Protein AF-A0ABD7NBF3-F1 (afdb_monomer)

Mean predicted aligned error: 4.28 Å

Solvent-accessible surface area (backbone atoms only — not comparable to full-atom values): 29994 Å² total; per-residue (Å²): 99,66,36,59,76,71,69,51,40,49,69,68,59,30,50,55,51,26,56,77,70,71,52,61,58,34,69,57,50,54,57,59,57,45,75,34,34,58,62,42,13,69,82,59,86,44,67,64,57,49,77,50,69,40,57,41,57,49,38,43,50,71,46,98,87,71,51,72,48,72,46,62,64,62,52,53,58,59,54,46,40,52,73,66,34,95,53,40,30,34,36,33,43,32,67,42,42,62,50,65,25,84,87,30,50,43,58,53,50,48,47,70,77,44,46,82,56,30,28,11,28,83,86,66,52,61,60,65,49,65,58,85,96,34,46,31,47,38,67,39,77,75,45,79,83,32,68,69,51,47,53,50,52,53,40,49,50,52,52,48,53,56,53,61,68,44,57,70,74,48,49,67,30,52,69,34,36,30,30,41,34,54,60,58,49,52,43,68,58,67,85,80,48,52,33,84,71,83,76,72,64,52,40,54,55,25,70,68,46,44,52,50,51,33,47,51,49,42,72,73,43,72,45,50,65,56,42,19,72,70,65,73,51,85,63,94,45,59,86,78,61,65,79,37,71,39,41,72,91,81,45,90,69,96,45,78,58,37,29,32,49,83,33,13,54,21,42,37,60,40,25,30,37,28,68,33,85,84,86,53,49,40,48,38,36,37,25,51,44,53,39,80,76,50,67,37,52,48,22,21,17,32,57,71,55,32,77,71,37,86,87,50,93,55,21,26,23,7,25,36,34,71,47,72,53,72,82,55,71,75,12,24,36,20,38,32,40,24,40,45,62,90,81,52,63,21,35,70,45,80,32,44,40,30,32,46,55,96,82,65,61,86,69,50,78,76,42,47,65,71,92,58,56,71,59,80,89,59,63,66,50,77,75,34,65,66,65,65,54,71,42,51,69,18,65,56,29,32,50,49,44,56,49,46,12,49,46,33,26,52,42,44,39,58,53,28,46,58,48,24,75,42,86,66,28,41,94,29,23,26,34,26,32,74,54,42,86,38,29,40,62,36,35,54,70,68,40,19,37,68,58,53,72,50,81,62,94,42,41,34,50,13,37,44,21,54,27,17,38,53,57,26,70,45,48,59,52,48,32,60,77,57,70,50,61,54,33,36,26,68,34,31,46,54,58,42,78,50,35,64,59,51,39,52,27,54,52,52,38,52,76,54,30,45,78,47,77,33,67,68,44,66,79,84,72,64,76,79,46,64,72,61,73,74,66,53,41,57,33,42,34,80,82,31,66,42,64,22,16,17,27,52,36,50,23,55,23,44,65,21,62,88

Organism: NCBI:txid1463165

InterPro domains:
  IPR013529 Glycoside hydrolase, family 42, N-terminal [PF02449] (202-262)
  IPR017853 Glycoside hydrolase superfamily [SSF51445] (181-262)

pLDDT: mean 94.82, std 4.24, range [72.94, 98.81]

Structure (mmCIF, N/CA/C/O backbone):
data_AF-A0ABD7NBF3-F1
#
_entry.id   AF-A0ABD7NBF3-F1
#
loop_
_atom_site.group_PDB
_atom_site.id
_atom_site.type_symbol
_atom_site.label_atom_id
_atom_site.label_alt_id
_atom_site.label_comp_id
_atom_site.label_asym_id
_atom_site.label_entity_id
_atom_site.label_seq_id
_atom_site.pdbx_PDB_ins_code
_atom_site.Cartn_x
_atom_site.Cartn_y
_atom_site.Cartn_z
_atom_site.occupancy
_atom_site.B_iso_or_equiv
_atom_site.auth_seq_id
_atom_site.auth_comp_id
_atom_site.auth_asym_id
_atom_site.auth_atom_id
_atom_site.pdbx_PDB_model_num
ATOM 1 N N . MET A 1 1 ? -23.698 11.407 24.433 1.00 83.06 1 MET A N 1
ATOM 2 C CA . MET A 1 1 ? -24.580 12.587 24.228 1.00 83.06 1 MET A CA 1
ATOM 3 C C . MET A 1 1 ? -24.378 13.640 25.309 1.00 83.06 1 MET A C 1
ATOM 5 O O . MET A 1 1 ? -24.470 14.826 25.005 1.00 83.06 1 MET A O 1
ATOM 9 N N . SER A 1 2 ? -24.104 13.240 26.552 1.00 91.56 2 SER A N 1
ATOM 10 C CA . SER A 1 2 ? -24.014 14.182 27.674 1.00 91.56 2 SER A CA 1
ATOM 11 C C . SER A 1 2 ? -22.890 15.213 27.548 1.00 91.56 2 SER A C 1
ATOM 13 O O . SER A 1 2 ? -23.141 16.377 27.838 1.00 91.56 2 SER A O 1
ATOM 15 N N . ALA A 1 3 ? -21.707 14.859 27.029 1.00 91.81 3 ALA A N 1
ATOM 16 C CA . ALA A 1 3 ? -20.638 15.843 26.790 1.00 91.81 3 ALA A CA 1
ATOM 17 C C . ALA A 1 3 ? -21.093 17.010 25.889 1.00 91.81 3 ALA A C 1
ATOM 19 O O . ALA A 1 3 ? -20.901 18.171 26.234 1.00 91.81 3 ALA A O 1
ATOM 20 N N . ILE A 1 4 ? -21.781 16.698 24.783 1.00 90.00 4 ILE A N 1
ATOM 21 C CA . ILE A 1 4 ? -22.326 17.693 23.844 1.00 90.00 4 ILE A CA 1
ATOM 22 C C . ILE A 1 4 ? -23.346 18.599 24.549 1.00 90.00 4 ILE A C 1
ATOM 24 O O . ILE A 1 4 ? -23.316 19.813 24.382 1.00 90.00 4 ILE A O 1
ATOM 28 N N . LYS A 1 5 ? -24.234 18.021 25.372 1.00 91.06 5 LYS A N 1
ATOM 29 C CA . LYS A 1 5 ? -25.242 18.784 26.131 1.00 91.06 5 LYS A CA 1
ATOM 30 C C . LYS A 1 5 ? -24.628 19.719 27.178 1.00 91.06 5 LYS A C 1
ATOM 32 O O . LYS A 1 5 ? -25.232 20.736 27.487 1.00 91.06 5 LYS A O 1
ATOM 37 N N . ASN A 1 6 ? -23.445 19.387 27.694 1.00 92.31 6 ASN A N 1
ATOM 38 C CA . ASN A 1 6 ? -22.691 20.227 28.628 1.00 92.31 6 ASN A CA 1
ATOM 39 C C . ASN A 1 6 ? -21.789 21.252 27.916 1.00 92.31 6 ASN A C 1
ATOM 41 O O . ASN A 1 6 ? -20.960 21.883 28.561 1.00 92.31 6 ASN A O 1
ATOM 45 N N . GLY A 1 7 ? -21.922 21.417 26.594 1.00 91.00 7 GLY A N 1
ATOM 46 C CA . GLY A 1 7 ? -21.156 22.403 25.831 1.00 91.00 7 GLY A CA 1
ATOM 47 C C . GLY A 1 7 ? -19.674 22.062 25.665 1.00 91.00 7 GLY A C 1
ATOM 48 O O . GLY A 1 7 ? -18.899 22.930 25.273 1.00 91.00 7 GLY A O 1
ATOM 49 N N . ILE A 1 8 ? -19.263 20.818 25.942 1.00 93.50 8 ILE A N 1
ATOM 50 C CA . ILE A 1 8 ? -17.885 20.379 25.701 1.00 93.50 8 ILE A CA 1
ATOM 51 C C . ILE A 1 8 ? -17.659 20.318 24.191 1.00 93.50 8 ILE A C 1
ATOM 53 O O . ILE A 1 8 ? -18.469 19.734 23.471 1.00 93.50 8 ILE A O 1
ATOM 57 N N . ILE A 1 9 ? -16.551 20.899 23.733 1.00 91.31 9 ILE A N 1
ATOM 58 C CA . ILE A 1 9 ? -16.174 20.973 22.314 1.00 91.31 9 ILE A CA 1
ATOM 59 C C . ILE A 1 9 ? -14.837 20.289 22.007 1.00 91.31 9 ILE A C 1
ATOM 61 O O . ILE A 1 9 ? -14.492 20.081 20.853 1.00 91.31 9 ILE A O 1
ATOM 65 N N . ASN A 1 10 ? -14.056 19.896 23.010 1.00 89.62 10 ASN A N 1
ATOM 66 C CA . ASN A 1 10 ? -12.822 19.156 22.775 1.00 89.62 10 ASN A CA 1
ATOM 67 C C . ASN A 1 10 ? -13.075 17.640 22.858 1.00 89.62 10 ASN A C 1
ATOM 69 O O . ASN A 1 10 ? -13.734 17.155 23.777 1.00 89.62 10 ASN A O 1
ATOM 73 N N . THR A 1 11 ? -12.529 16.871 21.910 1.00 86.25 11 THR A N 1
ATOM 74 C CA . THR A 1 11 ? -12.744 15.410 21.848 1.00 86.25 11 THR A CA 1
ATOM 75 C C . THR A 1 11 ? -12.137 14.679 23.055 1.00 86.25 11 THR A C 1
ATOM 77 O O . THR A 1 11 ? -12.760 13.759 23.585 1.00 86.25 11 THR A O 1
ATOM 80 N N . TYR A 1 12 ? -10.963 15.100 23.537 1.00 85.75 12 TYR A N 1
ATOM 81 C CA . TYR A 1 12 ? -10.312 14.502 24.707 1.00 85.75 12 TYR A CA 1
ATOM 82 C C . TYR A 1 12 ? -11.041 14.854 26.007 1.00 85.75 12 TYR A C 1
ATOM 84 O O . TYR A 1 12 ? -11.225 13.989 26.863 1.00 85.75 12 TYR A O 1
ATOM 92 N N . GLU A 1 13 ? -11.507 16.097 26.150 1.00 90.75 13 GLU A N 1
ATOM 93 C CA . GLU A 1 13 ? -12.330 16.506 27.297 1.00 90.75 13 GLU A CA 1
ATOM 94 C C . GLU A 1 13 ? -13.666 15.763 27.318 1.00 90.75 13 GLU A C 1
ATOM 96 O O . GLU A 1 13 ? -14.083 15.269 28.365 1.00 90.75 13 GLU A O 1
ATOM 101 N N . ALA A 1 14 ? -14.310 15.608 26.157 1.00 91.38 14 ALA A N 1
ATOM 102 C CA . ALA A 1 14 ? -15.550 14.854 26.040 1.00 91.38 14 ALA A CA 1
ATOM 103 C C . ALA A 1 14 ? -15.349 13.376 26.392 1.00 91.38 14 ALA A C 1
ATOM 105 O O . ALA A 1 14 ? -16.194 12.800 27.074 1.00 91.38 14 ALA A O 1
ATOM 106 N N . ALA A 1 15 ? -14.231 12.771 25.977 1.00 88.62 15 ALA A N 1
ATOM 107 C CA . ALA A 1 15 ? -13.883 11.405 26.357 1.00 88.62 15 ALA A CA 1
ATOM 108 C C . ALA A 1 15 ? -13.694 11.270 27.879 1.00 88.62 15 ALA A C 1
ATOM 110 O O . ALA A 1 15 ? -14.307 10.393 28.485 1.00 88.62 15 ALA A O 1
ATOM 111 N N . LYS A 1 16 ? -12.929 12.176 28.509 1.00 91.12 16 LYS A N 1
ATOM 112 C CA . LYS A 1 16 ? -12.716 12.199 29.971 1.00 91.12 16 LYS A CA 1
ATOM 113 C C . LYS A 1 16 ? -14.027 12.395 30.741 1.00 91.12 16 LYS A C 1
ATOM 115 O O . LYS A 1 16 ? -14.272 11.697 31.722 1.00 91.12 16 LYS A O 1
ATOM 120 N N . TYR A 1 17 ? -14.888 13.306 30.285 1.00 94.62 17 TYR A N 1
ATOM 121 C CA . TYR A 1 17 ? -16.197 13.548 30.893 1.00 94.62 17 TYR A CA 1
ATOM 122 C C . TYR A 1 17 ? -17.125 12.336 30.764 1.00 94.62 17 TYR A C 1
ATOM 124 O O . TYR A 1 17 ? -17.685 11.880 31.753 1.00 94.62 17 TYR A O 1
ATOM 132 N N . CYS A 1 18 ? -17.270 11.769 29.563 1.00 94.06 18 CYS A N 1
ATOM 133 C CA . CYS A 1 18 ? -18.112 10.588 29.365 1.00 94.06 18 CYS A CA 1
ATOM 134 C C . CYS A 1 18 ? -17.598 9.382 30.172 1.00 94.06 18 CYS A C 1
ATOM 136 O O . CYS A 1 18 ? -18.402 8.607 30.690 1.00 94.06 18 CYS A O 1
ATOM 138 N N . GLN A 1 19 ? -16.277 9.255 30.341 1.00 92.94 19 GLN A N 1
ATOM 139 C CA . GLN A 1 19 ? -15.675 8.244 31.207 1.00 92.94 19 GLN A CA 1
ATOM 140 C C . GLN A 1 19 ? -16.028 8.461 32.685 1.00 92.94 19 GLN A C 1
ATOM 142 O O . GLN A 1 19 ? -16.370 7.492 33.361 1.00 92.94 19 GLN A O 1
ATOM 147 N N . SER A 1 20 ? -16.007 9.702 33.189 1.00 94.19 20 SER A N 1
ATOM 148 C CA . SER A 1 20 ? -16.305 9.990 34.603 1.00 94.19 20 SER A CA 1
ATOM 149 C C . SER A 1 20 ? -17.759 9.706 34.990 1.00 94.19 20 SER A C 1
ATOM 151 O O . SER A 1 20 ? -18.024 9.318 36.126 1.00 94.19 20 SER A O 1
ATOM 153 N N . ILE A 1 21 ? -18.689 9.828 34.039 1.00 95.00 21 ILE A N 1
ATOM 154 C CA . ILE A 1 21 ? -20.105 9.471 34.221 1.00 95.00 21 ILE A CA 1
ATOM 155 C C . ILE A 1 21 ? -20.445 8.061 33.710 1.00 95.00 21 ILE A C 1
ATOM 157 O O . ILE A 1 21 ? -21.611 7.669 33.719 1.00 95.00 21 ILE A O 1
ATOM 161 N N . ASN A 1 22 ? -19.444 7.292 33.263 1.00 93.69 22 ASN A N 1
ATOM 162 C CA . ASN A 1 22 ? -19.588 5.927 32.752 1.00 93.69 22 ASN A CA 1
ATOM 163 C C . ASN A 1 22 ? -20.601 5.792 31.583 1.00 93.69 22 ASN A C 1
ATOM 165 O O . ASN A 1 22 ? -21.288 4.776 31.462 1.00 93.69 22 ASN A O 1
ATOM 169 N N . GLU A 1 23 ? -20.700 6.796 30.706 1.00 94.75 23 GLU A N 1
ATOM 170 C CA . GLU A 1 23 ? -21.565 6.802 29.510 1.00 94.75 23 GLU A CA 1
ATOM 171 C C . GLU A 1 23 ? -20.741 6.496 28.256 1.00 94.75 23 GLU A C 1
ATOM 173 O O . GLU A 1 23 ? -19.656 7.043 28.099 1.00 94.75 23 GLU A O 1
ATOM 178 N N . THR A 1 24 ? -21.248 5.679 27.329 1.00 94.12 24 THR A N 1
ATOM 179 C CA . THR A 1 24 ? -20.598 5.422 26.029 1.00 94.12 24 THR A CA 1
ATOM 180 C C . THR A 1 24 ? -21.272 6.180 24.879 1.00 94.12 24 THR A C 1
ATOM 182 O O . THR A 1 24 ? -22.326 6.804 25.022 1.00 94.12 24 THR A O 1
ATOM 185 N N . SER A 1 25 ? -20.677 6.123 23.685 1.00 92.06 25 SER A N 1
ATOM 186 C CA . SER A 1 25 ? -21.251 6.692 22.460 1.00 92.06 25 SER A CA 1
ATOM 187 C C . SER A 1 25 ? -22.329 5.810 21.807 1.00 92.06 25 SER A C 1
ATOM 189 O O . SER A 1 25 ? -22.766 6.130 20.703 1.00 92.06 25 SER A O 1
ATOM 191 N N . SER A 1 26 ? -22.809 4.743 22.460 1.00 94.25 26 SER A N 1
ATOM 192 C CA . SER A 1 26 ? -23.751 3.769 21.876 1.00 94.25 26 SER A CA 1
ATOM 193 C C . SER A 1 26 ? -25.018 4.409 21.295 1.00 94.25 26 SER A C 1
ATOM 195 O O . SER A 1 26 ? -25.412 4.101 20.173 1.00 94.25 26 SER A O 1
ATOM 197 N N . SER A 1 27 ? -25.615 5.369 22.008 1.00 92.19 27 SER A N 1
ATOM 198 C CA . SER A 1 27 ? -26.792 6.115 21.538 1.00 92.19 27 SER A CA 1
ATOM 199 C C . SER A 1 27 ? -26.510 6.977 20.302 1.00 92.19 27 SER A C 1
ATOM 201 O O . SER A 1 27 ? -27.370 7.104 19.432 1.00 92.19 27 SER A O 1
ATOM 203 N N . LEU A 1 28 ? -25.305 7.550 20.198 1.00 92.06 28 LEU A N 1
ATOM 204 C CA . LEU A 1 28 ? -24.877 8.307 19.020 1.00 92.06 28 LEU A CA 1
ATOM 205 C C . LEU A 1 28 ? -24.669 7.379 17.823 1.00 92.06 28 LEU A C 1
ATOM 207 O O . LEU A 1 28 ? -25.117 7.7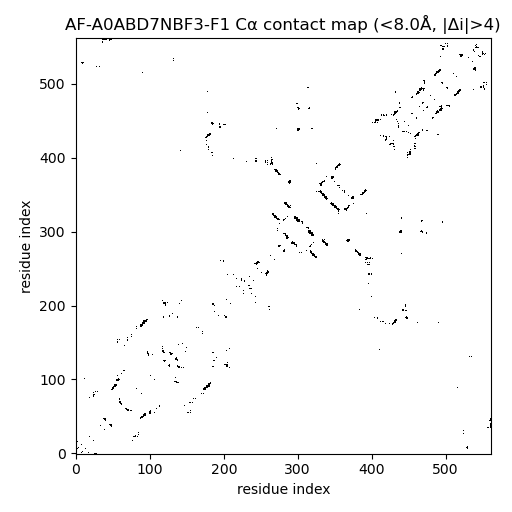17 16.730 1.00 92.06 28 LEU A O 1
ATOM 211 N N . ILE A 1 29 ? -24.032 6.221 18.042 1.00 93.62 29 ILE A N 1
ATOM 212 C CA . ILE A 1 29 ? -23.839 5.193 17.011 1.00 93.62 29 ILE A CA 1
ATOM 213 C C . ILE A 1 29 ? -25.196 4.733 16.486 1.00 93.62 29 ILE A C 1
ATOM 215 O O . ILE A 1 29 ? -25.428 4.771 15.283 1.00 93.62 29 ILE A O 1
ATOM 219 N N . GLU A 1 30 ? -26.113 4.341 17.374 1.00 93.62 30 GLU A N 1
ATOM 220 C CA . GLU A 1 30 ? -27.419 3.829 16.957 1.00 93.62 30 GLU A CA 1
ATOM 221 C C . GLU A 1 30 ? -28.215 4.884 16.188 1.00 93.62 30 GLU A C 1
ATOM 223 O O . GLU A 1 30 ? -28.773 4.572 15.138 1.00 93.62 30 GLU A O 1
ATOM 228 N N . ARG A 1 31 ? -28.221 6.139 16.658 1.00 92.31 31 ARG A N 1
ATOM 229 C CA . ARG A 1 31 ? -28.881 7.243 15.953 1.00 92.31 31 ARG A CA 1
ATOM 230 C C . ARG A 1 31 ? -28.304 7.434 14.553 1.00 92.31 31 ARG A C 1
ATOM 232 O O . ARG A 1 31 ? -29.074 7.496 13.605 1.00 92.31 31 ARG A O 1
ATOM 239 N N . LYS A 1 32 ? -26.973 7.508 14.427 1.00 92.50 32 LYS A N 1
ATOM 240 C CA . LYS A 1 32 ? -26.318 7.805 13.147 1.00 92.50 32 LYS A CA 1
ATOM 241 C C . LYS A 1 32 ? -26.472 6.661 12.147 1.00 92.50 32 LYS A C 1
ATOM 243 O O . LYS A 1 32 ? -26.810 6.889 10.995 1.00 92.50 32 LYS A O 1
ATOM 248 N N . LEU A 1 33 ? -26.285 5.421 12.593 1.00 94.25 33 LEU A N 1
ATOM 249 C CA . LEU A 1 33 ? -26.377 4.247 11.723 1.00 94.25 33 LEU A CA 1
ATOM 250 C C . LEU A 1 33 ? -27.814 3.896 11.320 1.00 94.25 33 LEU A C 1
ATOM 252 O O . LEU A 1 33 ? -28.006 3.211 10.321 1.00 94.25 33 LEU A O 1
ATOM 256 N N . SER A 1 34 ? -28.822 4.360 12.064 1.00 93.56 34 SER A N 1
ATOM 257 C CA . SER A 1 34 ? -30.231 4.183 11.681 1.00 93.56 34 SER A CA 1
ATOM 258 C C . SER A 1 34 ? -30.657 5.075 10.510 1.00 93.56 34 SER A C 1
ATOM 260 O O . SER A 1 34 ? -31.674 4.790 9.886 1.00 93.56 34 SER A O 1
ATOM 262 N N . GLU A 1 35 ? -29.889 6.119 10.170 1.00 93.44 35 GLU A N 1
ATOM 263 C CA . GLU A 1 35 ? -30.154 6.969 8.994 1.00 93.44 35 GLU A CA 1
ATOM 264 C C . GLU A 1 35 ? -30.046 6.176 7.675 1.00 93.44 35 GLU A C 1
ATOM 266 O O . GLU A 1 35 ? -30.771 6.436 6.713 1.00 93.44 35 GLU A O 1
ATOM 271 N N . PHE A 1 36 ? -29.189 5.151 7.647 1.00 93.44 36 PHE A N 1
ATOM 272 C CA . PHE A 1 36 ? -29.007 4.276 6.488 1.00 93.44 36 PHE A CA 1
ATOM 273 C C . PHE A 1 36 ? -30.109 3.223 6.343 1.00 93.44 36 PHE A C 1
ATOM 275 O O . PHE A 1 36 ? -30.279 2.676 5.263 1.00 93.44 36 PHE A O 1
ATOM 282 N N . GLY A 1 37 ? -30.894 2.962 7.393 1.00 91.88 37 GLY A N 1
ATOM 283 C CA . GLY A 1 37 ? -31.981 1.987 7.367 1.00 91.88 37 GLY A CA 1
ATOM 284 C C . GLY A 1 37 ? -31.924 0.964 8.510 1.00 91.88 37 GLY A C 1
ATOM 285 O O . GLY A 1 37 ? -31.334 1.227 9.567 1.00 91.88 37 GLY A O 1
ATOM 286 N N . PRO A 1 38 ? -32.589 -0.196 8.348 1.00 93.25 38 PRO A N 1
ATOM 287 C CA . PRO A 1 38 ? -32.605 -1.253 9.355 1.00 93.25 38 PRO A CA 1
ATOM 288 C C . PRO A 1 38 ? -31.206 -1.836 9.617 1.00 93.25 38 PRO A C 1
ATOM 290 O O . PRO A 1 38 ? -30.249 -1.618 8.883 1.00 93.25 38 PRO A O 1
ATOM 293 N N . LYS A 1 39 ? -31.064 -2.609 10.701 1.00 94.31 39 LYS A N 1
ATOM 294 C CA . LYS A 1 39 ? -29.774 -3.233 11.062 1.00 94.31 39 LYS A CA 1
ATOM 295 C C . LYS A 1 39 ? -29.283 -4.232 10.020 1.00 94.31 39 LYS A C 1
ATOM 297 O O . LYS A 1 39 ? -28.077 -4.350 9.839 1.00 94.31 39 LYS A O 1
ATOM 302 N N . LYS A 1 40 ? -30.213 -4.945 9.393 1.00 96.25 40 LYS A N 1
ATOM 303 C CA . LYS A 1 40 ? -29.992 -5.855 8.270 1.00 96.25 40 LYS A CA 1
ATOM 304 C C . LYS A 1 40 ? -3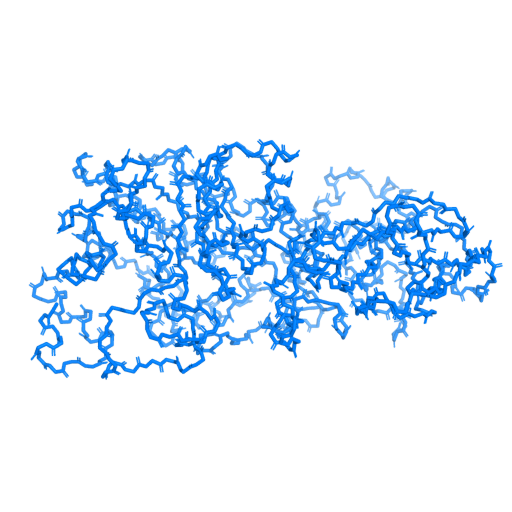0.792 -5.341 7.084 1.00 96.25 40 LYS A C 1
ATOM 306 O O . LYS A 1 40 ? -31.887 -4.832 7.327 1.00 96.25 40 LYS A O 1
ATOM 311 N N . SER A 1 41 ? -30.263 -5.485 5.872 1.00 96.56 41 SER A N 1
ATOM 312 C CA . SER A 1 41 ? -31.000 -5.196 4.639 1.00 96.56 41 SER A CA 1
ATOM 313 C C . SER A 1 41 ? -32.282 -6.023 4.569 1.00 96.56 41 SER A C 1
ATOM 315 O O . SER A 1 41 ? -32.445 -7.012 5.296 1.00 96.56 41 SER A O 1
ATOM 317 N N . LYS A 1 42 ? -33.216 -5.620 3.707 1.00 93.19 42 LYS A N 1
ATOM 318 C CA . LYS A 1 42 ? -34.530 -6.264 3.603 1.00 93.19 42 LYS A CA 1
ATOM 319 C C . LYS A 1 42 ? -34.423 -7.729 3.168 1.00 93.19 42 LYS A C 1
ATOM 321 O O . LYS A 1 42 ? -35.186 -8.563 3.651 1.00 93.19 42 LYS A O 1
ATOM 326 N N . ASP A 1 43 ? -33.455 -8.038 2.310 1.00 92.94 43 ASP A N 1
ATOM 327 C CA . ASP A 1 43 ? -33.109 -9.396 1.873 1.00 92.94 43 ASP A CA 1
ATOM 328 C C . ASP A 1 43 ? -32.210 -10.166 2.866 1.00 92.94 43 ASP A C 1
ATOM 330 O O . ASP A 1 43 ? -31.977 -11.365 2.710 1.00 92.94 43 ASP A O 1
ATOM 334 N N . GLY A 1 44 ? -31.711 -9.492 3.908 1.00 94.62 44 GLY A N 1
ATOM 335 C CA . GLY A 1 44 ? -30.837 -10.051 4.934 1.00 94.62 44 GLY A CA 1
ATOM 336 C C . GLY A 1 44 ? -29.384 -10.296 4.511 1.00 94.62 44 GLY A C 1
ATOM 337 O O . GLY A 1 44 ? -28.638 -10.849 5.324 1.00 94.62 44 GLY A O 1
ATOM 338 N N . ARG A 1 45 ? -28.969 -9.903 3.297 1.00 95.00 45 ARG A N 1
ATOM 339 C CA . ARG A 1 45 ? -27.599 -10.098 2.778 1.00 95.00 45 ARG A CA 1
ATOM 340 C C . ARG A 1 45 ? -26.583 -9.136 3.390 1.00 95.00 45 ARG A C 1
ATOM 342 O O . ARG A 1 45 ? -25.438 -9.520 3.618 1.00 95.00 45 ARG A O 1
ATOM 349 N N . PHE A 1 46 ? -27.004 -7.921 3.733 1.00 97.12 46 PHE A N 1
ATOM 350 C CA . PHE A 1 46 ? -26.149 -6.895 4.322 1.00 97.12 46 PHE A CA 1
ATOM 351 C C . PHE A 1 46 ? -26.533 -6.587 5.766 1.00 97.12 46 PHE A C 1
ATOM 353 O O . PHE A 1 46 ? -27.684 -6.717 6.189 1.00 97.12 46 PHE A O 1
ATOM 360 N N . GLN A 1 47 ? -25.547 -6.153 6.549 1.00 96.31 47 GLN A N 1
ATOM 361 C CA . GLN A 1 47 ? -25.746 -5.708 7.922 1.00 96.31 47 GLN A CA 1
ATOM 362 C C . GLN A 1 47 ? -24.864 -4.497 8.221 1.00 96.31 47 GLN A C 1
ATOM 364 O O . GLN A 1 47 ? -23.654 -4.542 8.008 1.00 96.31 47 GLN A O 1
ATOM 369 N N . ILE A 1 48 ? -25.447 -3.450 8.809 1.00 95.75 48 ILE A N 1
ATOM 370 C CA . ILE A 1 48 ? -24.688 -2.287 9.276 1.00 95.75 48 ILE A CA 1
ATOM 371 C C . ILE A 1 48 ? -24.199 -2.511 10.708 1.00 95.75 48 ILE A C 1
ATOM 373 O O . ILE A 1 48 ? -24.978 -2.524 11.674 1.00 95.75 48 ILE A O 1
ATOM 377 N N . GLY A 1 49 ? -22.880 -2.646 10.824 1.00 96.06 49 GLY A N 1
ATOM 378 C CA . GLY A 1 49 ? -22.120 -2.605 12.069 1.00 96.06 49 GLY A CA 1
ATOM 379 C C . GLY A 1 49 ? -21.365 -1.288 12.249 1.00 96.06 49 GLY A C 1
ATOM 380 O O . GLY A 1 49 ? -21.720 -0.265 11.671 1.00 96.06 49 GLY A O 1
ATOM 381 N N . TYR A 1 50 ? -20.318 -1.319 13.065 1.00 96.31 50 TYR A N 1
ATOM 382 C CA . TYR A 1 50 ? -19.398 -0.198 13.251 1.00 96.31 50 TYR A CA 1
ATOM 383 C C . TYR A 1 50 ? -17.964 -0.700 13.437 1.00 96.31 50 TYR A C 1
ATOM 385 O O . TYR A 1 50 ? -17.736 -1.860 13.784 1.00 96.31 50 TYR A O 1
ATOM 393 N N . MET A 1 51 ? -16.991 0.181 13.235 1.00 95.38 51 MET A N 1
ATOM 394 C CA . MET A 1 51 ? -15.590 -0.118 13.510 1.00 95.38 51 MET A CA 1
ATOM 395 C C . MET A 1 51 ? -15.234 0.348 14.925 1.00 95.38 51 MET A C 1
ATOM 397 O O . MET A 1 51 ? -15.396 1.518 15.271 1.00 95.38 51 MET A O 1
ATOM 401 N N . LEU A 1 52 ? -14.774 -0.577 15.765 1.00 96.25 52 LEU A N 1
ATOM 402 C CA . LEU A 1 52 ? -14.254 -0.293 17.096 1.00 96.25 52 LEU A CA 1
ATOM 403 C C . LEU A 1 52 ? -12.727 -0.267 17.038 1.00 96.25 52 LEU A C 1
ATOM 405 O O . LEU A 1 52 ? -12.055 -1.275 17.253 1.00 96.25 52 LEU A O 1
ATOM 409 N N . SER A 1 53 ? -12.174 0.895 16.717 1.00 93.88 53 SER A N 1
ATOM 410 C CA . SER A 1 53 ? -10.724 1.054 16.591 1.00 93.88 53 SER A CA 1
ATOM 411 C C . SER A 1 53 ? -10.047 1.115 17.958 1.00 93.88 53 SER A C 1
ATOM 413 O O . SER A 1 53 ? -10.636 1.650 18.884 1.00 93.88 53 SER A O 1
ATOM 415 N N . PHE A 1 54 ? -8.814 0.644 18.090 1.00 95.44 54 PHE A N 1
ATOM 416 C CA . PHE A 1 54 ? -7.975 0.698 19.287 1.00 95.44 54 PHE A CA 1
ATOM 417 C C . PHE A 1 54 ? -6.619 1.303 18.907 1.00 95.44 54 PHE A C 1
ATOM 419 O O . PHE A 1 54 ? -5.734 0.568 18.468 1.00 95.44 54 PHE A O 1
ATOM 426 N N . PRO A 1 55 ? -6.455 2.632 19.042 1.00 93.44 55 PRO A N 1
ATOM 427 C CA . PRO A 1 55 ? -5.163 3.295 18.880 1.00 93.44 55 PRO A CA 1
ATOM 428 C C . PRO A 1 55 ? -4.214 2.886 20.011 1.00 93.44 55 PRO A C 1
ATOM 430 O O . PRO A 1 55 ? -4.253 3.462 21.100 1.00 93.44 55 PRO A O 1
ATOM 433 N N . LEU A 1 56 ? -3.375 1.879 19.776 1.00 94.00 56 LEU A N 1
ATOM 434 C CA . LEU A 1 56 ? -2.677 1.160 20.849 1.00 94.00 56 LEU A CA 1
ATOM 435 C C . LEU A 1 56 ? -1.743 2.070 21.659 1.00 94.00 56 LEU A C 1
ATOM 437 O O . LEU A 1 56 ? -1.729 1.996 22.885 1.00 94.00 56 LEU A O 1
ATOM 441 N N . LEU A 1 57 ? -1.021 2.979 20.992 1.00 93.19 57 LEU A N 1
ATOM 442 C CA . LEU A 1 57 ? -0.097 3.905 21.660 1.00 93.19 57 LEU A CA 1
ATOM 443 C C . LEU A 1 57 ? -0.816 4.975 22.498 1.00 93.19 57 LEU A C 1
ATOM 445 O O . LEU A 1 57 ? -0.215 5.546 23.404 1.00 93.19 57 LEU A O 1
ATOM 449 N N . SER A 1 58 ? -2.112 5.215 22.269 1.00 92.38 58 SER A N 1
ATOM 450 C CA . SER A 1 58 ? -2.890 6.161 23.083 1.00 92.38 58 SER A CA 1
ATOM 451 C C . SER A 1 58 ? -3.184 5.645 24.498 1.00 92.38 58 SER A C 1
ATOM 453 O O . SER A 1 58 ? -3.543 6.433 25.368 1.00 92.38 58 SER A O 1
ATOM 455 N N . TYR A 1 59 ? -3.014 4.340 24.741 1.00 93.69 59 TYR A N 1
ATOM 456 C CA . TYR A 1 59 ? -3.212 3.721 26.057 1.00 93.69 59 TYR A CA 1
ATOM 457 C C . TYR A 1 59 ? -1.931 3.664 26.882 1.00 93.69 59 TYR A C 1
ATOM 459 O O . TYR A 1 59 ? -1.937 3.108 27.974 1.00 93.69 59 TYR A O 1
ATOM 467 N N . VAL A 1 60 ? -0.824 4.186 26.361 1.00 93.75 60 VAL A N 1
ATOM 468 C CA . VAL A 1 60 ? 0.496 4.001 26.955 1.00 93.75 60 VAL A CA 1
ATOM 469 C C . VAL A 1 60 ? 0.913 5.286 27.642 1.00 93.75 60 VAL A C 1
ATOM 471 O O . VAL A 1 60 ? 1.058 6.334 27.008 1.00 93.75 60 VAL A O 1
ATOM 474 N N . LYS A 1 61 ? 1.150 5.189 28.946 1.00 93.44 61 LYS A N 1
ATOM 475 C CA . LYS A 1 61 ? 1.747 6.250 29.743 1.00 93.44 61 LYS A CA 1
ATOM 476 C C . LYS A 1 61 ? 3.250 6.016 29.805 1.00 93.44 61 LYS A C 1
ATOM 478 O O . LYS A 1 61 ? 3.722 5.155 30.539 1.00 93.44 61 LYS A O 1
ATOM 483 N N . MET A 1 62 ? 3.980 6.773 28.996 1.00 93.25 62 MET A N 1
ATOM 484 C CA . MET A 1 62 ? 5.439 6.725 28.935 1.00 93.25 62 MET A CA 1
ATOM 485 C C . MET A 1 62 ? 6.082 7.593 30.019 1.00 93.25 62 MET A C 1
ATOM 487 O O . MET A 1 62 ? 5.600 8.688 30.321 1.00 93.25 62 MET A O 1
ATOM 491 N N . HIS A 1 63 ? 7.218 7.134 30.536 1.00 92.62 63 HIS A N 1
ATOM 492 C CA . HIS A 1 63 ? 8.095 7.883 31.428 1.00 92.62 63 HIS A CA 1
ATOM 493 C C . HIS A 1 63 ? 9.430 8.205 30.743 1.00 92.62 63 HIS A C 1
ATOM 495 O O . HIS A 1 63 ? 9.836 7.554 29.780 1.00 92.62 63 HIS A O 1
ATOM 501 N N . ASN A 1 64 ? 10.125 9.234 31.237 1.00 90.94 64 ASN A N 1
ATOM 502 C CA . ASN A 1 64 ? 11.370 9.726 30.629 1.00 90.94 64 ASN A CA 1
ATOM 503 C C . ASN A 1 64 ? 12.528 8.715 30.680 1.00 90.94 64 ASN A C 1
ATOM 505 O O . ASN A 1 64 ? 13.472 8.840 29.908 1.00 90.94 64 ASN A O 1
ATOM 509 N N . ASP A 1 65 ? 12.469 7.736 31.582 1.00 90.50 65 ASP A N 1
ATOM 510 C CA . ASP A 1 65 ? 13.454 6.656 31.711 1.00 90.50 65 ASP A CA 1
ATOM 511 C C . ASP A 1 65 ? 13.175 5.465 30.772 1.00 90.50 65 ASP A C 1
ATOM 513 O O . ASP A 1 65 ? 13.924 4.489 30.769 1.00 90.50 65 ASP A O 1
ATOM 517 N N . GLY A 1 66 ? 12.109 5.539 29.968 1.00 89.94 66 GLY A N 1
ATOM 518 C CA . GLY A 1 66 ? 11.685 4.483 29.051 1.00 89.94 66 GLY A CA 1
ATOM 519 C C . GLY A 1 66 ? 10.778 3.427 29.679 1.00 89.94 66 GLY A C 1
ATOM 520 O O . GLY A 1 66 ? 10.306 2.549 28.955 1.00 89.94 66 GLY A O 1
ATOM 521 N N . SER A 1 67 ? 10.493 3.509 30.983 1.00 94.94 67 SER A N 1
ATOM 522 C CA . SER A 1 67 ? 9.435 2.707 31.597 1.00 94.94 67 SER A CA 1
ATOM 523 C C . SER A 1 67 ? 8.055 3.172 31.121 1.00 94.94 67 SER A C 1
ATOM 525 O O . SER A 1 67 ? 7.869 4.321 30.700 1.00 94.94 67 SER A O 1
ATOM 527 N N . TYR A 1 68 ? 7.079 2.266 31.144 1.00 96.62 68 TYR A N 1
ATOM 528 C CA . TYR A 1 68 ? 5.719 2.569 30.717 1.00 96.62 68 TYR A CA 1
ATOM 529 C C . TYR A 1 68 ? 4.676 1.732 31.442 1.00 96.62 68 TYR A C 1
ATOM 531 O O . TYR A 1 68 ? 4.935 0.619 31.898 1.00 96.62 68 TYR A O 1
ATOM 539 N N . GLU A 1 69 ? 3.464 2.273 31.477 1.00 97.00 69 GLU A N 1
ATOM 540 C CA . GLU A 1 69 ? 2.267 1.604 31.969 1.00 97.00 69 GLU A CA 1
ATOM 541 C C . GLU A 1 69 ? 1.188 1.624 30.882 1.00 97.00 69 GLU A C 1
ATOM 543 O O . GLU A 1 69 ? 1.041 2.609 30.153 1.00 97.00 69 GLU A O 1
ATOM 548 N N . ILE A 1 70 ? 0.409 0.545 30.781 1.00 96.94 70 ILE A N 1
ATOM 549 C CA . ILE A 1 70 ? -0.785 0.505 29.929 1.00 96.94 70 ILE A CA 1
ATOM 550 C C . ILE A 1 70 ? -1.997 0.887 30.775 1.00 96.94 70 ILE A C 1
ATOM 552 O O . ILE A 1 70 ? -2.296 0.233 31.777 1.00 96.94 70 ILE A O 1
ATOM 556 N N . ASP A 1 71 ? -2.731 1.910 30.346 1.00 95.69 71 ASP A N 1
ATOM 557 C CA . ASP A 1 71 ? -3.983 2.330 30.963 1.00 95.69 71 ASP A CA 1
ATOM 558 C C . ASP A 1 71 ? -5.108 1.338 30.632 1.00 95.69 71 ASP A C 1
ATOM 560 O O . ASP A 1 71 ? -5.899 1.484 29.693 1.00 95.69 71 ASP A O 1
ATOM 564 N N . LYS A 1 72 ? -5.186 0.301 31.467 1.00 96.94 72 LYS A N 1
ATOM 565 C CA . LYS A 1 72 ? -6.217 -0.740 31.400 1.00 96.94 72 LYS A CA 1
ATOM 566 C C . LYS A 1 72 ? -7.629 -0.176 31.563 1.00 96.94 72 LYS A C 1
ATOM 568 O O . LYS A 1 72 ? -8.583 -0.787 31.082 1.00 96.94 72 LYS A O 1
ATOM 573 N N . GLY A 1 73 ? -7.777 0.952 32.262 1.00 95.50 73 GLY A N 1
ATOM 574 C CA . GLY A 1 73 ? -9.062 1.590 32.535 1.00 95.50 73 GLY A CA 1
ATOM 575 C C . GLY A 1 73 ? -9.669 2.211 31.281 1.00 95.50 73 GLY A C 1
ATOM 576 O O . GLY A 1 73 ? -10.859 2.016 31.025 1.00 95.50 73 GLY A O 1
ATOM 577 N N . ILE A 1 74 ? -8.855 2.890 30.467 1.00 93.38 74 ILE A N 1
ATOM 578 C CA . ILE A 1 74 ? -9.290 3.446 29.176 1.00 93.38 74 ILE A CA 1
ATOM 579 C C . ILE A 1 74 ? -9.677 2.324 28.204 1.00 93.38 74 ILE A C 1
ATOM 581 O O . ILE A 1 74 ? -10.712 2.428 27.540 1.00 93.38 74 ILE A O 1
ATOM 585 N N . ILE A 1 75 ? -8.905 1.231 28.155 1.00 96.62 75 ILE A N 1
ATOM 586 C CA . ILE A 1 75 ? -9.230 0.056 27.326 1.00 96.62 75 ILE A CA 1
ATOM 587 C C . ILE A 1 75 ? -10.588 -0.529 27.737 1.00 96.62 75 ILE A C 1
ATOM 589 O O . ILE A 1 75 ? -11.467 -0.697 26.888 1.00 96.62 75 ILE A O 1
ATOM 593 N N . ARG A 1 76 ? -10.801 -0.748 29.041 1.00 96.25 76 ARG A N 1
ATOM 594 C CA . ARG A 1 76 ? -12.060 -1.286 29.581 1.00 96.25 76 ARG A CA 1
ATOM 595 C C . ARG A 1 76 ? -13.249 -0.393 29.256 1.00 96.25 76 ARG A C 1
ATOM 597 O O . ARG A 1 76 ? -14.293 -0.873 28.821 1.00 96.25 76 ARG A O 1
ATOM 604 N N . TYR A 1 77 ? -13.090 0.914 29.452 1.00 95.69 77 TYR A N 1
ATOM 605 C CA . TYR A 1 77 ? -14.130 1.889 29.142 1.00 95.69 77 TYR A CA 1
ATOM 606 C C . TYR A 1 77 ? -14.469 1.898 27.646 1.00 95.69 77 TYR A C 1
ATOM 608 O O . TYR A 1 77 ? -15.642 1.940 27.281 1.00 95.69 77 TYR A O 1
ATOM 616 N N . ARG A 1 78 ? -13.469 1.784 26.767 1.00 94.94 78 ARG A N 1
ATOM 617 C CA . ARG A 1 78 ? -13.698 1.697 25.321 1.00 94.94 78 ARG A CA 1
ATOM 618 C C . ARG A 1 78 ? -14.416 0.407 24.921 1.00 94.94 78 ARG A C 1
ATOM 620 O O . ARG A 1 78 ? -15.328 0.455 24.098 1.00 94.94 78 ARG A O 1
ATOM 627 N N . LEU A 1 79 ? -14.051 -0.725 25.527 1.00 96.81 79 LEU A N 1
ATOM 628 C CA . LEU A 1 79 ? -14.698 -2.020 25.293 1.00 96.81 79 LEU A CA 1
ATOM 629 C C . LEU A 1 79 ? -16.160 -2.047 25.733 1.00 96.81 79 LEU A C 1
ATOM 631 O O . LEU A 1 79 ? -16.945 -2.751 25.104 1.00 96.81 79 LEU A O 1
ATOM 635 N N . LYS A 1 80 ? -16.552 -1.232 26.723 1.00 96.31 80 LYS A N 1
ATOM 636 C CA . LYS A 1 80 ? -17.952 -1.075 27.155 1.00 96.31 80 LYS A CA 1
ATOM 637 C C . LYS A 1 80 ? -18.903 -0.720 26.003 1.00 96.31 80 LYS A C 1
ATOM 639 O O . LYS A 1 80 ? -20.094 -1.010 26.067 1.00 96.31 80 LYS A O 1
ATOM 644 N N . LEU A 1 81 ? -18.394 -0.143 24.915 1.00 96.12 81 LEU A N 1
ATOM 645 C CA . LEU A 1 81 ? -19.217 0.135 23.746 1.00 96.12 81 LEU A CA 1
ATOM 646 C C . LEU A 1 81 ? -19.845 -1.133 23.136 1.00 96.12 81 LEU A C 1
ATOM 648 O O . LEU A 1 81 ? -20.948 -1.031 22.613 1.00 96.12 81 LEU A O 1
ATOM 652 N N . LEU A 1 82 ? -19.188 -2.301 23.228 1.00 96.88 82 LEU A N 1
ATOM 653 C CA . LEU A 1 82 ? -19.702 -3.593 22.739 1.00 96.88 82 LEU A CA 1
ATOM 654 C C . LEU A 1 82 ? -20.972 -4.065 23.478 1.00 96.88 82 LEU A C 1
ATOM 656 O O . LEU A 1 82 ? -21.968 -4.327 22.798 1.00 96.88 82 LEU A O 1
ATOM 660 N N . PRO A 1 83 ? -21.006 -4.160 24.824 1.00 96.62 83 PRO A N 1
ATOM 661 C CA . PRO A 1 83 ? -22.239 -4.483 25.542 1.00 96.62 83 PRO A CA 1
ATOM 662 C C . PRO A 1 83 ? -23.319 -3.411 25.375 1.00 96.62 83 PRO A C 1
ATOM 664 O O . PRO A 1 83 ? -24.490 -3.752 25.198 1.00 96.62 83 PRO A O 1
ATOM 667 N N . ASP A 1 84 ? -22.943 -2.128 25.337 1.00 96.69 84 ASP A N 1
ATOM 668 C CA . ASP A 1 84 ? -23.899 -1.017 25.243 1.00 96.69 84 ASP A CA 1
ATOM 669 C C . ASP A 1 84 ? -24.563 -0.886 23.857 1.00 96.69 84 ASP A C 1
ATOM 671 O O . ASP A 1 84 ? -25.560 -0.174 23.707 1.00 96.69 84 ASP A O 1
ATOM 675 N N . THR A 1 85 ? -24.032 -1.553 22.829 1.00 94.75 85 THR A N 1
ATOM 676 C CA . THR A 1 85 ? -24.602 -1.566 21.478 1.00 94.75 85 THR A CA 1
ATOM 677 C C . THR A 1 85 ? -25.222 -2.909 21.117 1.00 94.75 85 THR A C 1
ATOM 679 O O . THR A 1 85 ? -24.810 -3.987 21.545 1.00 94.75 85 THR A O 1
ATOM 682 N N . LYS A 1 86 ? -26.234 -2.839 20.252 1.00 91.94 86 LYS A N 1
ATOM 683 C CA . LYS A 1 86 ? -26.903 -4.006 19.666 1.00 91.94 86 LYS A CA 1
ATOM 684 C C . LYS A 1 86 ? -26.360 -4.360 18.277 1.00 91.94 86 LYS A C 1
ATOM 686 O O . LYS A 1 86 ? -26.941 -5.217 17.615 1.00 91.94 86 LYS A O 1
ATOM 691 N N . ARG A 1 87 ? -25.338 -3.651 17.792 1.00 94.62 87 ARG A N 1
ATOM 692 C CA . ARG A 1 87 ? -24.747 -3.840 16.458 1.00 94.62 87 ARG A CA 1
ATOM 693 C C . ARG A 1 87 ? -23.457 -4.645 16.557 1.00 94.62 87 ARG A C 1
ATOM 695 O O . ARG A 1 87 ? -22.775 -4.596 17.575 1.00 94.62 87 ARG A O 1
ATOM 702 N N . GLN A 1 88 ? -23.138 -5.385 15.501 1.00 96.56 88 GLN A N 1
ATOM 703 C CA . GLN A 1 88 ? -21.842 -6.051 15.394 1.00 96.56 88 GLN A CA 1
ATOM 704 C C . GLN A 1 88 ? -20.729 -5.036 15.145 1.00 96.56 88 GLN A C 1
ATOM 706 O O . GLN A 1 88 ? -20.976 -3.941 14.629 1.00 96.56 88 GLN A O 1
ATOM 711 N N . ALA A 1 89 ? -19.511 -5.431 15.497 1.00 97.81 89 ALA A N 1
ATOM 712 C CA . ALA A 1 89 ? -18.327 -4.609 15.363 1.00 97.81 89 ALA A CA 1
ATOM 713 C C . ALA A 1 89 ? -17.227 -5.324 14.580 1.00 97.81 89 ALA A C 1
ATOM 715 O O . ALA A 1 89 ? -17.048 -6.540 14.692 1.00 97.81 89 ALA A O 1
ATOM 716 N N . VAL A 1 90 ? -16.446 -4.537 13.851 1.00 98.25 90 VAL A N 1
ATOM 717 C CA . VAL A 1 90 ? -15.095 -4.913 13.431 1.00 98.25 90 VAL A CA 1
ATOM 718 C C . VAL A 1 90 ? -14.126 -4.205 14.364 1.00 98.25 90 VAL A C 1
ATOM 720 O O . VAL A 1 90 ? -14.191 -2.987 14.510 1.00 98.25 90 VAL A O 1
ATOM 723 N N . ILE A 1 91 ? -13.250 -4.947 15.031 1.00 98.12 91 ILE A N 1
ATOM 724 C CA . ILE A 1 91 ? -12.203 -4.352 15.863 1.00 98.12 91 ILE A CA 1
ATOM 725 C C . ILE A 1 91 ? -11.028 -3.982 14.963 1.00 98.12 91 ILE A C 1
ATOM 727 O O . ILE A 1 91 ? -10.579 -4.799 14.168 1.00 98.12 91 ILE A O 1
ATOM 731 N N . TYR A 1 92 ? -10.496 -2.774 15.116 1.00 96.75 92 TYR A N 1
ATOM 732 C CA . TYR A 1 92 ? -9.276 -2.362 14.424 1.00 96.75 92 TYR A CA 1
ATOM 733 C C . TYR A 1 92 ? -8.174 -2.091 15.430 1.00 96.75 92 TYR A C 1
ATOM 735 O O . TYR A 1 92 ? -8.184 -1.058 16.093 1.00 96.75 92 TYR A O 1
ATOM 743 N N . LEU A 1 93 ? -7.233 -3.018 15.568 1.00 95.88 93 LEU A N 1
ATOM 744 C CA . LEU A 1 93 ? -6.065 -2.827 16.420 1.00 95.88 93 LEU A CA 1
ATOM 745 C C . LEU A 1 93 ? -5.013 -2.093 15.602 1.00 95.88 93 LEU A C 1
ATOM 747 O O . LEU A 1 93 ? -4.444 -2.687 14.687 1.00 95.88 93 LEU A O 1
ATOM 751 N N . PHE A 1 94 ? -4.760 -0.819 15.909 1.00 87.50 94 PHE A N 1
ATOM 752 C CA . PHE A 1 94 ? -3.847 -0.034 15.088 1.00 87.50 94 PHE A CA 1
ATOM 753 C C . PHE A 1 94 ? -2.748 0.665 15.862 1.00 87.50 94 PHE A C 1
ATOM 755 O O . PHE A 1 94 ? -2.959 1.310 16.890 1.00 87.50 94 PHE A O 1
ATOM 762 N N . SER A 1 95 ? -1.545 0.491 15.331 1.00 81.31 95 SER A N 1
ATOM 763 C CA . SER A 1 95 ? -0.325 1.176 15.729 1.00 81.31 95 SER A CA 1
ATOM 764 C C . SER A 1 95 ? 0.611 1.247 14.528 1.00 81.31 95 SER A C 1
ATOM 766 O O . SER A 1 95 ? 1.759 0.797 14.581 1.00 81.31 95 SER A O 1
ATOM 768 N N . ASN A 1 96 ? 0.088 1.786 13.434 1.00 80.38 96 ASN A N 1
ATOM 769 C CA . ASN A 1 96 ? 0.858 2.060 12.235 1.00 80.38 96 ASN A CA 1
ATOM 770 C C . ASN A 1 96 ? 1.725 3.320 12.431 1.00 80.38 96 ASN A C 1
ATOM 772 O O . ASN A 1 96 ? 2.164 3.645 13.540 1.00 80.38 96 ASN A O 1
ATOM 776 N N . HIS A 1 97 ? 2.051 3.990 11.335 1.00 84.94 97 HIS A N 1
ATOM 777 C CA . HIS A 1 97 ? 2.925 5.151 11.329 1.00 84.94 97 HIS A CA 1
ATOM 778 C C . HIS A 1 97 ? 2.250 6.423 11.874 1.00 84.94 97 HIS A C 1
ATOM 780 O O . HIS A 1 97 ? 2.969 7.347 12.241 1.00 84.94 97 HIS A O 1
ATOM 786 N N . PHE A 1 98 ? 0.917 6.492 11.992 1.00 88.25 98 PHE A N 1
ATOM 787 C CA . PHE A 1 98 ? 0.225 7.689 12.487 1.00 88.25 98 PHE A CA 1
ATOM 788 C C . PHE A 1 98 ? 0.349 7.868 14.004 1.00 88.25 98 PHE A C 1
ATOM 790 O O . PHE A 1 98 ? 0.215 6.920 14.779 1.00 88.25 98 PHE A O 1
ATOM 797 N N . SER A 1 99 ? 0.530 9.117 14.436 1.00 87.31 99 SER A N 1
ATOM 798 C CA . SER A 1 99 ? 0.414 9.499 15.843 1.00 87.31 99 SER A CA 1
ATOM 799 C C . SER A 1 99 ? -1.036 9.457 16.312 1.00 87.31 99 SER A C 1
ATOM 801 O O . SER A 1 99 ? -1.913 10.036 15.668 1.00 87.31 99 SER A O 1
ATOM 803 N N . VAL A 1 100 ? -1.278 8.846 17.467 1.00 83.62 100 VAL A N 1
ATOM 804 C CA . VAL A 1 100 ? -2.622 8.648 18.026 1.00 83.62 100 VAL A CA 1
ATOM 805 C C . VAL A 1 100 ? -2.772 9.149 19.460 1.00 83.62 100 VAL A C 1
ATOM 807 O O . VAL A 1 100 ? -3.897 9.331 19.931 1.00 83.62 100 VAL A O 1
ATOM 810 N N . SER A 1 101 ? -1.665 9.370 20.174 1.00 79.06 101 SER A N 1
ATOM 811 C CA . SER A 1 101 ? -1.713 9.963 21.511 1.00 79.06 101 SER A CA 1
ATOM 812 C C . SER A 1 101 ? -2.025 11.467 21.466 1.00 79.06 101 SER A C 1
ATOM 814 O O . SER A 1 101 ? -1.845 12.136 20.446 1.00 79.06 101 SER A O 1
ATOM 816 N N . GLU A 1 102 ? -2.512 12.017 22.583 1.00 82.56 102 GLU A N 1
ATOM 817 C CA . GLU A 1 102 ? -2.831 13.445 22.711 1.00 82.56 102 GLU A CA 1
ATOM 818 C C . GLU A 1 102 ? -1.595 14.310 22.405 1.00 82.56 102 GLU A C 1
ATOM 820 O O . GLU A 1 102 ? -0.646 14.365 23.192 1.00 82.56 102 GLU A O 1
ATOM 825 N N . GLY A 1 103 ? -1.604 14.977 21.247 1.00 82.12 103 GLY A N 1
ATOM 826 C CA . GLY A 1 103 ? -0.479 15.783 20.764 1.00 82.12 103 GLY A CA 1
ATOM 827 C C . GLY A 1 103 ? 0.767 14.977 20.379 1.00 82.12 103 GLY A C 1
ATOM 828 O O . GLY A 1 103 ? 1.857 15.539 20.399 1.00 82.12 103 GLY A O 1
ATOM 829 N N . ALA A 1 104 ? 0.627 13.682 20.066 1.00 86.00 104 ALA A N 1
ATOM 830 C CA . ALA A 1 104 ? 1.724 12.769 19.721 1.00 86.00 104 ALA A CA 1
ATOM 831 C C . ALA A 1 104 ? 2.794 12.582 20.821 1.00 86.00 104 ALA A C 1
ATOM 833 O O . ALA A 1 104 ? 3.923 12.185 20.535 1.00 86.00 104 ALA A O 1
ATOM 834 N N . LYS A 1 105 ? 2.467 12.874 22.089 1.00 90.44 105 LYS A N 1
ATOM 835 C CA . LYS A 1 105 ? 3.421 12.852 23.214 1.00 90.44 105 LYS A CA 1
ATOM 836 C C . LYS A 1 105 ? 4.080 11.487 23.419 1.00 90.44 105 LYS A C 1
ATOM 838 O O . LYS A 1 105 ? 5.282 11.428 23.671 1.00 90.44 105 LYS A O 1
ATOM 843 N N . THR A 1 106 ? 3.309 10.403 23.322 1.00 92.06 106 THR A N 1
ATOM 844 C CA . THR A 1 106 ? 3.823 9.034 23.490 1.00 92.06 106 THR A CA 1
ATOM 845 C C . THR A 1 106 ? 4.809 8.696 22.376 1.00 92.06 106 THR A C 1
ATOM 847 O O . THR A 1 106 ? 5.922 8.253 22.646 1.00 92.06 106 THR A O 1
ATOM 850 N N . GLU A 1 107 ? 4.428 8.951 21.126 1.00 93.81 107 GLU A N 1
ATOM 851 C CA . GLU A 1 107 ? 5.246 8.708 19.940 1.00 93.81 107 GLU A CA 1
ATOM 852 C C . GLU A 1 107 ? 6.525 9.552 19.965 1.00 93.81 107 GLU A C 1
ATOM 854 O O . GLU A 1 107 ? 7.618 9.032 19.745 1.00 93.81 107 GLU A O 1
ATOM 859 N N . GLU A 1 108 ? 6.423 10.836 20.314 1.00 93.81 108 GLU A N 1
ATOM 860 C CA . GLU A 1 108 ? 7.578 11.717 20.454 1.00 93.81 108 GLU A CA 1
ATOM 861 C C . GLU A 1 108 ? 8.558 11.200 21.515 1.00 93.81 108 GLU A C 1
ATOM 863 O O . GLU A 1 108 ? 9.765 11.162 21.269 1.00 93.81 108 GLU A O 1
ATOM 868 N N . LEU A 1 109 ? 8.067 10.747 22.671 1.00 94.69 109 LEU A N 1
ATOM 869 C CA . LEU A 1 109 ? 8.932 10.231 23.728 1.00 94.69 109 LEU A CA 1
ATOM 870 C C . LEU A 1 109 ? 9.602 8.904 23.332 1.00 94.69 109 LEU A C 1
ATOM 872 O O . LEU A 1 109 ? 10.808 8.762 23.530 1.00 94.69 109 LEU A O 1
ATOM 876 N N . ILE A 1 110 ? 8.875 7.980 22.687 1.00 94.19 110 ILE A N 1
ATOM 877 C CA . ILE A 1 110 ? 9.461 6.751 22.118 1.00 94.19 110 ILE A CA 1
ATOM 878 C C . ILE A 1 110 ? 10.554 7.108 21.102 1.00 94.19 110 ILE A C 1
ATOM 880 O O . ILE A 1 110 ? 11.645 6.544 21.162 1.00 94.19 110 ILE A O 1
ATOM 884 N N . SER A 1 111 ? 10.294 8.070 20.208 1.00 94.06 111 SER A N 1
ATOM 885 C CA . SER A 1 111 ? 11.255 8.495 19.179 1.00 94.06 111 SER A CA 1
ATOM 886 C C . SER A 1 111 ? 12.547 9.072 19.769 1.00 94.06 111 SER A C 1
ATOM 888 O O . SER A 1 111 ? 13.629 8.830 19.241 1.00 94.06 111 SER A O 1
ATOM 890 N N . LYS A 1 112 ? 12.460 9.782 20.903 1.00 94.31 112 LYS A N 1
ATOM 891 C CA . LYS A 1 112 ? 13.625 10.346 21.601 1.00 94.31 112 LYS A CA 1
ATOM 892 C C . LYS A 1 112 ? 14.423 9.284 22.353 1.00 94.31 112 LYS A C 1
ATOM 894 O O . LYS A 1 112 ? 15.649 9.326 22.335 1.00 94.31 112 LYS A O 1
ATOM 899 N N . ILE A 1 113 ? 13.739 8.351 23.016 1.00 94.69 113 ILE A N 1
ATOM 900 C CA . ILE A 1 113 ? 14.376 7.314 23.842 1.00 94.69 113 ILE A CA 1
ATOM 901 C C . ILE A 1 113 ? 14.994 6.212 22.973 1.00 94.69 113 ILE A C 1
ATOM 903 O O . ILE A 1 113 ? 16.093 5.742 23.263 1.00 94.69 113 ILE A O 1
ATOM 907 N N . ASP A 1 114 ? 14.308 5.807 21.903 1.00 93.00 114 ASP A N 1
ATOM 908 C CA . ASP A 1 114 ? 14.681 4.652 21.081 1.00 93.00 114 ASP A CA 1
ATOM 909 C C . ASP A 1 114 ? 14.793 4.984 19.582 1.00 93.00 114 ASP A C 1
ATOM 911 O O . ASP A 1 114 ? 14.486 4.168 18.712 1.00 93.00 114 ASP A O 1
ATOM 915 N N . GLY A 1 115 ? 15.279 6.189 19.264 1.00 91.25 115 GLY A N 1
ATOM 916 C CA . GLY A 1 115 ? 15.402 6.688 17.887 1.00 91.25 115 GLY A CA 1
ATOM 917 C C . GLY A 1 115 ? 16.263 5.820 16.959 1.00 91.25 115 GLY A C 1
ATOM 918 O O . GLY A 1 115 ? 16.075 5.824 15.745 1.00 91.25 115 GLY A O 1
ATOM 919 N N . LYS A 1 116 ? 17.164 4.998 17.513 1.00 90.31 116 LYS A N 1
ATOM 920 C CA . LYS A 1 116 ? 17.966 4.025 16.745 1.00 90.31 116 LYS A CA 1
ATOM 921 C C . LYS A 1 116 ? 17.134 2.905 16.100 1.00 90.31 116 LYS A C 1
ATOM 923 O O . LYS A 1 116 ? 17.618 2.257 15.178 1.00 90.31 116 LYS A O 1
ATOM 928 N N . HIS A 1 117 ? 15.912 2.664 16.584 1.00 92.38 117 HIS A N 1
ATOM 929 C CA . HIS A 1 117 ? 14.952 1.712 16.012 1.00 92.38 117 HIS A CA 1
ATOM 930 C C . HIS A 1 117 ? 13.850 2.417 15.203 1.00 92.38 117 HIS A C 1
ATOM 932 O O . HIS A 1 117 ? 12.733 1.911 15.065 1.00 92.38 117 HIS A O 1
ATOM 938 N N . MET A 1 118 ? 14.162 3.589 14.656 1.00 95.31 118 MET A N 1
ATOM 939 C CA . MET A 1 118 ? 13.374 4.232 13.612 1.00 95.31 118 MET A CA 1
ATOM 940 C C . MET A 1 118 ? 14.015 3.976 12.254 1.00 95.31 118 MET A C 1
ATOM 942 O O . MET A 1 118 ? 15.236 3.838 12.152 1.00 95.31 118 MET A O 1
ATOM 946 N N . MET A 1 119 ? 13.187 3.905 11.216 1.00 96.31 119 MET A N 1
ATOM 947 C CA . MET A 1 119 ? 13.674 3.747 9.862 1.00 96.31 119 MET A CA 1
ATOM 948 C C . MET A 1 119 ? 14.436 4.991 9.424 1.00 96.31 119 MET A C 1
ATOM 950 O O . MET A 1 119 ? 14.020 6.120 9.693 1.00 96.31 119 MET A O 1
ATOM 954 N N . GLN A 1 120 ? 15.537 4.768 8.718 1.00 96.62 120 GLN A N 1
ATOM 955 C CA . GLN A 1 120 ? 16.427 5.830 8.263 1.00 96.62 120 GLN A CA 1
ATOM 956 C C . GLN A 1 120 ? 16.571 5.801 6.746 1.00 96.62 120 GLN A C 1
ATOM 958 O O . GLN A 1 120 ? 16.563 4.731 6.129 1.00 96.62 120 GLN A O 1
ATOM 963 N N . LEU A 1 121 ? 16.721 6.983 6.156 1.00 97.06 121 LEU A N 1
ATOM 964 C CA . LEU A 1 121 ? 17.232 7.154 4.801 1.00 97.06 121 LEU A CA 1
ATOM 965 C C . LEU A 1 121 ? 18.721 6.782 4.756 1.00 97.06 121 LEU A C 1
ATOM 967 O O . LEU A 1 121 ? 19.389 6.691 5.787 1.00 97.06 121 LEU A O 1
ATOM 971 N N . SER A 1 122 ? 19.273 6.623 3.554 1.00 95.81 122 SER A N 1
ATOM 972 C CA . SER A 1 122 ? 20.688 6.270 3.351 1.00 95.81 122 SER A CA 1
ATOM 973 C C . SER A 1 122 ? 21.682 7.291 3.920 1.00 95.81 122 SER A C 1
ATOM 975 O O . SER A 1 122 ? 22.826 6.945 4.198 1.00 95.81 122 SER A O 1
ATOM 977 N N . ASN A 1 123 ? 21.249 8.535 4.135 1.00 95.12 123 ASN A N 1
ATOM 978 C CA . ASN A 1 123 ? 22.027 9.594 4.783 1.00 95.12 123 ASN A CA 1
ATOM 979 C C . ASN A 1 123 ? 21.836 9.657 6.315 1.00 95.12 123 ASN A C 1
ATOM 981 O O . ASN A 1 123 ? 22.310 10.599 6.946 1.00 95.12 123 ASN A O 1
ATOM 985 N N . GLY A 1 124 ? 21.124 8.694 6.912 1.00 94.75 124 GLY A N 1
ATOM 986 C CA . GLY A 1 124 ? 20.855 8.617 8.351 1.00 94.75 124 GLY A CA 1
ATOM 987 C C . GLY A 1 124 ? 19.690 9.483 8.841 1.00 94.75 124 GLY A C 1
ATOM 988 O O . GLY A 1 124 ? 19.347 9.424 10.021 1.00 94.75 124 GLY A O 1
ATOM 989 N N . ILE A 1 125 ? 19.051 10.272 7.969 1.00 95.50 125 ILE A N 1
ATOM 990 C CA . ILE A 1 125 ? 17.888 11.084 8.343 1.00 95.50 125 ILE A CA 1
ATOM 991 C C . ILE A 1 125 ? 16.682 10.174 8.591 1.00 95.50 125 ILE A C 1
ATOM 993 O O . ILE A 1 125 ? 16.377 9.290 7.791 1.00 95.50 125 ILE A O 1
ATOM 997 N N . VAL A 1 126 ? 15.967 10.428 9.685 1.00 95.19 126 VAL A N 1
ATOM 998 C CA . VAL A 1 126 ? 14.684 9.794 10.003 1.00 95.19 126 VAL A CA 1
ATOM 999 C C . VAL A 1 126 ? 13.560 10.644 9.391 1.00 95.19 126 VAL A C 1
ATOM 1001 O O . VAL A 1 126 ? 13.370 11.777 9.840 1.00 95.19 126 VAL A O 1
ATOM 1004 N N . PRO A 1 127 ? 12.814 10.152 8.381 1.00 93.56 127 PRO A N 1
ATOM 1005 C CA . PRO A 1 127 ? 11.793 10.941 7.693 1.00 93.56 127 PRO A CA 1
ATOM 1006 C C . PRO A 1 127 ? 10.486 10.970 8.503 1.00 93.56 127 PRO A C 1
ATOM 1008 O O . PRO A 1 127 ? 9.523 10.282 8.175 1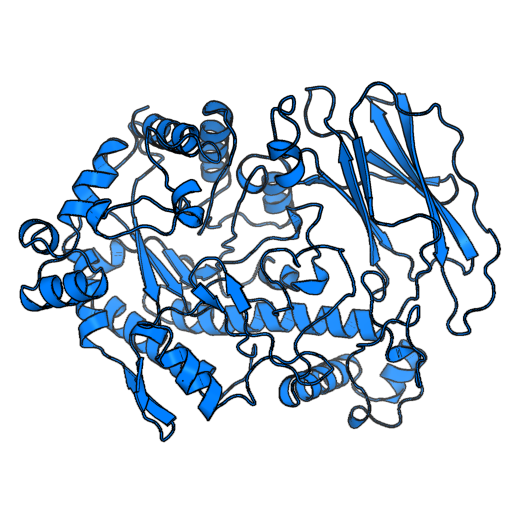.00 93.56 127 PRO A O 1
ATOM 1011 N N . VAL A 1 128 ? 10.472 11.726 9.605 1.00 91.62 128 VAL A N 1
ATOM 1012 C CA . VAL A 1 128 ? 9.229 12.097 10.306 1.00 91.62 128 VAL A CA 1
ATOM 1013 C C . VAL A 1 128 ? 8.480 13.097 9.432 1.00 91.62 128 VAL A C 1
ATOM 1015 O O . VAL A 1 128 ? 9.066 14.095 9.014 1.00 91.62 128 VAL A O 1
ATOM 1018 N N . ASP A 1 129 ? 7.203 12.841 9.174 1.00 89.56 129 ASP A N 1
ATOM 1019 C CA . ASP A 1 129 ? 6.390 13.641 8.257 1.00 89.56 129 ASP A CA 1
ATOM 1020 C C . ASP A 1 129 ? 5.034 13.994 8.895 1.00 89.56 129 ASP A C 1
ATOM 1022 O O . ASP A 1 129 ? 4.779 13.706 10.070 1.00 89.56 129 ASP A O 1
ATOM 1026 N N . ASN A 1 130 ? 4.161 14.648 8.134 1.00 87.19 130 ASN A N 1
ATOM 1027 C CA . ASN A 1 130 ? 2.762 14.847 8.480 1.00 87.19 130 ASN A CA 1
ATOM 1028 C C . ASN A 1 130 ? 1.862 14.305 7.369 1.00 87.19 130 ASN A C 1
ATOM 1030 O O . ASN A 1 130 ? 2.168 14.399 6.185 1.00 87.19 130 ASN A O 1
ATOM 1034 N N . TYR A 1 131 ? 0.710 13.786 7.766 1.00 80.94 131 TYR A N 1
ATOM 1035 C CA . TYR A 1 131 ? -0.371 13.397 6.876 1.00 80.94 131 TYR A CA 1
ATOM 1036 C C . TYR A 1 131 ? -1.652 14.049 7.394 1.00 80.94 131 TYR A C 1
ATOM 1038 O O . TYR A 1 131 ? -2.135 13.720 8.483 1.00 80.94 131 TYR A O 1
ATOM 1046 N N . PHE A 1 132 ? -2.151 15.041 6.653 1.00 83.56 132 PHE A N 1
ATOM 1047 C CA . PHE A 1 132 ? -3.102 16.033 7.171 1.00 83.56 132 PHE A CA 1
ATOM 1048 C C . PHE A 1 132 ? -2.597 16.638 8.498 1.00 83.56 132 PHE A C 1
ATOM 1050 O O . PHE A 1 132 ? -1.434 17.030 8.599 1.00 83.56 132 PHE A O 1
ATOM 1057 N N . SER A 1 133 ? -3.440 16.708 9.531 1.00 80.75 133 SER A N 1
ATOM 1058 C CA . SER A 1 133 ? -3.058 17.189 10.863 1.00 80.75 133 SER A CA 1
ATOM 1059 C C . SER A 1 133 ? -2.231 16.204 11.704 1.00 80.75 133 SER A C 1
ATOM 1061 O O . SER A 1 133 ? -1.832 16.553 12.816 1.00 80.75 133 SER A O 1
ATOM 1063 N N . SER A 1 134 ? -2.027 14.966 11.246 1.00 84.31 134 SER A N 1
ATOM 1064 C CA . SER A 1 134 ? -1.416 13.895 12.044 1.00 84.31 134 SER A CA 1
ATOM 1065 C C . SER A 1 134 ? 0.066 13.740 11.726 1.00 84.31 134 SER A C 1
ATOM 1067 O O . SER A 1 134 ? 0.441 13.611 10.563 1.00 84.31 134 SER A O 1
ATOM 1069 N N . LYS A 1 135 ? 0.919 13.678 12.754 1.00 90.62 135 LYS A N 1
ATOM 1070 C CA . LYS A 1 135 ? 2.336 13.336 12.568 1.00 90.62 135 LYS A CA 1
ATOM 1071 C C . LYS A 1 135 ? 2.481 11.869 12.183 1.00 90.62 135 LYS A C 1
ATOM 1073 O O . LYS A 1 135 ? 1.735 11.018 12.677 1.00 90.62 135 LYS A O 1
ATOM 1078 N N . THR A 1 136 ? 3.484 11.564 11.372 1.00 91.19 136 THR A N 1
ATOM 1079 C CA . THR A 1 136 ? 3.854 10.196 11.018 1.00 91.19 136 THR A CA 1
ATOM 1080 C C . THR A 1 136 ? 5.262 9.874 11.506 1.00 91.19 136 THR A C 1
ATOM 1082 O O . THR A 1 136 ? 6.200 10.657 11.362 1.00 91.19 136 THR A O 1
ATOM 1085 N N . TYR A 1 137 ? 5.410 8.705 12.124 1.00 93.56 137 TYR A N 1
ATOM 1086 C CA . TYR A 1 137 ? 6.665 8.225 12.683 1.00 93.56 137 TYR A CA 1
ATOM 1087 C C . TYR A 1 137 ? 7.107 6.952 11.950 1.00 93.56 137 TYR A C 1
ATOM 1089 O O . TYR A 1 137 ? 6.358 5.970 11.907 1.00 93.56 137 TYR A O 1
ATOM 1097 N N . PRO A 1 138 ? 8.327 6.929 11.389 1.00 94.19 138 PRO A N 1
ATOM 1098 C CA . PRO A 1 138 ? 8.831 5.795 10.627 1.00 94.19 138 PRO A CA 1
ATOM 1099 C C . PRO A 1 138 ? 9.386 4.714 11.562 1.00 94.19 138 PRO A C 1
ATOM 1101 O O . PRO A 1 138 ? 10.588 4.590 11.772 1.00 94.19 138 PRO A O 1
ATOM 1104 N N . TRP A 1 139 ? 8.509 3.944 12.193 1.00 93.56 139 TRP A N 1
ATOM 1105 C CA . TRP A 1 139 ? 8.907 2.871 13.105 1.00 93.56 139 TRP A CA 1
ATOM 1106 C C . TRP A 1 139 ? 9.583 1.723 12.357 1.00 93.56 139 TRP A C 1
ATOM 1108 O O . TRP A 1 139 ? 9.027 1.243 11.375 1.00 93.56 139 TRP A O 1
ATOM 1118 N N . ALA A 1 140 ? 10.742 1.240 12.819 1.00 93.44 140 ALA A N 1
ATOM 1119 C CA . ALA A 1 140 ? 11.412 0.127 12.151 1.00 93.44 140 ALA A CA 1
ATOM 1120 C C . ALA A 1 140 ? 10.568 -1.159 12.185 1.00 93.44 140 ALA A C 1
ATOM 1122 O O . ALA A 1 140 ? 10.058 -1.569 13.228 1.00 93.44 140 ALA A O 1
ATOM 1123 N N . ILE A 1 141 ? 10.476 -1.817 11.032 1.00 94.62 141 ILE A N 1
ATOM 1124 C CA . ILE A 1 141 ? 9.782 -3.095 10.843 1.00 94.62 141 ILE A CA 1
ATOM 1125 C C . ILE A 1 141 ? 10.678 -4.239 11.334 1.00 94.62 141 ILE A C 1
ATOM 1127 O O . ILE A 1 141 ? 11.895 -4.216 11.135 1.00 94.62 141 ILE A O 1
ATOM 1131 N N . ASN A 1 142 ? 10.091 -5.257 11.973 1.00 94.69 142 ASN A N 1
ATOM 1132 C CA . ASN A 1 142 ? 10.779 -6.420 12.538 1.00 94.69 142 ASN A CA 1
ATOM 1133 C C . ASN A 1 142 ? 11.911 -6.089 13.530 1.00 94.69 142 ASN A C 1
ATOM 1135 O O . ASN A 1 142 ? 12.773 -6.940 13.790 1.00 94.69 142 ASN A O 1
ATOM 1139 N N . ALA A 1 143 ? 11.898 -4.897 14.131 1.00 91.12 143 ALA A N 1
ATOM 1140 C CA . ALA A 1 143 ? 12.854 -4.468 15.147 1.00 91.12 143 ALA A CA 1
ATOM 1141 C C . ALA A 1 143 ? 12.538 -5.103 16.511 1.00 91.12 143 ALA A C 1
ATOM 1143 O O . ALA A 1 143 ? 12.130 -4.442 17.459 1.00 91.12 143 ALA A O 1
ATOM 1144 N N . SER A 1 144 ? 12.715 -6.422 16.595 1.00 86.75 144 SER A N 1
ATOM 1145 C CA . SER A 1 144 ? 12.372 -7.198 17.790 1.00 86.75 144 SER A CA 1
ATOM 1146 C C . SER A 1 144 ? 13.086 -6.641 19.022 1.00 86.75 144 SER A C 1
ATOM 1148 O O . SER A 1 144 ? 14.295 -6.414 18.985 1.00 86.75 144 SER A O 1
ATOM 1150 N N . ASN A 1 145 ? 12.342 -6.481 20.116 1.00 84.25 145 ASN A N 1
ATOM 1151 C CA . ASN A 1 145 ? 12.801 -5.897 21.382 1.00 84.25 145 ASN A CA 1
ATOM 1152 C C . ASN A 1 145 ? 13.046 -4.379 21.379 1.00 84.25 145 ASN A C 1
ATOM 1154 O O . ASN A 1 145 ? 13.486 -3.870 22.419 1.00 84.25 145 ASN A O 1
ATOM 1158 N N . SER A 1 146 ? 12.750 -3.662 20.287 1.00 93.19 146 SER A N 1
ATOM 1159 C CA . SER A 1 146 ? 12.650 -2.200 20.342 1.00 93.19 146 SER A CA 1
ATOM 1160 C C . SER A 1 146 ? 11.556 -1.784 21.326 1.00 93.19 146 SER A C 1
ATOM 1162 O O . SER A 1 146 ? 10.654 -2.561 21.665 1.00 93.19 146 SER A O 1
ATOM 1164 N N . LEU A 1 147 ? 11.633 -0.545 21.800 1.00 93.88 147 LEU A N 1
ATOM 1165 C CA . LEU A 1 147 ? 10.628 0.009 22.697 1.00 93.88 147 LEU A CA 1
ATOM 1166 C C . LEU A 1 147 ? 9.249 0.039 22.020 1.00 93.88 147 LEU A C 1
ATOM 1168 O O . LEU A 1 147 ? 8.260 -0.368 22.625 1.00 93.88 147 LEU A O 1
ATOM 1172 N N . SER A 1 148 ? 9.194 0.429 20.742 1.00 92.19 148 SER A N 1
ATOM 1173 C CA . SER A 1 148 ? 7.956 0.435 19.954 1.00 92.19 148 SER A CA 1
ATOM 1174 C C . SER A 1 148 ? 7.361 -0.967 19.771 1.00 92.19 148 SER A C 1
ATOM 1176 O O . SER A 1 148 ? 6.155 -1.132 19.939 1.00 92.19 148 SER A O 1
ATOM 1178 N N . ASP A 1 149 ? 8.178 -1.988 19.489 1.00 93.38 149 ASP A N 1
ATOM 1179 C CA . ASP A 1 149 ? 7.731 -3.380 19.334 1.00 93.38 149 ASP A CA 1
ATOM 1180 C C . ASP A 1 149 ? 7.122 -3.923 20.636 1.00 93.38 149 ASP A C 1
ATOM 1182 O O . ASP A 1 149 ? 6.014 -4.465 20.624 1.00 93.38 149 ASP A O 1
ATOM 1186 N N . LYS A 1 150 ? 7.812 -3.720 21.768 1.00 94.38 150 LYS A N 1
ATOM 1187 C CA . LYS A 1 150 ? 7.353 -4.157 23.098 1.00 94.38 150 LYS A CA 1
ATOM 1188 C C . LYS A 1 150 ? 6.029 -3.506 23.483 1.00 94.38 150 LYS A C 1
ATOM 1190 O O . LYS A 1 150 ? 5.061 -4.211 23.754 1.00 94.38 150 LYS A O 1
ATOM 1195 N N . ILE A 1 151 ? 5.960 -2.176 23.415 1.00 94.81 151 ILE A N 1
ATOM 1196 C CA . ILE A 1 151 ? 4.764 -1.411 23.786 1.00 94.81 151 ILE A CA 1
ATOM 1197 C C . ILE A 1 151 ? 3.550 -1.848 22.961 1.00 94.81 151 ILE A C 1
ATOM 1199 O O . ILE A 1 151 ? 2.466 -2.053 23.507 1.00 94.81 151 ILE A O 1
ATOM 1203 N N . ARG A 1 152 ? 3.719 -2.021 21.645 1.00 94.00 152 ARG A N 1
ATOM 1204 C CA . ARG A 1 152 ? 2.634 -2.455 20.753 1.00 94.00 152 ARG A CA 1
ATOM 1205 C C . ARG A 1 152 ? 2.109 -3.832 21.112 1.00 94.00 152 ARG A C 1
ATOM 1207 O O . ARG A 1 152 ? 0.897 -4.027 21.150 1.00 94.00 152 ARG A O 1
ATOM 1214 N N . LYS A 1 153 ? 3.011 -4.783 21.361 1.00 95.25 153 LYS A N 1
ATOM 1215 C CA . LYS A 1 153 ? 2.642 -6.153 21.731 1.00 95.25 153 LYS A CA 1
ATOM 1216 C C . LYS A 1 153 ? 1.952 -6.191 23.085 1.00 95.25 153 LYS A C 1
ATOM 1218 O O . LYS A 1 153 ? 0.912 -6.830 23.199 1.00 95.25 153 LYS A O 1
ATOM 1223 N N . ASP A 1 154 ? 2.470 -5.469 24.073 1.00 96.88 154 ASP A N 1
ATOM 1224 C CA . ASP A 1 154 ? 1.861 -5.412 25.400 1.00 96.88 154 ASP A CA 1
ATOM 1225 C C . ASP A 1 154 ? 0.466 -4.773 25.344 1.00 96.88 154 ASP A C 1
ATOM 1227 O O . ASP A 1 154 ? -0.477 -5.304 25.930 1.00 96.88 154 ASP A O 1
ATOM 1231 N N . ALA A 1 155 ? 0.298 -3.688 24.579 1.00 96.62 155 ALA A N 1
ATOM 1232 C CA . ALA A 1 155 ? -0.999 -3.044 24.387 1.00 96.62 155 ALA A CA 1
ATOM 1233 C C . ALA A 1 155 ? -2.004 -3.965 23.674 1.00 96.62 155 ALA A C 1
ATOM 1235 O O . ALA A 1 155 ? -3.151 -4.061 24.107 1.00 96.62 155 ALA A O 1
ATOM 1236 N N . ILE A 1 156 ? -1.587 -4.680 22.621 1.00 97.31 156 ILE A N 1
ATOM 1237 C CA . ILE A 1 156 ? -2.441 -5.668 21.939 1.00 97.31 156 ILE A CA 1
ATOM 1238 C C . ILE A 1 156 ? -2.836 -6.789 22.896 1.00 97.31 156 ILE A C 1
ATOM 1240 O O . ILE A 1 156 ? -4.015 -7.121 22.976 1.00 97.31 156 ILE A O 1
ATOM 1244 N N . ASN A 1 157 ? -1.881 -7.347 23.641 1.00 97.94 157 ASN A N 1
ATOM 1245 C CA . ASN A 1 157 ? -2.152 -8.415 24.600 1.00 97.94 157 ASN A CA 1
ATOM 1246 C C . ASN A 1 157 ? -3.134 -7.965 25.689 1.00 97.94 157 ASN A C 1
ATOM 1248 O O . ASN A 1 157 ? -4.036 -8.723 26.040 1.00 97.94 157 ASN A O 1
ATOM 1252 N N . GLU A 1 158 ? -3.014 -6.733 26.189 1.00 98.44 158 GLU A N 1
ATOM 1253 C CA . GLU A 1 158 ? -3.961 -6.188 27.164 1.00 98.44 158 GLU A CA 1
ATOM 1254 C C . GLU A 1 158 ? -5.361 -6.004 26.557 1.00 98.44 158 GLU A C 1
ATOM 1256 O O . GLU A 1 158 ? -6.345 -6.408 27.176 1.00 98.44 158 GLU A O 1
ATOM 1261 N N . VAL A 1 159 ? -5.471 -5.463 25.336 1.00 98.38 159 VAL A N 1
ATOM 1262 C CA . VAL A 1 159 ? -6.769 -5.341 24.646 1.00 98.38 159 VAL A CA 1
ATOM 1263 C C . VAL A 1 159 ? -7.399 -6.718 24.433 1.00 98.38 159 VAL A C 1
ATOM 1265 O O . VAL A 1 159 ? -8.563 -6.909 24.778 1.00 98.38 159 VAL A O 1
ATOM 1268 N N . LEU A 1 160 ? -6.644 -7.692 23.917 1.00 98.44 160 LEU A N 1
ATOM 1269 C CA . LEU A 1 160 ? -7.137 -9.050 23.670 1.00 98.44 160 LEU A CA 1
ATOM 1270 C C . LEU A 1 160 ? -7.543 -9.758 24.962 1.00 98.44 160 LEU A C 1
ATOM 1272 O O . LEU A 1 160 ? -8.593 -10.389 24.995 1.00 98.44 160 LEU A O 1
ATOM 1276 N N . SER A 1 161 ? -6.761 -9.616 26.034 1.00 98.62 161 SER A N 1
ATOM 1277 C CA . SER A 1 161 ? -7.096 -10.160 27.354 1.00 98.62 161 SER A CA 1
ATOM 1278 C C . SER A 1 161 ? -8.466 -9.664 27.825 1.00 98.62 161 SER A C 1
ATOM 1280 O O . SER A 1 161 ? -9.324 -10.462 28.203 1.00 98.62 161 SER A O 1
ATOM 1282 N N . GLN A 1 162 ? -8.722 -8.356 27.715 1.00 98.62 162 GLN A N 1
ATOM 1283 C CA . GLN A 1 162 ? -10.010 -7.782 28.103 1.00 98.62 162 GLN A CA 1
ATOM 1284 C C . GLN A 1 162 ? -11.148 -8.150 27.141 1.00 98.62 162 GLN A C 1
ATOM 1286 O O . GLN A 1 162 ? -12.261 -8.390 27.599 1.00 98.62 162 GLN A O 1
ATOM 1291 N N . VAL A 1 163 ? -10.885 -8.243 25.832 1.00 98.44 163 VAL A N 1
ATOM 1292 C CA . VAL A 1 163 ? -11.862 -8.733 24.843 1.00 98.44 163 VAL A CA 1
ATOM 1293 C C . VAL A 1 163 ? -12.281 -10.169 25.159 1.00 98.44 163 VAL A C 1
ATOM 1295 O O . VAL A 1 163 ? -13.471 -10.474 25.165 1.00 98.44 163 VAL A O 1
ATOM 1298 N N . CYS A 1 164 ? -11.324 -11.044 25.462 1.00 98.38 164 CYS A N 1
ATOM 1299 C CA . CYS A 1 164 ? -11.590 -12.448 25.767 1.00 98.38 164 CYS A CA 1
ATOM 1300 C C . CYS A 1 164 ? -12.231 -12.668 27.142 1.00 98.38 164 CYS A C 1
ATOM 1302 O O . CYS A 1 164 ? -12.769 -13.745 27.392 1.00 98.38 164 CYS A O 1
ATOM 1304 N N . ALA A 1 165 ? -12.203 -11.656 28.011 1.00 98.38 165 ALA A N 1
ATOM 1305 C CA . ALA A 1 165 ? -12.901 -11.653 29.291 1.00 98.38 165 ALA A CA 1
ATOM 1306 C C . ALA A 1 165 ? -14.356 -11.151 29.200 1.00 98.38 165 ALA A C 1
ATOM 1308 O O . ALA A 1 165 ? -15.068 -11.209 30.201 1.00 98.38 165 ALA A O 1
ATOM 1309 N N . LEU A 1 166 ? -14.805 -10.644 28.042 1.00 98.06 166 LEU A N 1
ATOM 1310 C CA . LEU A 1 166 ? -16.206 -10.257 27.837 1.00 98.06 166 LEU A CA 1
ATOM 1311 C C . LEU A 1 166 ? -17.130 -11.479 27.876 1.00 98.06 166 LEU A C 1
ATOM 1313 O O . LEU A 1 166 ? -16.712 -12.598 27.578 1.00 98.06 166 LEU A O 1
ATOM 1317 N N . ASP A 1 167 ? -18.414 -11.254 28.146 1.00 97.62 167 ASP A N 1
ATOM 1318 C CA . ASP A 1 167 ? -19.422 -12.301 28.009 1.00 97.62 167 ASP A CA 1
ATOM 1319 C C . ASP A 1 167 ? -19.467 -12.833 26.570 1.00 97.62 167 ASP A C 1
ATOM 1321 O O . ASP A 1 167 ? -19.287 -12.095 25.595 1.00 97.62 167 ASP A O 1
ATOM 1325 N N . ILE A 1 168 ? -19.761 -14.128 26.418 1.00 96.44 168 ILE A N 1
ATOM 1326 C CA . ILE A 1 168 ? -19.764 -14.798 25.107 1.00 96.44 168 ILE A CA 1
ATOM 1327 C C . ILE A 1 168 ? -20.687 -14.106 24.092 1.00 96.44 168 ILE A C 1
ATOM 1329 O O . ILE A 1 168 ? -20.376 -14.055 22.903 1.00 96.44 168 ILE A O 1
ATOM 1333 N N . VAL A 1 169 ? -21.791 -13.517 24.563 1.00 96.69 169 VAL A N 1
ATOM 1334 C CA . VAL A 1 169 ? -22.748 -12.770 23.733 1.00 96.69 169 VAL A CA 1
ATOM 1335 C C . VAL A 1 169 ? -22.101 -11.526 23.116 1.00 96.69 169 VAL A C 1
ATOM 1337 O O . VAL A 1 169 ? -22.365 -11.214 21.956 1.00 96.69 169 VAL A O 1
ATOM 1340 N N . ASP A 1 170 ? -21.223 -10.836 23.845 1.00 97.44 170 ASP A N 1
ATOM 1341 C CA . ASP A 1 170 ? -20.501 -9.666 23.340 1.00 97.44 170 ASP A CA 1
ATOM 1342 C C . ASP A 1 170 ? -19.313 -10.063 22.465 1.00 97.44 170 ASP A C 1
ATOM 1344 O O . ASP A 1 170 ? -19.083 -9.440 21.427 1.00 97.44 170 ASP A O 1
ATOM 1348 N N . GLN A 1 171 ? -18.616 -11.153 22.801 1.00 97.06 171 GLN A N 1
ATOM 1349 C CA . GLN A 1 171 ? -17.571 -11.711 21.935 1.00 97.06 171 GLN A CA 1
ATOM 1350 C C . GLN A 1 171 ? -18.122 -12.120 20.558 1.00 97.06 171 GLN A C 1
ATOM 1352 O O . GLN A 1 171 ? -17.453 -11.949 19.536 1.00 97.06 171 GLN A O 1
ATOM 1357 N N . GLN A 1 172 ? -19.361 -12.619 20.506 1.00 96.25 172 GLN A N 1
ATOM 1358 C CA . GLN A 1 172 ? -20.056 -12.964 19.261 1.00 96.25 172 GLN A CA 1
ATOM 1359 C C . GLN A 1 172 ? -20.454 -11.741 18.420 1.00 96.25 172 GLN A C 1
ATOM 1361 O O . GLN A 1 172 ? -20.720 -11.889 17.225 1.00 96.25 172 GLN A O 1
ATOM 1366 N N . LYS A 1 173 ? -20.458 -10.523 18.987 1.00 97.25 173 LYS A N 1
ATOM 1367 C CA . LYS A 1 173 ? -20.653 -9.290 18.204 1.00 97.25 173 LYS A CA 1
ATOM 1368 C C . LYS A 1 173 ? -19.423 -8.934 17.364 1.00 97.25 173 LYS A C 1
ATOM 1370 O O . LYS A 1 173 ? -19.554 -8.145 16.430 1.00 97.25 173 LYS A O 1
ATOM 1375 N N . ILE A 1 174 ? -18.249 -9.495 17.667 1.00 98.19 174 ILE A N 1
ATOM 1376 C CA . ILE A 1 174 ? -16.997 -9.217 16.955 1.00 98.19 174 ILE A CA 1
ATOM 1377 C C . ILE A 1 174 ? -16.948 -10.053 15.675 1.00 98.19 174 ILE A C 1
ATOM 1379 O O . ILE A 1 174 ? -16.683 -11.261 15.704 1.00 98.19 174 ILE A O 1
ATOM 1383 N N . ARG A 1 175 ? -17.201 -9.390 14.543 1.00 97.69 175 ARG A N 1
ATOM 1384 C CA . ARG A 1 175 ? -17.230 -10.013 13.215 1.00 97.69 175 ARG A CA 1
ATOM 1385 C C . ARG A 1 175 ? -15.829 -10.276 12.671 1.00 97.69 175 ARG A C 1
ATOM 1387 O O . ARG A 1 175 ? -15.605 -11.322 12.070 1.00 97.69 175 ARG A O 1
ATOM 1394 N N . ALA A 1 176 ? -14.912 -9.340 12.893 1.00 98.31 176 ALA A N 1
ATOM 1395 C CA . ALA A 1 176 ? -13.530 -9.402 12.438 1.00 98.31 176 ALA A CA 1
ATOM 1396 C C . ALA A 1 176 ? -12.627 -8.527 13.320 1.00 98.31 176 ALA A C 1
ATOM 1398 O O . ALA A 1 176 ? -13.107 -7.620 14.006 1.00 98.31 176 ALA A O 1
ATOM 1399 N N . VAL A 1 177 ? -11.325 -8.798 13.275 1.00 98.50 177 VAL A N 1
ATOM 1400 C CA . VAL A 1 177 ? -10.258 -8.010 13.891 1.00 98.50 177 VAL A CA 1
ATOM 1401 C C . VAL A 1 177 ? -9.186 -7.739 12.842 1.00 98.50 177 VAL A C 1
ATOM 1403 O O . VAL A 1 177 ? -8.609 -8.685 12.309 1.00 98.50 177 VAL A O 1
ATOM 1406 N N . SER A 1 178 ? -8.908 -6.470 12.545 1.00 97.12 178 SER A N 1
ATOM 1407 C CA . SER A 1 178 ? -7.823 -6.079 11.641 1.00 97.12 178 SER A CA 1
ATOM 1408 C C . SER A 1 178 ? -6.559 -5.665 12.400 1.00 97.12 178 SER A C 1
ATOM 1410 O O . SER A 1 178 ? -6.641 -5.053 13.471 1.00 97.12 178 SER A O 1
ATOM 1412 N N . VAL A 1 179 ? -5.390 -6.017 11.851 1.00 94.50 179 VAL A N 1
ATOM 1413 C CA . VAL A 1 179 ? -4.072 -5.780 12.460 1.00 94.50 179 VAL A CA 1
ATOM 1414 C C . VAL A 1 179 ? -2.996 -5.367 11.453 1.00 94.50 179 VAL A C 1
ATOM 1416 O O . VAL A 1 179 ? -3.084 -5.712 10.274 1.00 94.50 179 VAL A O 1
ATOM 1419 N N . PRO A 1 180 ? -1.911 -4.735 11.931 1.00 90.31 180 PRO A N 1
ATOM 1420 C CA . PRO A 1 180 ? -1.867 -3.701 12.970 1.00 90.31 180 PRO A CA 1
ATOM 1421 C C . PRO A 1 180 ? -2.133 -2.294 12.377 1.00 90.31 180 PRO A C 1
ATOM 1423 O O . PRO A 1 180 ? -1.690 -1.286 12.936 1.00 90.31 180 PRO A O 1
ATOM 1426 N N . GLY A 1 181 ? -2.797 -2.227 11.218 1.00 89.31 181 GLY A N 1
ATOM 1427 C CA . GLY A 1 181 ? -2.809 -1.066 10.325 1.00 89.31 181 GLY A CA 1
ATOM 1428 C C . GLY A 1 181 ? -1.782 -1.218 9.204 1.00 89.31 181 GLY A C 1
ATOM 1429 O O . GLY A 1 181 ? -1.094 -2.235 9.125 1.00 89.31 181 GLY A O 1
ATOM 1430 N N . GLU A 1 182 ? -1.682 -0.203 8.351 1.00 92.69 182 GLU A N 1
ATOM 1431 C CA . GLU A 1 182 ? -0.803 -0.207 7.176 1.00 92.69 182 GLU A CA 1
ATOM 1432 C C . GLU A 1 182 ? 0.675 -0.352 7.581 1.00 92.69 182 GLU A C 1
ATOM 1434 O O . GLU A 1 182 ? 1.257 0.531 8.223 1.00 92.69 182 GLU A O 1
ATOM 1439 N N . VAL A 1 183 ? 1.286 -1.479 7.206 1.00 94.75 183 VAL A N 1
ATOM 1440 C CA . VAL A 1 183 ? 2.710 -1.752 7.434 1.00 94.75 183 VAL A CA 1
ATOM 1441 C C . VAL A 1 183 ? 3.436 -1.634 6.110 1.00 94.75 183 VAL A C 1
ATOM 1443 O O . VAL A 1 183 ? 3.247 -2.455 5.219 1.00 94.75 183 VAL A O 1
ATOM 1446 N N . HIS A 1 184 ? 4.305 -0.644 5.994 1.00 94.75 184 HIS A N 1
ATOM 1447 C CA . HIS A 1 184 ? 5.150 -0.434 4.827 1.00 94.75 184 HIS A CA 1
ATOM 1448 C C . HIS A 1 184 ? 6.406 0.326 5.247 1.00 94.75 184 HIS A C 1
ATOM 1450 O O . HIS A 1 184 ? 6.471 0.915 6.329 1.00 94.75 184 HIS A O 1
ATOM 1456 N N . TYR A 1 185 ? 7.415 0.318 4.385 1.00 94.44 185 TYR A N 1
ATOM 1457 C CA . TYR A 1 185 ? 8.550 1.213 4.562 1.00 94.44 185 TYR A CA 1
ATOM 1458 C C . TYR A 1 185 ? 8.128 2.652 4.281 1.00 94.44 185 TYR A C 1
ATOM 1460 O O . TYR A 1 185 ? 7.326 2.912 3.381 1.00 94.44 185 TYR A O 1
ATOM 1468 N N . THR A 1 186 ? 8.674 3.590 5.045 1.00 92.12 186 THR A N 1
ATOM 1469 C CA . THR A 1 186 ? 8.426 5.015 4.833 1.00 92.12 186 THR A CA 1
ATOM 1470 C C . THR A 1 186 ? 9.411 5.603 3.832 1.00 92.12 186 THR A C 1
ATOM 1472 O O . THR A 1 186 ? 10.454 5.029 3.511 1.00 92.12 186 THR A O 1
ATOM 1475 N N . PHE A 1 187 ? 9.069 6.773 3.324 1.00 91.81 187 PHE A N 1
ATOM 1476 C CA . PHE A 1 187 ? 9.875 7.573 2.415 1.00 91.81 187 PHE A CA 1
ATOM 1477 C C . PHE A 1 187 ? 9.465 9.039 2.591 1.00 91.81 187 PHE A C 1
ATOM 1479 O O . PHE A 1 187 ? 8.422 9.298 3.197 1.00 91.81 187 PHE A O 1
ATOM 1486 N N . PRO A 1 188 ? 10.275 9.999 2.118 1.00 89.69 188 PRO A N 1
ATOM 1487 C CA . PRO A 1 188 ? 9.947 11.416 2.239 1.00 89.69 188 PRO A CA 1
ATOM 1488 C C . PRO A 1 188 ? 8.679 11.773 1.462 1.00 89.69 188 PRO A C 1
ATOM 1490 O O . PRO A 1 188 ? 8.440 11.190 0.402 1.00 89.69 188 PRO A O 1
ATOM 1493 N N . ASP A 1 189 ? 7.927 12.752 1.977 1.00 86.81 189 ASP A N 1
ATOM 1494 C CA . ASP A 1 189 ? 6.667 13.237 1.402 1.00 86.81 189 ASP A CA 1
ATOM 1495 C C . ASP A 1 189 ? 5.694 12.078 1.175 1.00 86.81 189 ASP A C 1
ATOM 1497 O O . ASP A 1 189 ? 5.367 11.726 0.045 1.00 86.81 189 ASP A O 1
ATOM 1501 N N . PHE A 1 190 ? 5.273 11.420 2.259 1.00 81.88 190 PHE A N 1
ATOM 1502 C CA . PHE A 1 190 ? 4.427 10.224 2.154 1.00 81.88 190 PHE A CA 1
ATOM 1503 C C . PHE A 1 190 ? 3.148 10.496 1.345 1.00 81.88 190 PHE A C 1
ATOM 1505 O O . PHE A 1 190 ? 2.720 9.646 0.568 1.00 81.88 190 PHE A O 1
ATOM 1512 N N . PHE A 1 191 ? 2.582 11.702 1.471 1.00 80.06 191 PHE A N 1
ATOM 1513 C CA . PHE A 1 191 ? 1.350 12.094 0.787 1.00 80.06 191 PHE A CA 1
ATOM 1514 C C . PHE A 1 191 ? 1.500 12.133 -0.745 1.00 80.06 191 PHE A C 1
ATOM 1516 O O . PHE A 1 191 ? 0.644 11.597 -1.444 1.00 80.06 191 PHE A O 1
ATOM 1523 N N . ASN A 1 192 ? 2.577 12.725 -1.283 1.00 84.00 192 ASN A N 1
ATOM 1524 C CA . ASN A 1 192 ? 2.757 12.870 -2.741 1.00 84.00 192 ASN A CA 1
ATOM 1525 C C . ASN A 1 192 ? 3.803 11.914 -3.341 1.00 84.00 192 ASN A C 1
ATOM 1527 O O . ASN A 1 192 ? 3.951 11.818 -4.561 1.00 84.00 192 ASN A O 1
ATOM 1531 N N . GLY A 1 193 ? 4.558 11.220 -2.496 1.00 84.31 193 GLY A N 1
ATOM 1532 C CA . GLY A 1 193 ? 5.754 10.468 -2.854 1.00 84.31 193 GLY A CA 1
ATOM 1533 C C . GLY A 1 193 ? 5.515 9.005 -3.211 1.00 84.31 193 GLY A C 1
ATOM 1534 O O . GLY A 1 193 ? 6.490 8.280 -3.378 1.00 84.31 193 GLY A O 1
ATOM 1535 N N . MET A 1 194 ? 4.271 8.537 -3.335 1.00 89.12 194 MET A N 1
ATOM 1536 C CA . MET A 1 194 ? 3.961 7.113 -3.571 1.00 89.12 194 MET A CA 1
ATOM 1537 C C . MET A 1 194 ? 4.474 6.587 -4.926 1.00 89.12 194 MET A C 1
ATOM 1539 O O . MET A 1 194 ? 4.726 5.389 -5.069 1.00 89.12 194 MET A O 1
ATOM 1543 N N . GLY A 1 195 ? 4.607 7.466 -5.923 1.00 91.94 195 GLY A N 1
ATOM 1544 C CA . GLY A 1 195 ? 4.885 7.099 -7.312 1.00 91.94 195 GLY A CA 1
ATOM 1545 C C . GLY A 1 195 ? 6.336 7.238 -7.773 1.00 91.94 195 GLY A C 1
ATOM 1546 O O . GLY A 1 195 ? 7.282 7.096 -7.001 1.00 91.94 195 GLY A O 1
ATOM 1547 N N . TYR A 1 196 ? 6.496 7.528 -9.067 1.00 90.94 196 TYR A N 1
ATOM 1548 C CA . TYR A 1 196 ? 7.772 7.539 -9.803 1.00 90.94 196 TYR A CA 1
ATOM 1549 C C . TYR A 1 196 ? 8.406 8.936 -9.935 1.00 90.94 196 TYR A C 1
ATOM 1551 O O . TYR A 1 196 ? 9.292 9.156 -10.760 1.00 90.94 196 TYR A O 1
ATOM 1559 N N . ARG A 1 197 ? 7.945 9.916 -9.149 1.00 85.00 197 ARG A N 1
ATOM 1560 C CA . ARG A 1 197 ? 8.441 11.298 -9.215 1.00 85.00 197 ARG A CA 1
ATOM 1561 C C . ARG A 1 197 ? 9.759 11.455 -8.454 1.00 85.00 197 ARG A C 1
ATOM 1563 O O . ARG A 1 197 ? 9.938 10.876 -7.381 1.00 85.00 197 ARG A O 1
ATOM 1570 N N . GLY A 1 198 ? 10.647 12.289 -8.992 1.00 88.31 198 GLY A N 1
ATOM 1571 C CA . GLY A 1 198 ? 11.908 12.664 -8.350 1.00 88.31 198 GLY A CA 1
ATOM 1572 C C . GLY A 1 198 ? 12.899 11.507 -8.200 1.00 88.31 198 GLY A C 1
ATOM 1573 O O . GLY A 1 198 ? 12.891 10.550 -8.971 1.00 88.31 198 GLY A O 1
ATOM 1574 N N . GLU A 1 199 ? 13.780 11.610 -7.209 1.00 90.69 199 GLU A N 1
ATOM 1575 C CA . GLU A 1 199 ? 14.752 10.565 -6.886 1.00 90.69 199 GLU A CA 1
ATOM 1576 C C . GLU A 1 199 ? 14.105 9.440 -6.061 1.00 90.69 199 GLU A C 1
ATOM 1578 O O . GLU A 1 199 ? 13.303 9.689 -5.157 1.00 90.69 199 GLU A O 1
ATOM 1583 N N . MET A 1 200 ? 14.479 8.186 -6.337 1.00 93.50 200 MET A N 1
ATOM 1584 C CA . MET A 1 200 ? 14.033 7.051 -5.531 1.00 93.50 200 MET A CA 1
ATOM 1585 C C . MET A 1 200 ? 14.735 7.057 -4.170 1.00 93.50 200 MET A C 1
ATOM 1587 O O . MET A 1 200 ? 15.853 6.570 -4.018 1.00 93.50 200 MET A O 1
ATOM 1591 N N . GLN A 1 201 ? 14.043 7.575 -3.159 1.00 93.81 201 GLN A N 1
ATOM 1592 C CA . GLN A 1 201 ? 14.488 7.533 -1.769 1.00 93.81 201 GLN A CA 1
ATOM 1593 C C . GLN A 1 201 ? 13.730 6.455 -1.002 1.00 93.81 201 GLN A C 1
ATOM 1595 O O . GLN A 1 201 ? 12.499 6.406 -1.030 1.00 93.81 201 GLN A O 1
ATOM 1600 N N . LEU A 1 202 ? 14.478 5.600 -0.304 1.00 95.88 202 LEU A N 1
ATOM 1601 C CA . LEU A 1 202 ? 13.939 4.478 0.456 1.00 95.88 202 LEU A CA 1
ATOM 1602 C C . LEU A 1 202 ? 14.329 4.564 1.927 1.00 95.88 202 LEU A C 1
ATOM 1604 O O . LEU A 1 202 ? 15.334 5.166 2.300 1.00 95.88 202 LEU A O 1
ATOM 1608 N N . THR A 1 203 ? 13.559 3.860 2.739 1.00 96.50 203 THR A N 1
ATOM 1609 C CA . THR A 1 203 ? 13.994 3.321 4.022 1.00 96.50 203 THR A CA 1
ATOM 1610 C C . THR A 1 203 ? 13.916 1.784 3.945 1.00 96.50 203 THR A C 1
ATOM 1612 O O . THR A 1 203 ? 13.237 1.228 3.078 1.00 96.50 203 THR A O 1
ATOM 1615 N N . ASP A 1 204 ? 14.608 1.003 4.767 1.00 96.94 204 ASP A N 1
ATOM 1616 C CA . ASP A 1 204 ? 15.301 1.352 6.008 1.00 96.94 204 ASP A CA 1
ATOM 1617 C C . ASP A 1 204 ? 16.801 1.033 5.936 1.00 96.94 204 ASP A C 1
ATOM 1619 O O . ASP A 1 204 ? 17.181 -0.125 5.748 1.00 96.94 204 ASP A O 1
ATOM 1623 N N . TYR A 1 205 ? 17.632 2.059 6.132 1.00 97.25 205 TYR A N 1
ATOM 1624 C CA . TYR A 1 205 ? 19.095 1.989 6.185 1.00 97.25 205 TYR A CA 1
ATOM 1625 C C . TYR A 1 205 ? 19.656 2.020 7.616 1.00 97.25 205 TYR A C 1
ATOM 1627 O O . TYR A 1 205 ? 20.859 2.191 7.800 1.00 97.25 205 TYR A O 1
ATOM 1635 N N . SER A 1 206 ? 18.819 1.822 8.640 1.00 95.75 206 SER A N 1
ATOM 1636 C CA . SER A 1 206 ? 19.285 1.635 10.015 1.00 95.75 206 SER A CA 1
ATOM 1637 C C . SER A 1 206 ? 20.247 0.442 10.121 1.00 95.75 206 SER A C 1
ATOM 1639 O O . SER A 1 206 ? 20.122 -0.555 9.399 1.00 95.75 206 SER A O 1
ATOM 1641 N N . GLU A 1 207 ? 21.183 0.489 11.073 1.00 94.62 207 GLU A N 1
ATOM 1642 C CA . GLU A 1 207 ? 22.171 -0.583 11.286 1.00 94.62 207 GLU A CA 1
ATOM 1643 C C . GLU A 1 207 ? 21.515 -1.964 11.454 1.00 94.62 207 GLU A C 1
ATOM 1645 O O . GLU A 1 207 ? 21.994 -2.974 10.927 1.00 94.62 207 GLU A O 1
ATOM 1650 N N . ASN A 1 208 ? 20.380 -2.012 12.158 1.00 94.44 208 ASN A N 1
ATOM 1651 C CA . ASN A 1 208 ? 19.626 -3.241 12.368 1.00 94.44 208 ASN A CA 1
ATOM 1652 C C . ASN A 1 208 ? 19.026 -3.772 11.053 1.00 94.44 208 ASN A C 1
ATOM 1654 O O . ASN A 1 208 ? 19.074 -4.978 10.806 1.00 94.44 208 ASN A O 1
ATOM 1658 N N . SER A 1 209 ? 18.472 -2.900 10.202 1.00 96.81 209 SER A N 1
ATOM 1659 C CA . SER A 1 209 ? 17.944 -3.287 8.885 1.00 96.81 209 SER A CA 1
ATOM 1660 C C . SER A 1 209 ? 19.047 -3.810 7.968 1.00 96.81 209 SER A C 1
ATOM 1662 O O . SER A 1 209 ? 18.921 -4.908 7.424 1.00 96.81 209 SER A O 1
ATOM 1664 N N . ILE A 1 210 ? 20.184 -3.110 7.898 1.00 97.81 210 ILE A N 1
ATOM 1665 C CA . ILE A 1 210 ? 21.355 -3.539 7.118 1.00 97.81 210 ILE A CA 1
ATOM 1666 C C . ILE A 1 210 ? 21.835 -4.921 7.578 1.00 97.81 210 ILE A C 1
ATOM 1668 O O . ILE A 1 210 ? 22.083 -5.804 6.754 1.00 97.81 210 ILE A O 1
ATOM 1672 N N . LYS A 1 211 ? 21.917 -5.156 8.893 1.00 97.06 211 LYS A N 1
ATOM 1673 C CA . LYS A 1 211 ? 22.288 -6.469 9.439 1.00 97.06 211 LYS A CA 1
ATOM 1674 C C . LYS A 1 211 ? 21.304 -7.565 9.021 1.00 97.06 211 LYS A C 1
ATOM 1676 O O . LYS A 1 211 ? 21.735 -8.652 8.638 1.00 97.06 211 LYS A O 1
ATOM 1681 N N . ARG A 1 212 ? 19.993 -7.303 9.065 1.00 97.69 212 ARG A N 1
ATOM 1682 C CA . ARG A 1 212 ? 18.978 -8.275 8.622 1.00 97.69 212 ARG A CA 1
ATOM 1683 C C . ARG A 1 212 ? 19.039 -8.530 7.119 1.00 97.69 212 ARG A C 1
ATOM 1685 O O . ARG A 1 212 ? 18.913 -9.683 6.721 1.00 97.69 212 ARG A O 1
ATOM 1692 N N . PHE A 1 213 ? 19.306 -7.509 6.308 1.00 98.69 213 PHE A N 1
ATOM 1693 C CA . PHE A 1 213 ? 19.507 -7.678 4.871 1.00 98.69 213 PHE A CA 1
ATOM 1694 C C . PHE A 1 213 ? 20.715 -8.578 4.571 1.00 98.69 213 PHE A C 1
ATOM 1696 O O . PHE A 1 213 ? 20.603 -9.534 3.807 1.00 98.69 213 PHE A O 1
ATOM 1703 N N . ARG A 1 214 ? 21.849 -8.356 5.246 1.00 98.69 214 ARG A N 1
ATOM 1704 C CA . ARG A 1 214 ? 23.035 -9.226 5.131 1.00 98.69 214 ARG A CA 1
ATOM 1705 C C . ARG A 1 214 ? 22.739 -10.667 5.545 1.00 98.69 214 ARG A C 1
ATOM 1707 O O . ARG A 1 214 ? 23.164 -11.592 4.858 1.00 98.69 214 ARG A O 1
ATOM 1714 N N . ASN A 1 215 ? 21.977 -10.864 6.623 1.00 98.31 215 ASN A N 1
ATOM 1715 C CA . ASN A 1 215 ? 21.540 -12.196 7.045 1.00 98.31 215 ASN A CA 1
ATOM 1716 C C . ASN A 1 215 ? 20.615 -12.848 6.011 1.00 98.31 215 ASN A C 1
ATOM 1718 O O . ASN A 1 215 ? 20.780 -14.023 5.718 1.00 98.31 215 ASN A O 1
ATOM 1722 N N . TYR A 1 216 ? 19.689 -12.094 5.412 1.00 98.62 216 TYR A N 1
ATOM 1723 C CA . TYR A 1 216 ? 18.842 -12.582 4.322 1.00 98.62 216 TYR A CA 1
ATOM 1724 C C . TYR A 1 216 ? 19.682 -13.061 3.126 1.00 98.62 216 TYR A C 1
ATOM 1726 O O . TYR A 1 216 ? 19.440 -14.148 2.599 1.00 98.62 216 TYR A O 1
ATOM 1734 N N . LEU A 1 217 ? 20.709 -12.298 2.739 1.00 98.81 217 LEU A N 1
ATOM 1735 C CA . LEU A 1 217 ? 21.639 -12.698 1.683 1.00 98.81 217 LEU A CA 1
ATOM 1736 C C . LEU A 1 217 ? 22.422 -13.959 2.074 1.00 98.81 217 LEU A C 1
ATOM 1738 O O . LEU A 1 217 ? 22.537 -14.882 1.270 1.00 98.81 217 LEU A O 1
ATOM 1742 N N . PHE A 1 218 ? 22.920 -14.036 3.309 1.00 98.50 218 PHE A N 1
ATOM 1743 C CA . PHE A 1 218 ? 23.591 -15.233 3.816 1.00 98.50 218 PHE A CA 1
ATOM 1744 C C . PHE A 1 218 ? 22.663 -16.453 3.800 1.00 98.50 218 PHE A C 1
ATOM 1746 O O . PHE A 1 218 ? 23.045 -17.514 3.315 1.00 98.50 218 PHE A O 1
ATOM 1753 N N . ASP A 1 219 ? 21.421 -16.310 4.255 1.00 98.38 219 ASP A N 1
ATOM 1754 C CA . ASP A 1 219 ? 20.446 -17.396 4.283 1.00 98.38 219 ASP A CA 1
ATOM 1755 C C . ASP A 1 219 ? 20.103 -17.894 2.877 1.00 98.38 219 ASP A C 1
ATOM 1757 O O . ASP A 1 219 ? 19.917 -19.099 2.688 1.00 98.38 219 ASP A O 1
ATOM 1761 N N . LYS A 1 220 ? 20.041 -16.992 1.892 1.00 98.50 220 LYS A N 1
ATOM 1762 C CA . LYS A 1 220 ? 19.751 -17.325 0.494 1.00 98.50 220 LYS A CA 1
ATOM 1763 C C . LYS A 1 220 ? 20.940 -17.989 -0.204 1.00 98.50 220 LYS A C 1
ATOM 1765 O O . LYS A 1 220 ? 20.776 -19.048 -0.801 1.00 98.50 220 LYS A O 1
ATOM 1770 N N . TYR A 1 221 ? 22.126 -17.393 -0.107 1.00 98.56 221 TYR A N 1
ATOM 1771 C CA . TYR A 1 221 ? 23.308 -17.791 -0.883 1.00 98.56 221 TYR A CA 1
ATOM 1772 C C . TYR A 1 221 ? 24.255 -18.744 -0.145 1.00 98.56 221 TYR A C 1
ATOM 1774 O O . TYR A 1 221 ? 25.118 -19.363 -0.762 1.00 98.56 221 TYR A O 1
ATOM 1782 N N . LYS A 1 222 ? 24.104 -18.880 1.176 1.00 97.88 222 LYS A N 1
ATOM 1783 C CA . LYS A 1 222 ? 24.896 -19.711 2.104 1.00 97.88 222 LYS A CA 1
ATOM 1784 C C . LYS A 1 222 ? 26.368 -19.323 2.258 1.00 97.88 222 LYS A C 1
ATOM 1786 O O . LYS A 1 222 ? 26.922 -19.474 3.340 1.00 97.88 222 LYS A O 1
ATOM 1791 N N . ASN A 1 223 ? 27.025 -18.843 1.207 1.00 97.62 223 ASN A N 1
ATOM 1792 C CA . ASN A 1 223 ? 28.417 -18.408 1.228 1.00 97.62 223 ASN A CA 1
ATOM 1793 C C . ASN A 1 223 ? 28.666 -17.271 0.222 1.00 97.62 223 ASN A C 1
ATOM 1795 O O . ASN A 1 223 ? 27.919 -17.101 -0.742 1.00 97.62 223 ASN A O 1
ATOM 1799 N N . ILE A 1 224 ? 29.731 -16.495 0.454 1.00 98.50 224 ILE A N 1
ATOM 1800 C CA . ILE A 1 224 ? 30.003 -15.280 -0.326 1.00 98.50 224 ILE A CA 1
ATOM 1801 C C . ILE A 1 224 ? 30.378 -15.581 -1.779 1.00 98.50 224 ILE A C 1
ATOM 1803 O O . ILE A 1 224 ? 30.027 -14.812 -2.667 1.00 98.50 224 ILE A O 1
ATOM 1807 N N . LYS A 1 225 ? 31.019 -16.729 -2.044 1.00 98.44 225 LYS A N 1
ATOM 1808 C CA . LYS A 1 225 ? 31.363 -17.149 -3.406 1.00 98.44 225 LYS A CA 1
ATOM 1809 C C . LYS A 1 225 ? 30.099 -17.360 -4.239 1.00 98.44 225 LYS A C 1
ATOM 1811 O O . LYS A 1 225 ? 30.015 -16.826 -5.333 1.00 98.44 225 LYS A O 1
ATOM 1816 N N . SER A 1 226 ? 29.099 -18.061 -3.703 1.00 98.56 226 SER A N 1
ATOM 1817 C CA . SER A 1 226 ? 27.826 -18.278 -4.400 1.00 98.56 226 SER A CA 1
ATOM 1818 C C . SER A 1 226 ? 27.091 -16.970 -4.690 1.00 98.56 226 SER A C 1
ATOM 1820 O O . SER A 1 226 ? 26.494 -16.841 -5.758 1.00 98.56 226 SER A O 1
ATOM 1822 N N . LEU A 1 227 ? 27.127 -16.007 -3.761 1.00 98.62 227 LEU A N 1
ATOM 1823 C CA . LEU A 1 227 ? 26.571 -14.674 -3.994 1.00 98.62 227 LEU A CA 1
ATOM 1824 C C . LEU A 1 227 ? 27.333 -13.970 -5.122 1.00 98.62 227 LEU A C 1
ATOM 1826 O O . LEU A 1 227 ? 26.713 -13.515 -6.075 1.00 98.62 227 LEU A O 1
ATOM 1830 N N . ASN A 1 228 ? 28.663 -13.942 -5.055 1.00 98.56 228 ASN A N 1
ATOM 1831 C CA . ASN A 1 228 ? 29.509 -13.307 -6.064 1.00 98.56 228 ASN A CA 1
ATOM 1832 C C . ASN A 1 228 ? 29.350 -13.916 -7.456 1.00 98.56 228 ASN A C 1
ATOM 1834 O O . ASN A 1 228 ? 29.167 -13.172 -8.415 1.00 98.56 228 ASN A O 1
ATOM 1838 N N . ASP A 1 229 ? 29.343 -15.246 -7.557 1.00 98.38 229 ASP A N 1
ATOM 1839 C CA . ASP A 1 229 ? 29.112 -15.963 -8.811 1.00 98.38 229 ASP A CA 1
ATOM 1840 C C . ASP A 1 229 ? 27.729 -15.609 -9.398 1.00 98.38 229 ASP A C 1
ATOM 1842 O O . ASP A 1 229 ? 27.591 -15.466 -10.610 1.00 98.38 229 ASP A O 1
ATOM 1846 N N . THR A 1 230 ? 26.707 -15.431 -8.547 1.00 97.69 230 THR A N 1
ATOM 1847 C CA . THR A 1 230 ? 25.335 -15.118 -8.990 1.00 97.69 230 THR A CA 1
ATOM 1848 C C . THR A 1 230 ? 25.169 -13.655 -9.394 1.00 97.69 230 THR A C 1
ATOM 1850 O O . THR A 1 230 ? 24.576 -13.358 -10.429 1.00 97.69 230 THR A O 1
ATOM 1853 N N . LEU A 1 231 ? 25.667 -12.721 -8.579 1.00 97.06 231 LEU A N 1
ATOM 1854 C CA . LEU A 1 231 ? 25.507 -11.286 -8.820 1.00 97.06 231 LEU A CA 1
ATOM 1855 C C . LEU A 1 231 ? 26.547 -10.746 -9.811 1.00 97.06 231 LEU A C 1
ATOM 1857 O O . LEU A 1 231 ? 26.391 -9.634 -10.319 1.00 97.06 231 LEU A O 1
ATOM 1861 N N . GLY A 1 232 ? 27.620 -11.494 -10.080 1.00 96.44 232 GLY A N 1
ATOM 1862 C CA . GLY A 1 232 ? 28.816 -10.985 -10.745 1.00 96.44 232 GLY A CA 1
ATOM 1863 C C . GLY A 1 232 ? 29.492 -9.900 -9.905 1.00 96.44 232 GLY A C 1
ATOM 1864 O O . GLY A 1 232 ? 29.812 -8.837 -10.434 1.00 96.44 232 GLY A O 1
ATOM 1865 N N . SER A 1 233 ? 29.586 -10.111 -8.591 1.00 96.94 233 SER A N 1
ATOM 1866 C CA . SER A 1 233 ? 30.231 -9.205 -7.630 1.00 96.94 233 SER A CA 1
ATOM 1867 C C . SER A 1 233 ? 31.553 -9.776 -7.123 1.00 96.94 233 SER A C 1
ATOM 1869 O O . SER A 1 233 ? 31.871 -10.934 -7.365 1.00 96.94 233 SER A O 1
ATOM 1871 N N . GLU A 1 234 ? 32.319 -8.971 -6.389 1.00 96.62 234 GLU A N 1
ATOM 1872 C CA . GLU A 1 234 ? 33.635 -9.359 -5.857 1.00 96.62 234 GLU A CA 1
ATOM 1873 C C . GLU A 1 234 ? 33.742 -9.095 -4.350 1.00 96.62 234 GLU A C 1
ATOM 1875 O O . GLU A 1 234 ? 34.778 -8.666 -3.840 1.00 96.62 234 GLU A O 1
ATOM 1880 N N . TYR A 1 235 ? 32.652 -9.329 -3.616 1.00 98.12 235 TYR A N 1
ATOM 1881 C CA . TYR A 1 235 ? 32.636 -9.071 -2.186 1.00 98.12 235 TYR A CA 1
ATOM 1882 C C . TYR A 1 235 ? 33.518 -10.070 -1.416 1.00 98.12 235 TYR A C 1
ATOM 1884 O O . TYR A 1 235 ? 33.470 -11.274 -1.670 1.00 98.12 235 TYR A O 1
ATOM 1892 N N . ARG A 1 236 ? 34.304 -9.618 -0.436 1.00 97.81 236 ARG A N 1
ATOM 1893 C CA . ARG A 1 236 ? 35.156 -10.481 0.408 1.00 97.81 236 ARG A CA 1
ATOM 1894 C C . ARG A 1 236 ? 34.353 -11.197 1.494 1.00 97.81 236 ARG A C 1
ATOM 1896 O O . ARG A 1 236 ? 34.722 -12.289 1.921 1.00 97.81 236 ARG A O 1
ATOM 1903 N N . SER A 1 237 ? 33.262 -10.595 1.960 1.00 98.19 237 SER A N 1
ATOM 1904 C CA . SER A 1 237 ? 32.366 -11.145 2.983 1.00 98.19 237 SER A CA 1
ATOM 1905 C C . SER A 1 237 ? 30.949 -10.577 2.860 1.00 98.19 237 SER A C 1
ATOM 1907 O O . SER A 1 237 ? 30.729 -9.600 2.159 1.00 98.19 237 SER A O 1
ATOM 1909 N N . PHE A 1 238 ? 29.969 -11.119 3.590 1.00 98.38 238 PHE A N 1
ATOM 1910 C CA . PHE A 1 238 ? 28.634 -10.498 3.655 1.00 98.38 238 PHE A CA 1
ATOM 1911 C C . PHE A 1 238 ? 28.628 -9.172 4.436 1.00 98.38 238 PHE A C 1
ATOM 1913 O O . PHE A 1 238 ? 27.730 -8.354 4.256 1.00 98.38 238 PHE A O 1
ATOM 1920 N N . ASN A 1 239 ? 29.624 -8.936 5.297 1.00 97.31 239 ASN A N 1
ATOM 1921 C CA . ASN A 1 239 ? 29.670 -7.767 6.182 1.00 97.31 239 ASN A CA 1
ATOM 1922 C C . ASN A 1 239 ? 29.988 -6.453 5.461 1.00 97.31 239 ASN A C 1
ATOM 1924 O O . ASN A 1 239 ? 29.753 -5.390 6.027 1.00 97.31 239 ASN A O 1
ATOM 1928 N N . GLU A 1 240 ? 30.507 -6.503 4.237 1.00 96.56 240 GLU A N 1
ATOM 1929 C CA . GLU A 1 240 ? 30.768 -5.306 3.427 1.00 96.56 240 GLU A CA 1
ATOM 1930 C C . GLU A 1 240 ? 29.589 -4.910 2.530 1.00 96.56 240 GLU A C 1
ATOM 1932 O O . GLU A 1 240 ? 29.604 -3.835 1.934 1.00 96.56 240 GLU A O 1
ATOM 1937 N N . ILE A 1 241 ? 28.567 -5.763 2.422 1.00 98.19 241 ILE A N 1
ATOM 1938 C CA . ILE A 1 241 ? 27.424 -5.504 1.550 1.00 98.19 241 ILE A CA 1
ATOM 1939 C C . ILE A 1 241 ? 26.530 -4.461 2.217 1.00 98.19 241 ILE A C 1
ATOM 1941 O O . ILE A 1 241 ? 26.014 -4.679 3.313 1.00 98.19 241 ILE A O 1
ATOM 1945 N N . ASN A 1 242 ? 26.319 -3.332 1.551 1.00 97.56 242 ASN A N 1
ATOM 1946 C CA . ASN A 1 242 ? 25.318 -2.341 1.935 1.00 97.56 242 ASN A CA 1
ATOM 1947 C C . ASN A 1 242 ? 24.157 -2.383 0.937 1.00 97.56 242 ASN A C 1
ATOM 1949 O O . ASN A 1 242 ? 24.401 -2.673 -0.237 1.00 97.56 242 ASN A O 1
ATOM 1953 N N . PRO A 1 243 ? 22.914 -2.099 1.363 1.00 98.19 243 PRO A N 1
ATOM 1954 C CA . PRO A 1 243 ? 21.827 -1.904 0.417 1.00 98.19 243 PRO A CA 1
ATOM 1955 C C . PRO A 1 243 ? 22.159 -0.785 -0.593 1.00 98.19 243 PRO A C 1
ATOM 1957 O O . PRO A 1 243 ? 22.791 0.209 -0.209 1.00 98.19 243 PRO A O 1
ATOM 1960 N N . PRO A 1 244 ? 21.753 -0.925 -1.867 1.00 98.31 244 PRO A N 1
ATOM 1961 C CA . PRO A 1 244 ? 21.960 0.108 -2.880 1.00 98.31 244 PRO A CA 1
ATOM 1962 C C . PRO A 1 244 ? 21.201 1.377 -2.510 1.00 98.31 244 PRO A C 1
ATOM 1964 O O . PRO A 1 244 ? 20.104 1.284 -1.977 1.00 98.31 244 PRO A O 1
ATOM 1967 N N . SER A 1 245 ? 21.767 2.550 -2.790 1.00 97.31 245 SER A N 1
ATOM 1968 C CA . SER A 1 245 ? 21.199 3.836 -2.347 1.00 97.31 245 SER A CA 1
ATOM 1969 C C . SER A 1 245 ? 21.538 5.045 -3.217 1.00 97.31 245 SER A C 1
ATOM 1971 O O . SER A 1 245 ? 21.136 6.156 -2.880 1.00 97.31 245 SER A O 1
ATOM 1973 N N . LYS A 1 246 ? 22.298 4.862 -4.300 1.00 97.44 246 LYS A N 1
ATOM 1974 C CA . LYS A 1 246 ? 22.831 5.956 -5.119 1.00 97.44 246 LYS A CA 1
ATOM 1975 C C . LYS A 1 246 ? 22.348 5.841 -6.555 1.00 97.44 246 LYS A C 1
ATOM 1977 O O . LYS A 1 246 ? 22.407 4.764 -7.135 1.00 97.44 246 LYS A O 1
ATOM 1982 N N . ASN A 1 247 ? 21.956 6.938 -7.183 1.00 96.38 247 ASN A N 1
ATOM 1983 C CA . ASN A 1 247 ? 21.580 6.903 -8.591 1.00 96.38 247 ASN A CA 1
ATOM 1984 C C . ASN A 1 247 ? 22.813 7.084 -9.500 1.00 96.38 247 ASN A C 1
ATOM 1986 O O . ASN A 1 247 ? 23.448 8.135 -9.500 1.00 96.38 247 ASN A O 1
ATOM 1990 N N . ILE A 1 248 ? 23.139 6.070 -10.311 1.00 96.25 248 ILE A N 1
ATOM 1991 C CA . ILE A 1 248 ? 24.307 6.081 -11.211 1.00 96.25 248 ILE A CA 1
ATOM 1992 C C . ILE A 1 248 ? 24.222 7.186 -12.275 1.00 96.25 248 ILE A C 1
ATOM 1994 O O . ILE A 1 248 ? 25.236 7.602 -12.828 1.00 96.25 248 ILE A O 1
ATOM 1998 N N . ASN A 1 249 ? 23.010 7.672 -12.558 1.00 91.38 249 ASN A N 1
ATOM 1999 C CA . ASN A 1 249 ? 22.771 8.738 -13.524 1.00 91.38 249 ASN A CA 1
ATOM 2000 C C . ASN A 1 249 ? 23.090 10.133 -12.972 1.00 91.38 249 ASN A C 1
ATOM 2002 O O . ASN A 1 249 ? 23.191 11.078 -13.749 1.00 91.38 249 ASN A O 1
ATOM 2006 N N . THR A 1 250 ? 23.232 10.283 -11.652 1.00 93.12 250 THR A N 1
ATOM 2007 C CA . THR A 1 250 ? 23.419 11.593 -11.006 1.00 93.12 250 THR A CA 1
ATOM 2008 C C . THR A 1 250 ? 24.662 11.664 -10.126 1.00 93.12 250 THR A C 1
ATOM 2010 O O . THR A 1 250 ? 25.190 12.756 -9.919 1.00 93.12 250 THR A O 1
ATOM 2013 N N . VAL A 1 251 ? 25.161 10.530 -9.624 1.00 94.94 251 VAL A N 1
ATOM 2014 C CA . VAL A 1 251 ? 26.337 10.477 -8.748 1.00 94.94 251 VAL A CA 1
ATOM 2015 C C . VAL A 1 251 ? 27.316 9.377 -9.155 1.00 94.94 251 VAL A C 1
ATOM 2017 O O . VAL A 1 251 ? 26.939 8.329 -9.674 1.00 94.94 251 VAL A O 1
ATOM 2020 N N . HIS A 1 252 ? 28.601 9.603 -8.873 1.00 94.19 252 HIS A N 1
ATOM 2021 C CA . HIS A 1 252 ? 29.644 8.598 -9.070 1.00 94.19 252 HIS A CA 1
ATOM 2022 C C . HIS A 1 252 ? 29.506 7.440 -8.066 1.00 94.19 252 HIS A C 1
ATOM 2024 O O . HIS A 1 252 ? 29.262 7.664 -6.875 1.00 94.19 252 HIS A O 1
ATOM 2030 N N . LEU A 1 253 ? 29.707 6.208 -8.544 1.00 96.50 253 LEU A N 1
ATOM 2031 C CA . LEU A 1 253 ? 29.679 4.994 -7.730 1.00 96.50 253 LEU A CA 1
ATOM 2032 C C . LEU A 1 253 ? 31.090 4.433 -7.547 1.00 96.50 253 LEU A C 1
ATOM 2034 O O . LEU A 1 253 ? 31.821 4.263 -8.520 1.00 96.50 253 LEU A O 1
ATOM 2038 N N . ASN A 1 254 ? 31.431 4.062 -6.315 1.00 94.00 254 ASN A N 1
ATOM 2039 C CA . ASN A 1 254 ? 32.649 3.302 -6.025 1.00 94.00 254 ASN A CA 1
ATOM 2040 C C . ASN A 1 254 ? 32.468 1.827 -6.394 1.00 94.00 254 ASN A C 1
ATOM 2042 O O . ASN A 1 254 ? 33.428 1.117 -6.685 1.00 94.00 254 ASN A O 1
ATOM 2046 N N . ASN A 1 255 ? 31.224 1.355 -6.338 1.00 94.62 255 ASN A N 1
ATOM 2047 C CA . ASN A 1 255 ? 30.841 0.012 -6.717 1.00 94.62 255 ASN A CA 1
ATOM 2048 C C . ASN A 1 255 ? 29.497 0.067 -7.455 1.00 94.62 255 ASN A C 1
ATOM 2050 O O . ASN A 1 255 ? 28.544 0.662 -6.961 1.00 94.62 255 ASN A O 1
ATOM 2054 N N . PHE A 1 256 ? 29.399 -0.592 -8.614 1.00 97.31 256 PHE A N 1
ATOM 2055 C CA . PHE A 1 256 ? 28.167 -0.669 -9.409 1.00 97.31 256 PHE A CA 1
ATOM 2056 C C . PHE A 1 256 ? 26.939 -1.083 -8.577 1.00 97.31 256 PHE A C 1
ATOM 2058 O O . PHE A 1 256 ? 25.849 -0.551 -8.771 1.00 97.31 256 PHE A O 1
ATOM 2065 N N . PHE A 1 257 ? 27.115 -1.986 -7.607 1.00 98.06 257 PHE A N 1
ATOM 2066 C CA . PHE A 1 257 ? 26.028 -2.470 -6.751 1.00 98.06 257 PHE A CA 1
ATOM 2067 C C . PHE A 1 257 ? 25.479 -1.421 -5.772 1.00 98.06 257 PHE A C 1
ATOM 2069 O O . PHE A 1 257 ? 24.483 -1.697 -5.111 1.00 98.06 257 PHE A O 1
ATOM 2076 N N . GLU A 1 258 ? 26.068 -0.223 -5.681 1.00 98.19 258 GLU A N 1
ATOM 2077 C CA . GLU A 1 258 ? 25.478 0.917 -4.965 1.00 98.19 258 GLU A CA 1
ATOM 2078 C C . GLU A 1 258 ? 24.263 1.511 -5.703 1.00 98.19 258 GLU A C 1
ATOM 2080 O O . GLU A 1 258 ? 23.515 2.286 -5.100 1.00 98.19 258 GLU A O 1
ATOM 2085 N N . HIS A 1 259 ? 24.064 1.157 -6.981 1.00 98.25 259 HIS A N 1
ATOM 2086 C CA . HIS A 1 259 ? 23.045 1.749 -7.839 1.00 98.25 259 HIS A CA 1
ATOM 2087 C C . HIS A 1 259 ? 21.605 1.448 -7.387 1.00 98.25 259 HIS A C 1
ATOM 2089 O O . HIS A 1 259 ? 21.202 0.286 -7.335 1.00 98.25 259 HIS A O 1
ATOM 2095 N N . LEU A 1 260 ? 20.815 2.494 -7.146 1.00 98.00 260 LEU A N 1
ATOM 2096 C CA . LEU A 1 260 ? 19.376 2.455 -6.909 1.00 98.00 260 LEU A CA 1
ATOM 2097 C C . LEU A 1 260 ? 18.667 3.512 -7.767 1.00 98.00 260 LEU A C 1
ATOM 2099 O O . LEU A 1 260 ? 19.040 4.685 -7.750 1.00 98.00 260 LEU A O 1
ATOM 2103 N N . ASP A 1 261 ? 17.623 3.089 -8.469 1.00 96.88 261 ASP A N 1
ATOM 2104 C CA . ASP A 1 261 ? 16.575 3.921 -9.063 1.00 96.88 261 ASP A CA 1
ATOM 2105 C C . ASP A 1 261 ? 15.302 3.078 -9.288 1.00 96.88 261 ASP A C 1
ATOM 2107 O O . ASP A 1 261 ? 15.281 1.882 -8.976 1.00 96.88 261 ASP A O 1
ATOM 2111 N N . TYR A 1 262 ? 14.256 3.688 -9.857 1.00 96.44 262 TYR A N 1
ATOM 2112 C CA . TYR A 1 262 ? 12.957 3.046 -10.090 1.00 96.44 262 TYR A CA 1
ATOM 2113 C C . TYR A 1 262 ? 12.965 1.865 -11.078 1.00 96.44 262 TYR A C 1
ATOM 2115 O O . TYR A 1 262 ? 11.939 1.199 -11.199 1.00 96.44 262 TYR A O 1
ATOM 2123 N N . ALA A 1 263 ? 14.076 1.609 -11.775 1.00 97.25 263 ALA A N 1
ATOM 2124 C CA . ALA A 1 263 ? 14.246 0.489 -12.698 1.00 97.25 263 ALA A CA 1
ATOM 2125 C C . ALA A 1 263 ? 15.336 -0.502 -12.248 1.00 97.25 263 ALA A C 1
ATOM 2127 O O . ALA A 1 263 ? 15.437 -1.601 -12.790 1.00 97.25 263 ALA A O 1
ATOM 2128 N N . SER A 1 264 ? 16.161 -0.136 -11.264 1.00 97.88 264 SER A N 1
ATOM 2129 C CA . SER A 1 264 ? 17.393 -0.840 -10.889 1.00 97.88 264 SER A CA 1
ATOM 2130 C C . SER A 1 264 ? 17.219 -2.315 -10.503 1.00 97.88 264 SER A C 1
ATOM 2132 O O . SER A 1 264 ? 18.157 -3.095 -10.667 1.00 97.88 264 SER A O 1
ATOM 2134 N N . SER A 1 265 ? 16.030 -2.733 -10.061 1.00 97.50 265 SER A N 1
ATOM 2135 C CA . SER A 1 265 ? 15.675 -4.139 -9.803 1.00 97.50 265 SER A CA 1
ATOM 2136 C C . SER A 1 265 ? 15.541 -4.993 -11.074 1.00 97.50 265 SER A C 1
ATOM 2138 O O . SER A 1 265 ? 15.341 -6.203 -10.994 1.00 97.50 265 SER A O 1
ATOM 2140 N N . GLY A 1 266 ? 15.638 -4.380 -12.258 1.00 97.62 266 GLY A N 1
ATOM 2141 C CA . GLY A 1 266 ? 15.442 -5.041 -13.546 1.00 97.62 266 GLY A CA 1
ATOM 2142 C C . GLY A 1 266 ? 14.018 -4.935 -14.094 1.00 97.62 266 GLY A C 1
ATOM 2143 O O . GLY A 1 266 ? 13.742 -5.506 -15.150 1.00 97.62 266 GLY A O 1
ATOM 2144 N N . ARG A 1 267 ? 13.125 -4.213 -13.403 1.00 96.44 267 ARG A N 1
ATOM 2145 C CA . ARG A 1 267 ? 11.742 -3.952 -13.825 1.00 96.44 267 ARG A CA 1
ATOM 2146 C C . ARG A 1 267 ? 11.546 -2.462 -14.089 1.00 96.44 267 ARG A C 1
ATOM 2148 O O . ARG A 1 267 ? 11.550 -1.668 -13.158 1.00 96.44 267 ARG A O 1
ATOM 2155 N N . LEU A 1 268 ? 11.317 -2.085 -15.343 1.00 97.50 268 LEU A N 1
ATOM 2156 C CA . LEU A 1 268 ? 10.949 -0.718 -15.713 1.00 97.50 268 LEU A CA 1
ATOM 2157 C C . LEU A 1 268 ? 9.429 -0.626 -15.869 1.00 97.50 268 LEU A C 1
ATOM 2159 O O . LEU A 1 268 ? 8.850 -1.304 -16.716 1.00 97.50 268 LEU A O 1
ATOM 2163 N N . ALA A 1 269 ? 8.773 0.199 -15.056 1.00 97.50 269 ALA A N 1
ATOM 2164 C CA . ALA A 1 269 ? 7.351 0.468 -15.237 1.00 97.50 269 ALA A CA 1
ATOM 2165 C C . ALA A 1 269 ? 7.131 1.335 -16.480 1.00 97.50 269 ALA A C 1
ATOM 2167 O O . ALA A 1 269 ? 7.801 2.346 -16.648 1.00 97.50 269 ALA A O 1
ATOM 2168 N N . ILE A 1 270 ? 6.170 0.956 -17.310 1.00 98.06 270 ILE A N 1
ATOM 2169 C CA . ILE A 1 270 ? 5.637 1.743 -18.417 1.00 98.06 270 ILE A CA 1
ATOM 2170 C C . ILE A 1 270 ? 4.165 1.937 -18.102 1.00 98.06 270 ILE A C 1
ATOM 2172 O O . ILE A 1 270 ? 3.396 0.977 -18.153 1.00 98.06 270 ILE A O 1
ATOM 2176 N N . TYR A 1 271 ? 3.775 3.140 -17.702 1.00 97.75 271 TYR A N 1
ATOM 2177 C CA . TYR A 1 271 ? 2.417 3.388 -17.236 1.00 97.75 271 TYR A CA 1
ATOM 2178 C C . TYR A 1 271 ? 1.888 4.735 -17.704 1.00 97.75 271 TYR A C 1
ATOM 2180 O O . TYR A 1 271 ? 2.629 5.657 -18.060 1.00 97.75 271 TYR A O 1
ATOM 2188 N N . GLY A 1 272 ? 0.569 4.831 -17.688 1.00 97.75 272 GLY A N 1
ATOM 2189 C CA . GLY A 1 272 ? -0.142 6.020 -18.098 1.00 97.75 272 GLY A CA 1
ATOM 2190 C C . GLY A 1 272 ? -1.630 5.892 -17.840 1.00 97.75 272 GLY A C 1
ATOM 2191 O O . GLY A 1 272 ? -2.074 5.102 -17.001 1.00 97.75 272 GLY A O 1
ATOM 2192 N N . TRP A 1 273 ? -2.408 6.668 -18.581 1.00 97.75 273 TRP A N 1
ATOM 2193 C CA . TRP A 1 273 ? -3.856 6.546 -18.609 1.00 97.75 273 TRP A CA 1
ATOM 2194 C C . TRP A 1 273 ? -4.396 6.684 -20.027 1.00 97.75 273 TRP A C 1
ATOM 2196 O O . TRP A 1 273 ? -3.804 7.343 -20.881 1.00 97.75 273 TRP A O 1
ATOM 2206 N N . ALA A 1 274 ? -5.540 6.059 -20.268 1.00 96.88 274 ALA A N 1
ATOM 2207 C CA . ALA A 1 274 ? -6.277 6.104 -21.515 1.00 96.88 274 ALA A CA 1
ATOM 2208 C C . ALA A 1 274 ? -7.775 6.001 -21.204 1.00 96.88 274 ALA A C 1
ATOM 2210 O O . ALA A 1 274 ? -8.211 5.074 -20.525 1.00 96.88 274 ALA A O 1
ATOM 2211 N N . ALA A 1 275 ? -8.560 6.966 -21.689 1.00 92.19 275 ALA A N 1
ATOM 2212 C CA . ALA A 1 275 ? -9.967 7.139 -21.311 1.00 92.19 275 ALA A CA 1
ATOM 2213 C C . ALA A 1 275 ? -10.880 5.947 -21.665 1.00 92.19 275 ALA A C 1
ATOM 2215 O O . ALA A 1 275 ? -11.966 5.824 -21.106 1.00 92.19 275 ALA A O 1
ATOM 2216 N N . GLY A 1 276 ? -10.458 5.082 -22.591 1.00 82.62 276 GLY A N 1
ATOM 2217 C CA . GLY A 1 276 ? -11.314 4.058 -23.182 1.00 82.62 276 GLY A CA 1
ATOM 2218 C C . GLY A 1 276 ? -12.311 4.646 -24.185 1.00 82.62 276 GLY A C 1
ATOM 2219 O O . GLY A 1 276 ? -12.267 5.830 -24.525 1.00 82.62 276 GLY A O 1
ATOM 2220 N N . ASN A 1 277 ? -13.213 3.797 -24.677 1.00 78.12 277 ASN A N 1
ATOM 2221 C CA . ASN A 1 277 ? -14.231 4.130 -25.683 1.00 78.12 277 ASN A CA 1
ATOM 2222 C C . ASN A 1 277 ? -15.672 3.954 -25.151 1.00 78.12 277 ASN A C 1
ATOM 2224 O O . ASN A 1 277 ? -16.604 3.764 -25.930 1.00 78.12 277 ASN A O 1
ATOM 2228 N N . GLY A 1 278 ? -15.855 3.974 -23.825 1.00 72.94 278 GLY A N 1
ATOM 2229 C CA . GLY A 1 278 ? -17.149 3.753 -23.167 1.00 72.94 278 GLY A CA 1
ATOM 2230 C C . GLY A 1 278 ? -17.540 2.280 -22.970 1.00 72.94 278 GLY A C 1
ATOM 2231 O O . GLY A 1 278 ? -18.555 2.014 -22.338 1.00 72.94 278 GLY A O 1
ATOM 2232 N N . GLN A 1 279 ? -16.744 1.316 -23.456 1.00 73.62 279 GLN A N 1
ATOM 2233 C CA . GLN A 1 279 ? -16.964 -0.129 -23.240 1.00 73.62 279 GLN A CA 1
ATOM 2234 C C . GLN A 1 279 ? -16.126 -0.717 -22.089 1.00 73.62 279 GLN A C 1
ATOM 2236 O O . GLN A 1 279 ? -16.029 -1.935 -21.949 1.00 73.62 279 GLN A O 1
ATOM 2241 N N . GLY A 1 280 ? -15.493 0.141 -21.288 1.00 84.31 280 GLY A N 1
ATOM 2242 C CA . GLY A 1 280 ? -14.548 -0.234 -20.240 1.00 84.31 280 GLY A CA 1
ATOM 2243 C C . GLY A 1 280 ? -13.157 0.371 -20.463 1.00 84.31 280 GLY A C 1
ATOM 2244 O O . GLY A 1 280 ? -12.984 1.228 -21.338 1.00 84.31 280 GLY A O 1
ATOM 2245 N N . PRO A 1 281 ? -12.159 -0.050 -19.665 1.00 93.06 281 PRO A N 1
ATOM 2246 C CA . PRO A 1 281 ? -10.794 0.454 -19.768 1.00 93.06 281 PRO A CA 1
ATOM 2247 C C . PRO A 1 281 ? -10.185 0.203 -21.152 1.00 93.06 281 PRO A C 1
ATOM 2249 O O . PRO A 1 281 ? -10.411 -0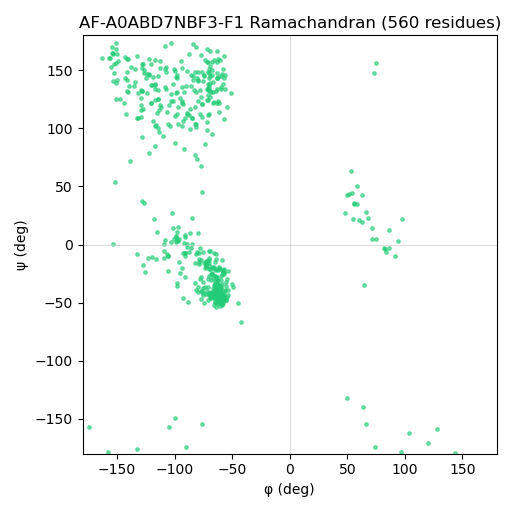.846 -21.761 1.00 93.06 281 PRO A O 1
ATOM 2252 N N . ALA A 1 282 ? -9.358 1.135 -21.632 1.00 95.31 282 ALA A N 1
ATOM 2253 C CA . ALA A 1 282 ? -8.650 0.964 -22.897 1.00 95.31 282 ALA A CA 1
ATOM 2254 C C . ALA A 1 282 ? -7.746 -0.280 -22.869 1.00 95.31 282 ALA A C 1
ATOM 2256 O O . ALA A 1 282 ? -6.998 -0.506 -21.911 1.00 95.31 282 ALA A O 1
ATOM 2257 N N . LYS A 1 283 ? -7.771 -1.070 -23.945 1.00 96.06 283 LYS A N 1
ATOM 2258 C CA . LYS A 1 283 ? -6.848 -2.194 -24.121 1.00 96.06 283 LYS A CA 1
ATOM 2259 C C . LYS A 1 283 ? -5.530 -1.675 -24.673 1.00 96.06 283 LYS A C 1
ATOM 2261 O O . LYS A 1 283 ? -5.491 -1.117 -25.769 1.00 96.06 283 LYS A O 1
ATOM 2266 N N . VAL A 1 284 ? -4.460 -1.871 -23.910 1.00 98.00 284 VAL A N 1
ATOM 2267 C CA . VAL A 1 284 ? -3.128 -1.373 -24.259 1.00 98.00 284 VAL A CA 1
ATOM 2268 C C . VAL A 1 284 ? -2.208 -2.547 -24.544 1.00 98.00 284 VAL A C 1
ATOM 2270 O O . VAL A 1 284 ? -1.938 -3.367 -23.669 1.00 98.00 284 VAL A O 1
ATOM 2273 N N . ARG A 1 285 ? -1.743 -2.639 -25.784 1.00 98.31 285 ARG A N 1
ATOM 2274 C CA . ARG A 1 285 ? -0.798 -3.646 -26.258 1.00 98.31 285 ARG A CA 1
ATOM 2275 C C . ARG A 1 285 ? 0.609 -3.062 -26.275 1.00 98.31 285 ARG A C 1
ATOM 2277 O O . ARG A 1 285 ? 0.790 -1.886 -26.585 1.00 98.31 285 ARG A O 1
ATOM 2284 N N . ILE A 1 286 ? 1.595 -3.888 -25.952 1.00 98.69 286 ILE A N 1
ATOM 2285 C CA . ILE A 1 286 ? 2.999 -3.493 -25.897 1.00 98.69 286 ILE A CA 1
ATOM 2286 C C . ILE A 1 286 ? 3.772 -4.236 -26.979 1.00 98.69 286 ILE A C 1
ATOM 2288 O O . ILE A 1 286 ? 3.652 -5.456 -27.124 1.00 98.69 286 ILE A O 1
ATOM 2292 N N . PHE A 1 287 ? 4.592 -3.494 -27.717 1.00 98.69 287 PHE A N 1
ATOM 2293 C CA . PHE A 1 287 ? 5.574 -4.053 -28.636 1.00 98.69 287 PHE A CA 1
ATOM 2294 C C . PHE A 1 287 ? 6.975 -3.677 -28.173 1.00 98.69 287 PHE A C 1
ATOM 2296 O O . PHE A 1 287 ? 7.208 -2.541 -27.770 1.00 98.69 287 PHE A O 1
ATOM 2303 N N . ILE A 1 288 ? 7.907 -4.623 -28.246 1.00 98.56 288 ILE A N 1
ATOM 2304 C CA . ILE A 1 288 ? 9.329 -4.397 -27.978 1.00 98.56 288 ILE A CA 1
ATOM 2305 C C . ILE A 1 288 ? 10.091 -4.766 -29.240 1.00 98.56 288 ILE A C 1
ATOM 2307 O O . ILE A 1 288 ? 9.970 -5.893 -29.723 1.00 98.56 288 ILE A O 1
ATOM 2311 N N . ASP A 1 289 ? 10.847 -3.816 -29.782 1.00 98.31 289 ASP A N 1
ATOM 2312 C CA . ASP A 1 289 ? 11.622 -3.966 -31.018 1.00 98.31 289 ASP A CA 1
ATOM 2313 C C . ASP A 1 289 ? 10.780 -4.544 -32.171 1.00 98.31 289 ASP A C 1
ATOM 2315 O O . ASP A 1 289 ? 11.178 -5.472 -32.879 1.00 98.31 289 ASP A O 1
ATOM 2319 N N . GLY A 1 290 ? 9.550 -4.043 -32.304 1.00 97.88 290 GLY A N 1
ATOM 2320 C CA . GLY A 1 290 ? 8.618 -4.446 -33.351 1.00 97.88 290 GLY A CA 1
ATOM 2321 C C . GLY A 1 290 ? 7.822 -5.722 -33.056 1.00 97.88 290 GLY A C 1
ATOM 2322 O O . GLY A 1 290 ? 6.915 -6.066 -33.815 1.00 97.88 290 GLY A O 1
ATOM 2323 N N . LYS A 1 291 ? 8.120 -6.432 -31.961 1.00 98.00 291 LYS A N 1
ATOM 2324 C CA . LYS A 1 291 ? 7.468 -7.694 -31.590 1.00 98.00 291 LYS A CA 1
ATOM 2325 C C . LYS A 1 291 ? 6.382 -7.479 -30.538 1.00 98.00 291 LYS A C 1
ATOM 2327 O O . LYS A 1 291 ? 6.654 -6.908 -29.490 1.00 98.00 291 LYS A O 1
ATOM 2332 N N . ASP A 1 292 ? 5.189 -8.019 -30.781 1.00 97.88 292 ASP A N 1
ATOM 2333 C CA . ASP A 1 292 ? 4.092 -8.067 -29.803 1.00 97.88 292 ASP A CA 1
ATOM 2334 C C . ASP A 1 292 ? 4.498 -8.906 -28.579 1.00 97.88 292 ASP A C 1
ATOM 2336 O O . ASP A 1 292 ? 4.881 -10.076 -28.714 1.00 97.88 292 ASP A O 1
ATOM 2340 N N . VAL A 1 293 ? 4.433 -8.304 -27.391 1.00 97.88 293 VAL A N 1
ATOM 2341 C CA . VAL A 1 293 ? 4.752 -8.957 -26.110 1.00 97.88 293 VAL A CA 1
ATOM 2342 C C . VAL A 1 293 ? 3.542 -9.072 -25.180 1.00 97.88 293 VAL A C 1
ATOM 2344 O O . VAL A 1 293 ? 3.691 -9.468 -24.024 1.00 97.88 293 VAL A O 1
ATOM 2347 N N . GLY A 1 294 ? 2.343 -8.787 -25.692 1.00 97.69 294 GLY A N 1
ATOM 2348 C CA . GLY A 1 294 ? 1.084 -8.908 -24.968 1.00 97.69 294 GLY A CA 1
ATOM 2349 C C . GLY A 1 294 ? 0.513 -7.573 -24.501 1.00 97.69 294 GLY A C 1
ATOM 2350 O O . GLY A 1 294 ? 0.848 -6.503 -25.008 1.00 97.69 294 GLY A O 1
ATOM 2351 N N . TYR A 1 295 ? -0.406 -7.657 -23.543 1.00 97.94 295 TYR A N 1
ATOM 2352 C CA . TYR A 1 295 ? -1.132 -6.505 -23.019 1.00 97.94 295 TYR A CA 1
ATOM 2353 C C . TYR A 1 295 ? -0.519 -5.988 -21.720 1.00 97.94 295 TYR A C 1
ATOM 2355 O O . TYR A 1 295 ? -0.031 -6.762 -20.895 1.00 97.94 295 TYR A O 1
ATOM 2363 N N . ALA A 1 296 ? -0.592 -4.673 -21.539 1.00 98.31 296 ALA A N 1
ATOM 2364 C CA . ALA A 1 296 ? -0.463 -4.045 -20.237 1.00 98.31 296 ALA A CA 1
ATOM 2365 C C . ALA A 1 296 ? -1.661 -4.415 -19.344 1.00 98.31 296 ALA A C 1
ATOM 2367 O O . ALA A 1 296 ? -2.745 -4.751 -19.826 1.00 98.31 296 ALA A O 1
ATOM 2368 N N . GLU A 1 297 ? -1.468 -4.315 -18.032 1.00 97.56 297 GLU A N 1
ATOM 2369 C CA . GLU A 1 297 ? -2.573 -4.235 -17.081 1.00 97.56 297 GLU A CA 1
ATOM 2370 C C . GLU A 1 297 ? -3.399 -2.989 -17.416 1.00 97.56 297 GLU A C 1
ATOM 2372 O O . GLU A 1 297 ? -2.827 -1.918 -17.614 1.00 97.56 297 GLU A O 1
ATOM 2377 N N . SER A 1 298 ? -4.724 -3.119 -17.464 1.00 96.44 298 SER A N 1
ATOM 2378 C CA . SER A 1 298 ? -5.662 -2.023 -17.740 1.00 96.44 298 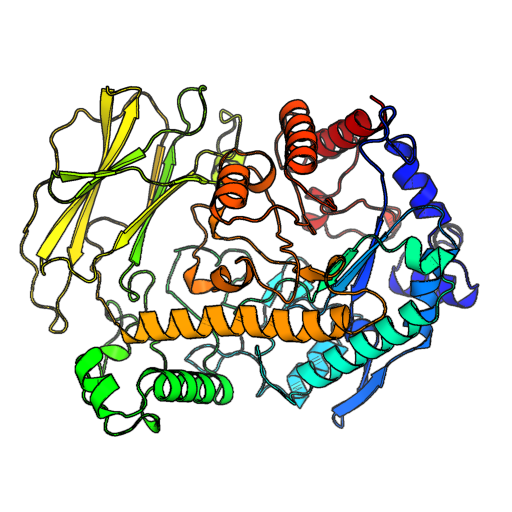SER A CA 1
ATOM 2379 C C . SER A 1 298 ? -6.747 -1.968 -16.665 1.00 96.44 298 SER A C 1
ATOM 2381 O O . SER A 1 298 ? -7.071 -2.982 -16.047 1.00 96.44 298 SER A O 1
ATOM 2383 N N . GLY A 1 299 ? -7.344 -0.792 -16.469 1.00 95.94 299 GLY A N 1
ATOM 2384 C CA . GLY A 1 299 ? -8.392 -0.579 -15.462 1.00 95.94 299 GLY A CA 1
ATOM 2385 C C . GLY A 1 299 ? -7.853 -0.235 -14.075 1.00 95.94 299 GLY A C 1
ATOM 2386 O O . GLY A 1 299 ? -8.601 -0.245 -13.098 1.00 95.94 299 GLY A O 1
ATOM 2387 N N . LEU A 1 300 ? -6.560 0.083 -13.989 1.00 97.62 300 LEU A N 1
ATOM 2388 C CA . LEU A 1 300 ? -5.935 0.579 -12.771 1.00 97.62 300 LEU A CA 1
ATOM 2389 C C . LEU A 1 300 ? -6.478 1.972 -12.428 1.00 97.62 300 LEU A C 1
ATOM 2391 O O . LEU A 1 300 ? -6.859 2.748 -13.306 1.00 97.62 300 LEU A O 1
ATOM 2395 N N . SER A 1 301 ? -6.506 2.292 -11.142 1.00 97.19 301 SER A N 1
ATOM 2396 C CA . SER A 1 301 ? -6.991 3.569 -10.634 1.00 97.19 301 SER A CA 1
ATOM 2397 C C . SER A 1 301 ? -6.043 4.713 -10.982 1.00 97.19 301 SER A C 1
ATOM 2399 O O . SER A 1 301 ? -4.822 4.604 -10.829 1.00 97.19 301 SER A O 1
ATOM 2401 N N . ARG A 1 302 ? -6.637 5.811 -11.454 1.00 96.62 302 ARG A N 1
ATOM 2402 C CA . ARG A 1 302 ? -6.031 7.127 -11.689 1.00 96.62 302 ARG A CA 1
ATOM 2403 C C . ARG A 1 302 ? -6.991 8.221 -11.233 1.00 96.62 302 ARG A C 1
ATOM 2405 O O . ARG A 1 302 ? -7.64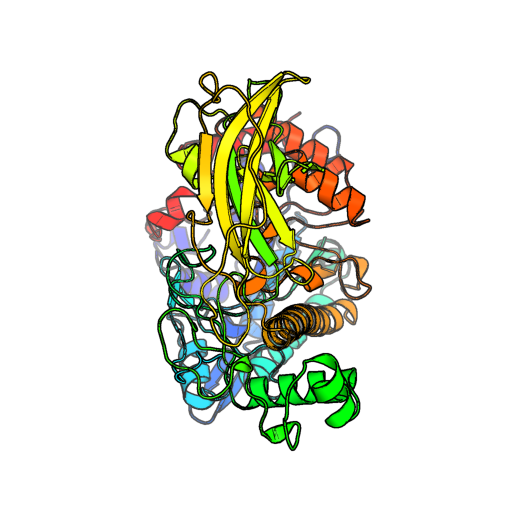4 8.898 -12.029 1.00 96.62 302 ARG A O 1
ATOM 2412 N N . MET A 1 303 ? -7.123 8.338 -9.911 1.00 93.62 303 MET A N 1
ATOM 2413 C CA . MET A 1 303 ? -8.002 9.323 -9.272 1.00 93.62 303 MET A CA 1
ATOM 2414 C C . MET A 1 303 ? -7.589 10.765 -9.569 1.00 93.62 303 MET A C 1
ATOM 2416 O O . MET A 1 303 ? -8.456 11.617 -9.738 1.00 93.62 303 MET A O 1
ATOM 2420 N N . ASP A 1 304 ? -6.288 11.024 -9.684 1.00 93.38 304 ASP A N 1
ATOM 2421 C CA . ASP A 1 304 ? -5.730 12.314 -10.095 1.00 93.38 304 ASP A CA 1
ATOM 2422 C C . ASP A 1 304 ? -6.255 12.749 -11.474 1.00 93.38 304 ASP A C 1
ATOM 2424 O O . ASP A 1 304 ? -6.644 13.902 -11.668 1.00 93.38 304 ASP A O 1
ATOM 2428 N N . VAL A 1 305 ? -6.334 11.810 -12.420 1.00 95.25 305 VAL A N 1
ATOM 2429 C CA . VAL A 1 305 ? -6.845 12.052 -13.775 1.00 95.25 305 VAL A CA 1
ATOM 2430 C C . VAL A 1 305 ? -8.353 12.266 -13.751 1.00 95.25 305 VAL A C 1
ATOM 2432 O O . VAL A 1 305 ? -8.834 13.239 -14.330 1.00 95.25 305 VAL A O 1
ATOM 2435 N N . TYR A 1 306 ? -9.094 11.399 -13.057 1.00 94.31 306 TYR A N 1
ATOM 2436 C CA . TYR A 1 306 ? -10.551 11.502 -12.940 1.00 94.31 306 TYR A CA 1
ATOM 2437 C C . TYR A 1 306 ? -10.987 12.841 -12.330 1.00 94.31 306 TYR A C 1
ATOM 2439 O O . TYR A 1 306 ? -11.859 13.513 -12.870 1.00 94.31 306 TYR A O 1
ATOM 2447 N N . GLN A 1 307 ? -10.313 13.293 -11.269 1.00 91.50 307 GLN A N 1
ATOM 2448 C CA . GLN A 1 307 ? -10.598 14.583 -10.629 1.00 91.50 307 GLN A CA 1
ATOM 2449 C C . GLN A 1 307 ? -10.226 15.789 -11.502 1.00 91.50 307 GLN A C 1
ATOM 2451 O O . GLN A 1 307 ? -10.792 16.868 -11.335 1.00 91.50 307 GLN A O 1
ATOM 2456 N N . THR A 1 308 ? -9.277 15.624 -12.428 1.00 94.00 308 THR A N 1
ATOM 2457 C CA . THR A 1 308 ? -8.796 16.706 -13.300 1.00 94.00 308 THR A CA 1
ATOM 2458 C C . THR A 1 308 ? -9.575 16.799 -14.614 1.00 94.00 308 THR A C 1
ATOM 2460 O O . THR A 1 308 ? -9.659 17.883 -15.192 1.00 94.00 308 THR A O 1
ATOM 2463 N N . ILE A 1 309 ? -10.137 15.692 -15.113 1.00 92.50 309 ILE A N 1
ATOM 2464 C CA . ILE A 1 309 ? -10.819 15.618 -16.413 1.00 92.50 309 ILE A CA 1
ATOM 2465 C C . ILE A 1 309 ? -12.317 15.341 -16.198 1.00 92.50 309 ILE A C 1
ATOM 2467 O O . ILE A 1 309 ? -12.713 14.179 -16.135 1.00 92.50 309 ILE A O 1
ATOM 2471 N N . PRO A 1 310 ? -13.182 16.378 -16.207 1.00 84.12 310 PRO A N 1
ATOM 2472 C CA . PRO A 1 310 ? -14.607 16.237 -15.883 1.00 84.12 310 PRO A CA 1
ATOM 2473 C C . PRO A 1 310 ? -15.422 15.363 -16.844 1.00 84.12 310 PRO A C 1
ATOM 2475 O O . PRO A 1 310 ? -16.571 15.060 -16.568 1.00 84.12 310 PRO A O 1
ATOM 2478 N N . THR A 1 311 ? -14.869 15.018 -18.012 1.00 89.25 311 THR A N 1
ATOM 2479 C CA . THR A 1 311 ? -15.549 14.186 -19.019 1.00 89.25 311 THR A CA 1
ATOM 2480 C C . THR A 1 311 ? -15.305 12.690 -18.831 1.00 89.25 311 THR A C 1
ATOM 2482 O O . THR A 1 311 ? -15.682 11.919 -19.705 1.00 89.25 311 THR A O 1
ATOM 2485 N N . LEU A 1 312 ? -14.546 12.286 -17.811 1.00 90.69 312 LEU A N 1
ATOM 2486 C CA . LEU A 1 312 ? -14.355 10.877 -17.488 1.00 90.69 312 LEU A CA 1
ATOM 2487 C C . LEU A 1 312 ? -15.430 10.449 -16.498 1.00 90.69 312 LEU A C 1
ATOM 2489 O O . LEU A 1 312 ? -15.661 11.146 -15.519 1.00 90.69 312 LEU A O 1
ATOM 2493 N N . ASP A 1 313 ? -16.013 9.275 -16.716 1.00 89.50 313 ASP A N 1
ATOM 2494 C CA . ASP A 1 313 ? -17.042 8.714 -15.829 1.00 89.50 313 ASP A CA 1
ATOM 2495 C C . ASP A 1 313 ? -16.450 7.788 -14.751 1.00 89.50 313 ASP A C 1
ATOM 2497 O O . ASP A 1 313 ? -17.148 7.321 -13.854 1.00 89.50 313 ASP A O 1
ATOM 2501 N N . THR A 1 314 ? -15.148 7.497 -14.833 1.00 93.19 314 THR A N 1
ATOM 2502 C CA . THR A 1 314 ? -14.459 6.560 -13.945 1.00 93.19 314 THR A CA 1
ATOM 2503 C C . THR A 1 314 ? -12.976 6.895 -13.788 1.00 93.19 314 THR A C 1
ATOM 2505 O O . THR A 1 314 ? -12.350 7.467 -14.681 1.00 93.19 314 THR A O 1
ATOM 2508 N N . SER A 1 315 ? -12.390 6.470 -12.667 1.00 95.31 315 SER A N 1
ATOM 2509 C CA . SER A 1 315 ? -10.943 6.455 -12.452 1.00 95.31 315 SER A CA 1
ATOM 2510 C C . SER A 1 315 ? -10.253 5.197 -12.988 1.00 95.31 315 SER A C 1
ATOM 2512 O O . SER A 1 315 ? -9.029 5.127 -12.913 1.00 95.31 315 SER A O 1
ATOM 2514 N N . ALA A 1 316 ? -10.990 4.215 -13.525 1.00 96.25 316 ALA A N 1
ATOM 2515 C CA . ALA A 1 316 ? -10.465 2.961 -14.083 1.00 96.25 316 ALA A CA 1
ATOM 2516 C C . ALA A 1 316 ? -9.820 3.154 -15.472 1.00 96.25 316 ALA A C 1
ATOM 2518 O O . ALA A 1 316 ? -10.082 2.406 -16.412 1.00 96.25 316 ALA A O 1
ATOM 2519 N N . VAL A 1 317 ? -8.998 4.190 -15.617 1.00 96.88 317 VAL A N 1
ATOM 2520 C CA . VAL A 1 317 ? -8.394 4.617 -16.890 1.00 96.88 317 VAL A CA 1
ATOM 2521 C C . VAL A 1 317 ? -6.893 4.345 -16.949 1.00 96.88 317 VAL A C 1
ATOM 2523 O O . VAL A 1 317 ? -6.266 4.577 -17.978 1.00 96.88 317 VAL A O 1
ATOM 2526 N N . GLY A 1 318 ? -6.291 3.879 -15.855 1.00 97.75 318 GLY A N 1
ATOM 2527 C CA . GLY A 1 318 ? -4.867 3.589 -15.779 1.00 97.75 318 GLY A CA 1
ATOM 2528 C C . GLY A 1 318 ? -4.480 2.314 -16.524 1.00 97.75 318 GLY A C 1
ATOM 2529 O O . GLY A 1 318 ? -5.217 1.322 -16.507 1.00 97.75 318 GLY A O 1
ATOM 2530 N N . TYR A 1 319 ? -3.287 2.333 -17.119 1.00 98.31 319 TYR A N 1
ATOM 2531 C CA . TYR A 1 319 ? -2.611 1.139 -17.619 1.00 98.31 319 TYR A CA 1
ATOM 2532 C C . TYR A 1 319 ? -1.181 1.057 -17.084 1.00 98.31 319 TYR A C 1
ATOM 2534 O O . TYR A 1 319 ? -0.560 2.091 -16.825 1.00 98.31 319 TYR A O 1
ATOM 2542 N N . ARG A 1 320 ? -0.639 -0.159 -16.952 1.00 98.31 320 ARG A N 1
ATOM 2543 C CA . ARG A 1 320 ? 0.760 -0.387 -16.567 1.00 98.31 320 ARG A CA 1
ATOM 2544 C C . ARG A 1 320 ? 1.320 -1.682 -17.149 1.00 98.31 320 ARG A C 1
ATOM 2546 O O . ARG A 1 320 ? 0.677 -2.723 -17.138 1.00 98.31 320 ARG A O 1
ATOM 2553 N N . TYR A 1 321 ? 2.560 -1.627 -17.610 1.00 98.31 321 TYR A N 1
ATOM 2554 C CA . TYR A 1 321 ? 3.353 -2.778 -18.017 1.00 98.31 321 TYR A CA 1
ATOM 2555 C C . TYR A 1 321 ? 4.717 -2.726 -17.330 1.00 98.31 321 TYR A C 1
ATOM 2557 O O . TYR A 1 321 ? 5.372 -1.688 -17.332 1.00 98.31 321 TYR A O 1
ATOM 2565 N N . TYR A 1 322 ? 5.165 -3.837 -16.749 1.00 97.62 322 TYR A N 1
ATOM 2566 C CA . TYR A 1 322 ? 6.515 -3.946 -16.197 1.00 97.62 322 TYR A CA 1
ATOM 2567 C C . TYR A 1 322 ? 7.443 -4.609 -17.215 1.00 97.62 322 TYR A C 1
ATOM 2569 O O . TYR A 1 322 ? 7.426 -5.829 -17.376 1.00 97.62 322 TYR A O 1
ATOM 2577 N N . LEU A 1 323 ? 8.280 -3.807 -17.872 1.00 98.06 323 LEU A N 1
ATOM 2578 C CA . LEU A 1 323 ? 9.330 -4.292 -18.758 1.00 98.06 323 LEU A CA 1
ATOM 2579 C C . LEU A 1 323 ? 10.436 -4.971 -17.941 1.00 98.06 323 LEU A C 1
ATOM 2581 O O . LEU A 1 323 ? 11.174 -4.310 -17.209 1.00 98.06 323 LEU A O 1
ATOM 2585 N N . ASP A 1 324 ? 10.574 -6.287 -18.099 1.00 98.06 324 ASP A N 1
ATOM 2586 C CA . ASP A 1 324 ? 11.716 -7.045 -17.583 1.00 98.06 324 ASP A CA 1
ATOM 2587 C C . ASP A 1 324 ? 12.905 -6.924 -18.541 1.00 98.06 324 ASP A C 1
ATOM 2589 O O . ASP A 1 324 ? 12.974 -7.607 -19.566 1.00 98.06 324 ASP A O 1
ATOM 2593 N N . PHE A 1 325 ? 13.863 -6.068 -18.191 1.00 97.94 325 PHE A N 1
ATOM 2594 C CA . PHE A 1 325 ? 15.038 -5.814 -19.024 1.00 97.94 325 PHE A CA 1
ATOM 2595 C C . PHE A 1 325 ? 16.286 -6.590 -18.583 1.00 97.94 325 PHE A C 1
ATOM 2597 O O . PHE A 1 325 ? 17.363 -6.418 -19.159 1.00 97.94 325 PHE A O 1
ATOM 2604 N N . ARG A 1 326 ? 16.173 -7.493 -17.598 1.00 96.88 326 ARG A N 1
ATOM 2605 C CA . ARG A 1 326 ? 17.320 -8.225 -17.019 1.00 96.88 326 ARG A CA 1
ATOM 2606 C C . ARG A 1 326 ? 18.087 -9.048 -18.049 1.00 96.88 326 ARG A C 1
ATOM 2608 O O . ARG A 1 326 ? 19.302 -9.201 -17.940 1.00 96.88 326 ARG A O 1
ATOM 2615 N N . LYS A 1 327 ? 17.365 -9.592 -19.032 1.00 94.25 327 LYS A N 1
ATOM 2616 C CA . LYS A 1 327 ? 17.895 -10.468 -20.090 1.00 94.25 327 LYS A CA 1
ATOM 2617 C C . LYS A 1 327 ? 17.955 -9.800 -21.465 1.00 94.25 327 LYS A C 1
ATOM 2619 O O . LYS A 1 327 ? 18.299 -10.467 -22.436 1.00 94.25 327 LYS A O 1
ATOM 2624 N N . MET A 1 328 ? 17.609 -8.516 -21.559 1.00 97.56 328 MET A N 1
ATOM 2625 C CA . MET A 1 328 ? 17.712 -7.774 -22.813 1.00 97.56 328 MET A CA 1
ATOM 2626 C C . MET A 1 328 ? 19.183 -7.518 -23.159 1.00 97.56 328 MET A C 1
ATOM 2628 O O . MET A 1 328 ? 20.042 -7.391 -22.278 1.00 97.56 328 MET A O 1
ATOM 2632 N N . SER A 1 329 ? 19.478 -7.463 -24.458 1.00 97.31 329 SER A N 1
ATOM 2633 C CA . SER A 1 329 ? 20.797 -7.070 -24.948 1.00 97.31 329 SER A CA 1
ATOM 2634 C C . SER A 1 329 ? 21.130 -5.638 -24.537 1.00 97.31 329 SER A C 1
ATOM 2636 O O . SER A 1 329 ? 20.256 -4.838 -24.219 1.00 97.31 329 SER A O 1
ATOM 2638 N N . LYS A 1 330 ? 22.417 -5.297 -24.539 1.00 98.06 330 LYS A N 1
ATOM 2639 C CA . LYS A 1 330 ? 22.846 -3.918 -24.293 1.00 98.06 330 LYS A CA 1
ATOM 2640 C C . LYS A 1 330 ? 22.640 -3.093 -25.556 1.00 98.06 330 LYS A C 1
ATOM 2642 O O . LYS A 1 330 ? 23.016 -3.541 -26.637 1.00 98.06 330 LYS A O 1
ATOM 2647 N N . GLY A 1 331 ? 22.053 -1.909 -25.416 1.00 98.19 331 GLY A N 1
ATOM 2648 C CA . GLY A 1 331 ? 21.692 -1.053 -26.543 1.00 98.19 331 GLY A CA 1
ATOM 2649 C C . GLY A 1 331 ? 20.388 -0.293 -26.324 1.00 98.19 331 GLY A C 1
ATOM 2650 O O . GLY A 1 331 ? 19.758 -0.394 -25.275 1.00 98.19 331 GLY A O 1
ATOM 2651 N N . ILE A 1 332 ? 20.001 0.498 -27.321 1.00 98.69 332 ILE A N 1
ATOM 2652 C CA . ILE A 1 332 ? 18.736 1.236 -27.335 1.00 98.69 332 ILE A CA 1
ATOM 2653 C C . ILE A 1 332 ? 17.669 0.348 -27.972 1.00 98.69 332 ILE A C 1
ATOM 2655 O O . ILE A 1 332 ? 17.736 0.056 -29.172 1.00 98.69 332 ILE A O 1
ATOM 2659 N N . HIS A 1 333 ? 16.718 -0.069 -27.146 1.00 98.69 333 HIS A N 1
ATOM 2660 C CA . HIS A 1 333 ? 15.515 -0.801 -27.529 1.00 98.69 333 HIS A CA 1
ATOM 2661 C C . HIS A 1 333 ? 14.351 0.166 -27.747 1.00 98.69 333 HIS A C 1
ATOM 2663 O O . HIS A 1 333 ? 14.372 1.273 -27.209 1.00 98.69 333 HIS A O 1
ATOM 2669 N N . VAL A 1 334 ? 13.341 -0.241 -28.514 1.00 98.62 334 VAL A N 1
ATOM 2670 C CA . VAL A 1 334 ? 12.133 0.569 -28.745 1.00 98.62 334 VAL A CA 1
ATOM 2671 C C . VAL A 1 334 ? 10.937 -0.132 -28.128 1.00 98.62 334 VAL A C 1
ATOM 2673 O O . VAL A 1 334 ? 10.676 -1.292 -28.443 1.00 98.62 334 VAL A O 1
ATOM 2676 N N . VAL A 1 335 ? 10.207 0.569 -27.263 1.00 98.75 335 VAL A N 1
ATOM 2677 C CA . VAL A 1 335 ? 8.942 0.095 -26.705 1.00 98.75 335 VAL A CA 1
ATOM 2678 C C . VAL A 1 335 ? 7.799 0.947 -27.230 1.00 98.75 335 VAL A C 1
ATOM 2680 O O . VAL A 1 335 ? 7.737 2.148 -26.964 1.00 98.75 335 VAL A O 1
ATOM 2683 N N . ASP A 1 336 ? 6.880 0.317 -27.953 1.00 98.81 336 ASP A N 1
ATOM 2684 C CA . ASP A 1 336 ? 5.692 0.970 -28.487 1.00 98.81 336 ASP A CA 1
ATOM 2685 C C . ASP A 1 336 ? 4.466 0.608 -27.645 1.00 98.81 336 ASP A C 1
ATOM 2687 O O . ASP A 1 336 ? 4.122 -0.564 -27.466 1.00 98.81 336 ASP A O 1
ATOM 2691 N N . VAL A 1 337 ? 3.801 1.644 -27.140 1.00 98.69 337 VAL A N 1
ATOM 2692 C CA . VAL A 1 337 ? 2.519 1.583 -26.440 1.00 98.69 337 VAL A CA 1
ATOM 2693 C C . VAL A 1 337 ? 1.419 1.803 -27.469 1.00 98.69 337 VAL A C 1
ATOM 2695 O O . VAL A 1 337 ? 1.389 2.834 -28.150 1.00 98.69 337 VAL A O 1
ATOM 2698 N N . VAL A 1 338 ? 0.526 0.827 -27.599 1.00 98.56 338 VAL A N 1
ATOM 2699 C CA . VAL A 1 338 ? -0.444 0.744 -28.695 1.00 98.56 338 VAL A CA 1
ATOM 2700 C C . VAL A 1 338 ? -1.844 0.563 -28.138 1.00 98.56 338 VAL A C 1
ATOM 2702 O O . VAL A 1 338 ? -2.077 -0.307 -27.301 1.00 98.56 338 VAL A O 1
ATOM 2705 N N . HIS A 1 339 ? -2.792 1.347 -28.636 1.00 97.75 339 HIS A N 1
ATOM 2706 C CA . HIS A 1 339 ? -4.204 1.125 -28.364 1.00 97.75 339 HIS A CA 1
ATOM 2707 C C . HIS A 1 339 ? -4.739 0.030 -29.297 1.00 97.75 339 HIS A C 1
ATOM 2709 O O . HIS A 1 339 ? -4.493 0.061 -30.505 1.00 97.75 339 HIS A O 1
ATOM 2715 N N . ASP A 1 340 ? -5.441 -0.951 -28.729 1.00 96.31 340 ASP A N 1
ATOM 2716 C CA . ASP A 1 340 ? -6.099 -2.038 -29.458 1.00 96.31 340 ASP A CA 1
ATOM 2717 C C . ASP A 1 340 ? -7.625 -1.870 -29.389 1.00 96.31 340 ASP A C 1
ATOM 2719 O O . ASP A 1 340 ? -8.279 -2.330 -28.448 1.00 96.31 340 ASP A O 1
ATOM 2723 N N . ASP A 1 341 ? -8.196 -1.208 -30.398 1.00 93.94 341 ASP A N 1
ATOM 2724 C CA . ASP A 1 341 ? -9.646 -1.094 -30.564 1.00 93.94 341 ASP A CA 1
ATOM 2725 C C . ASP A 1 341 ? -10.157 -2.237 -31.446 1.00 93.94 341 ASP A C 1
ATOM 2727 O O . ASP A 1 341 ? -10.315 -2.107 -32.663 1.00 93.94 341 ASP A O 1
ATOM 2731 N N . ASN A 1 342 ? -10.363 -3.401 -30.827 1.00 91.31 342 ASN A N 1
ATOM 2732 C CA . ASN A 1 342 ? -10.898 -4.598 -31.484 1.00 91.31 342 ASN A CA 1
ATOM 2733 C C . ASN A 1 342 ? -10.099 -5.013 -32.737 1.00 91.31 342 ASN A C 1
ATOM 2735 O O . ASN A 1 342 ? -10.663 -5.346 -33.781 1.00 91.31 342 ASN A O 1
ATOM 2739 N N . GLY A 1 343 ? -8.768 -4.993 -32.633 1.00 92.88 343 GLY A N 1
ATOM 2740 C CA . GLY A 1 343 ? -7.831 -5.329 -33.703 1.00 92.88 343 GLY A CA 1
ATOM 2741 C C . GLY A 1 343 ? -7.395 -4.138 -34.558 1.00 92.88 343 GLY A C 1
ATOM 2742 O O . GLY A 1 343 ? -6.445 -4.263 -35.335 1.00 92.88 343 GLY A O 1
ATOM 2743 N N . LYS A 1 344 ? -8.028 -2.967 -34.414 1.00 95.12 344 LYS A N 1
ATOM 2744 C CA . LYS A 1 344 ? -7.534 -1.725 -35.010 1.00 95.12 344 LYS A CA 1
ATOM 2745 C C . LYS A 1 344 ? -6.453 -1.136 -34.106 1.00 95.12 344 LYS A C 1
ATOM 2747 O O . LYS A 1 344 ? -6.752 -0.555 -33.069 1.00 95.12 344 LYS A O 1
ATOM 2752 N N . LEU A 1 345 ? -5.200 -1.291 -34.530 1.00 97.56 345 LEU A N 1
ATOM 2753 C CA . LEU A 1 345 ? -4.035 -0.854 -33.767 1.00 97.56 345 LEU A CA 1
ATOM 2754 C C . LEU A 1 345 ? -3.607 0.570 -34.134 1.00 97.56 345 LEU A C 1
ATOM 2756 O O . LEU A 1 345 ? -3.412 0.888 -35.311 1.00 97.56 345 LEU A O 1
ATOM 2760 N N . THR A 1 346 ? -3.402 1.402 -33.118 1.00 98.06 346 THR A N 1
ATOM 2761 C CA . THR A 1 346 ? -2.950 2.796 -33.243 1.00 98.06 346 THR A CA 1
ATOM 2762 C C . THR A 1 346 ? -1.850 3.096 -32.223 1.00 98.06 346 THR A C 1
ATOM 2764 O O . THR A 1 346 ? -1.911 2.688 -31.062 1.00 98.06 346 THR A O 1
ATOM 2767 N N . LEU A 1 347 ? -0.801 3.797 -32.655 1.00 98.44 347 LEU A N 1
ATOM 2768 C CA . LEU A 1 347 ? 0.350 4.122 -31.816 1.00 98.44 347 LEU A CA 1
ATOM 2769 C C . LEU A 1 347 ? -0.003 5.250 -30.841 1.00 98.44 347 LEU A C 1
ATOM 2771 O O . LEU A 1 347 ? -0.328 6.357 -31.268 1.00 98.44 347 LEU A O 1
ATOM 2775 N N . MET A 1 348 ? 0.113 4.983 -29.541 1.00 98.25 348 MET A N 1
ATOM 2776 C CA . MET A 1 348 ? -0.039 5.993 -28.490 1.00 98.25 348 MET A CA 1
ATOM 2777 C C . MET A 1 348 ? 1.301 6.673 -28.193 1.00 98.25 348 MET A C 1
ATOM 2779 O O . MET A 1 348 ? 1.398 7.899 -28.148 1.00 98.25 348 MET A O 1
ATOM 2783 N N . LYS A 1 349 ? 2.358 5.880 -27.988 1.00 97.94 349 LYS A N 1
ATOM 2784 C CA . LYS A 1 349 ? 3.693 6.378 -27.643 1.00 97.94 349 LYS A CA 1
ATOM 2785 C C . LYS A 1 349 ? 4.764 5.397 -28.108 1.00 97.94 349 LYS A C 1
ATOM 2787 O O . LYS A 1 349 ? 4.598 4.199 -27.937 1.00 97.94 349 LYS A O 1
ATOM 2792 N N . SER A 1 350 ? 5.873 5.921 -28.621 1.00 98.31 350 SER A N 1
ATOM 2793 C CA . SER A 1 350 ? 7.121 5.173 -28.805 1.00 98.31 350 SER A CA 1
ATOM 2794 C C . SER A 1 350 ? 8.155 5.668 -27.789 1.00 98.31 350 SER A C 1
ATOM 2796 O O . SER A 1 350 ? 8.251 6.880 -27.546 1.00 98.31 350 SER A O 1
ATOM 2798 N N . ILE A 1 351 ? 8.865 4.742 -27.148 1.00 98.50 351 ILE A N 1
ATOM 2799 C CA . ILE A 1 351 ? 9.805 4.997 -26.052 1.00 98.50 351 ILE A CA 1
ATOM 2800 C C . ILE A 1 351 ? 11.127 4.304 -26.379 1.00 98.50 351 ILE A C 1
ATOM 2802 O O . ILE A 1 351 ? 11.196 3.077 -26.419 1.00 98.50 351 ILE A O 1
ATOM 2806 N N . ASP A 1 352 ? 12.192 5.078 -26.566 1.00 98.56 352 ASP A N 1
ATOM 2807 C CA . ASP A 1 352 ? 13.540 4.524 -26.662 1.00 98.56 352 ASP A CA 1
ATOM 2808 C C . ASP A 1 352 ? 14.065 4.215 -25.251 1.00 98.56 352 ASP A C 1
ATOM 2810 O O . ASP A 1 352 ? 14.138 5.109 -24.408 1.00 98.56 352 ASP A O 1
ATOM 2814 N N . VAL A 1 353 ? 14.462 2.970 -24.989 1.00 98.44 353 VAL A N 1
ATOM 2815 C CA . VAL A 1 353 ? 14.964 2.498 -23.689 1.00 98.44 353 VAL A CA 1
ATOM 2816 C C . VAL A 1 353 ? 16.421 2.039 -23.834 1.00 98.44 353 VAL A C 1
ATOM 2818 O O . VAL A 1 353 ? 16.679 0.943 -24.340 1.00 98.44 353 VAL A O 1
ATOM 2821 N N . PRO A 1 354 ? 17.406 2.851 -23.406 1.00 98.38 354 PRO A N 1
ATOM 2822 C CA . PRO A 1 354 ? 18.805 2.443 -23.350 1.00 98.38 354 PRO A CA 1
ATOM 2823 C C . PRO A 1 354 ? 19.044 1.441 -22.214 1.00 98.38 354 PRO A C 1
ATOM 2825 O O . PRO A 1 354 ? 19.108 1.810 -21.042 1.00 98.38 354 PRO A O 1
ATOM 2828 N N . VAL A 1 355 ? 19.213 0.165 -22.558 1.00 98.50 355 VAL A N 1
ATOM 2829 C CA . VAL A 1 355 ? 19.637 -0.883 -21.623 1.00 98.50 355 VAL A CA 1
ATOM 2830 C C . VAL A 1 355 ? 21.159 -0.874 -21.545 1.00 98.50 355 VAL A C 1
ATOM 2832 O O . VAL A 1 355 ? 21.856 -1.271 -22.483 1.00 98.50 355 VAL A O 1
ATOM 2835 N N . MET A 1 356 ? 21.684 -0.420 -20.412 1.00 98.19 356 MET A N 1
ATOM 2836 C CA . MET A 1 356 ? 23.103 -0.115 -20.260 1.00 98.19 356 MET A CA 1
ATOM 2837 C C . MET A 1 356 ? 23.902 -1.296 -19.695 1.00 98.19 356 MET A C 1
ATOM 2839 O O . MET A 1 356 ? 23.384 -2.162 -18.972 1.00 98.19 356 MET A O 1
ATOM 2843 N N . ASP A 1 357 ? 25.188 -1.355 -20.045 1.00 95.06 357 ASP A N 1
ATOM 2844 C CA . ASP A 1 357 ? 26.165 -2.197 -19.355 1.00 95.06 357 ASP A CA 1
ATOM 2845 C C . ASP A 1 357 ? 26.724 -1.498 -18.104 1.00 95.06 357 ASP A C 1
ATOM 2847 O O . ASP A 1 357 ? 26.432 -0.333 -17.825 1.00 95.06 357 ASP A O 1
ATOM 2851 N N . ARG A 1 358 ? 27.515 -2.231 -17.314 1.00 93.25 358 ARG A N 1
ATOM 2852 C CA . ARG A 1 358 ? 28.079 -1.712 -16.057 1.00 93.25 358 ARG A CA 1
ATOM 2853 C C . ARG A 1 358 ? 29.195 -0.692 -16.279 1.00 93.25 358 ARG A C 1
ATOM 2855 O O . ARG A 1 358 ? 29.528 0.044 -15.359 1.00 93.25 358 ARG A O 1
ATOM 2862 N N . GLN A 1 359 ? 29.783 -0.681 -17.472 1.00 91.56 359 GLN A N 1
ATOM 2863 C CA . GLN A 1 359 ? 30.869 0.208 -17.873 1.00 91.56 359 GLN A CA 1
ATOM 2864 C C . GLN A 1 359 ? 30.342 1.523 -18.466 1.00 91.56 359 GLN A C 1
ATOM 2866 O O . GLN A 1 359 ? 31.137 2.397 -18.796 1.00 91.56 359 GLN A O 1
ATOM 2871 N N . GLN A 1 360 ? 29.016 1.669 -18.577 1.00 92.81 360 GLN A N 1
ATOM 2872 C CA . GLN A 1 360 ? 28.344 2.805 -19.203 1.00 92.81 360 GLN A CA 1
ATOM 2873 C C . GLN A 1 360 ? 28.811 3.035 -20.648 1.00 92.81 360 GLN A C 1
ATOM 2875 O O . GLN A 1 360 ? 28.916 4.174 -21.108 1.00 92.81 360 GLN A O 1
ATOM 2880 N N . THR A 1 361 ? 29.096 1.953 -21.382 1.00 95.00 361 THR A N 1
ATOM 2881 C CA . THR A 1 361 ? 29.469 2.049 -22.797 1.00 95.00 361 THR A CA 1
ATOM 2882 C C . THR A 1 361 ? 28.353 2.744 -23.570 1.00 95.00 361 THR A C 1
ATOM 2884 O O . THR A 1 361 ? 27.170 2.472 -23.353 1.00 95.00 361 THR A O 1
ATOM 2887 N N . LYS A 1 362 ? 28.721 3.639 -24.496 1.00 95.50 362 LYS A N 1
ATOM 2888 C CA . LYS A 1 362 ? 27.754 4.348 -25.341 1.00 95.50 362 LYS A CA 1
ATOM 2889 C C . LYS A 1 362 ? 26.847 3.331 -26.057 1.00 95.50 362 LYS A C 1
ATOM 2891 O O . LYS A 1 362 ? 27.363 2.543 -26.854 1.00 95.50 362 LYS A O 1
ATOM 2896 N N . PRO A 1 363 ? 25.525 3.349 -25.818 1.00 96.50 363 PRO A N 1
ATOM 2897 C CA . PRO A 1 363 ? 24.634 2.355 -26.384 1.00 96.50 363 PRO A CA 1
ATOM 2898 C C . PRO A 1 363 ? 24.414 2.638 -27.872 1.00 96.50 363 PRO A C 1
ATOM 2900 O O . PRO A 1 363 ? 24.369 3.789 -28.313 1.00 96.50 363 PRO A O 1
ATOM 2903 N N . VAL A 1 364 ? 24.257 1.570 -28.646 1.00 96.62 364 VAL A N 1
ATOM 2904 C CA . VAL A 1 364 ? 23.836 1.623 -30.051 1.00 96.62 364 VAL A CA 1
ATOM 2905 C C . VAL A 1 364 ? 22.401 1.130 -30.161 1.00 96.62 364 VAL A C 1
ATOM 2907 O O . VAL A 1 364 ? 21.957 0.344 -29.326 1.00 96.62 364 VAL A O 1
ATOM 2910 N N . ARG A 1 365 ? 21.658 1.587 -31.171 1.00 97.81 365 ARG A N 1
ATOM 2911 C CA . ARG A 1 365 ? 20.299 1.091 -31.408 1.00 97.81 365 ARG A CA 1
ATOM 2912 C C . ARG A 1 365 ? 20.342 -0.376 -31.826 1.00 97.81 365 ARG A C 1
ATOM 2914 O O . ARG A 1 365 ? 21.120 -0.735 -32.704 1.00 97.81 365 ARG A O 1
ATOM 2921 N N . VAL A 1 366 ? 19.518 -1.193 -31.178 1.00 97.31 366 VAL A N 1
ATOM 2922 C CA . VAL A 1 366 ? 19.441 -2.648 -31.398 1.00 97.31 366 VAL A CA 1
ATOM 2923 C C . VAL A 1 366 ? 18.040 -3.118 -31.785 1.00 97.31 366 VAL A C 1
ATOM 2925 O O . VAL A 1 366 ? 17.895 -4.247 -32.242 1.00 97.31 366 VAL A O 1
ATOM 2928 N N . GLY A 1 367 ? 17.033 -2.251 -31.655 1.00 93.81 367 GLY A N 1
ATOM 2929 C CA . GLY A 1 367 ? 15.662 -2.524 -32.065 1.00 93.81 367 GLY A CA 1
ATOM 2930 C C . GLY A 1 367 ? 15.035 -1.394 -32.872 1.00 93.81 367 GLY A C 1
ATOM 2931 O O . GLY A 1 367 ? 15.506 -0.253 -32.859 1.00 93.81 367 GLY A O 1
ATOM 2932 N N . GLU A 1 368 ? 13.956 -1.725 -33.574 1.00 95.62 368 GLU A N 1
ATOM 2933 C CA . GLU A 1 368 ? 13.137 -0.781 -34.332 1.00 95.62 368 GLU A CA 1
ATOM 2934 C C . GLU A 1 368 ? 11.690 -0.838 -33.847 1.00 95.62 368 GLU A C 1
ATOM 2936 O O . GLU A 1 368 ? 11.202 -1.899 -33.469 1.00 95.62 368 GLU A O 1
ATOM 2941 N N . GLY A 1 369 ? 11.003 0.302 -33.863 1.00 96.44 369 GLY A N 1
ATOM 2942 C CA . GLY A 1 369 ? 9.584 0.362 -33.526 1.00 96.44 369 GLY A CA 1
ATOM 2943 C C . GLY A 1 369 ? 8.687 -0.130 -34.660 1.00 96.44 369 GLY A C 1
ATOM 2944 O O . GLY A 1 369 ? 9.084 -0.199 -35.829 1.00 96.44 369 GLY A O 1
ATOM 2945 N N . ILE A 1 370 ? 7.438 -0.430 -34.324 1.00 97.38 370 ILE A N 1
ATOM 2946 C CA . ILE A 1 370 ? 6.399 -0.725 -35.313 1.00 97.38 370 ILE A CA 1
ATOM 2947 C C . ILE A 1 370 ? 5.980 0.537 -36.078 1.00 97.38 370 ILE A C 1
ATOM 2949 O O . ILE A 1 370 ? 6.074 1.665 -35.595 1.00 97.38 370 ILE A O 1
ATOM 2953 N N . LYS A 1 371 ? 5.430 0.345 -37.280 1.00 96.88 371 LYS A N 1
ATOM 2954 C CA . LYS A 1 371 ? 4.799 1.418 -38.061 1.00 96.88 371 LYS A CA 1
ATOM 2955 C C . LYS A 1 371 ? 3.284 1.280 -37.985 1.00 96.88 371 LYS A C 1
ATOM 2957 O O . LYS A 1 371 ? 2.707 0.453 -38.685 1.00 96.88 371 LYS A O 1
ATOM 2962 N N . LEU A 1 372 ? 2.653 2.101 -37.154 1.00 97.50 372 LEU A N 1
ATOM 2963 C CA . LEU A 1 372 ? 1.200 2.197 -37.016 1.00 97.50 372 LEU A CA 1
ATOM 2964 C C . LEU A 1 372 ? 0.742 3.654 -37.172 1.00 97.50 372 LEU A C 1
ATOM 2966 O O . LEU A 1 372 ? 1.531 4.568 -36.922 1.00 97.50 372 LEU A O 1
ATOM 2970 N N . PRO A 1 373 ? -0.517 3.899 -37.576 1.00 97.75 373 PRO A N 1
ATOM 2971 C CA . PRO A 1 373 ? -1.097 5.235 -37.497 1.00 97.75 373 PRO A CA 1
ATOM 2972 C C . PRO A 1 373 ? -1.156 5.708 -36.039 1.00 97.75 373 PRO A C 1
ATOM 2974 O O . PRO A 1 373 ? -1.426 4.916 -35.142 1.00 97.75 373 PRO A O 1
ATOM 2977 N N . GLU A 1 374 ? -0.935 6.998 -35.802 1.00 97.62 374 GLU A N 1
ATOM 2978 C CA . GLU A 1 374 ? -1.065 7.596 -34.466 1.00 97.62 374 GLU A CA 1
ATOM 2979 C C . GLU A 1 374 ? -2.508 7.513 -33.943 1.00 97.62 374 GLU A C 1
ATOM 2981 O O . GLU A 1 374 ? -3.468 7.696 -34.701 1.00 97.62 374 GLU A O 1
ATOM 2986 N N . GLU A 1 375 ? -2.661 7.292 -32.638 1.00 96.94 375 GLU A N 1
ATOM 2987 C CA . GLU A 1 375 ? -3.947 7.377 -31.945 1.00 96.94 375 GLU A CA 1
ATOM 2988 C C . GLU A 1 375 ? -4.402 8.842 -31.846 1.00 96.94 375 GLU A C 1
ATOM 2990 O O . GLU A 1 375 ? -3.683 9.702 -31.340 1.00 96.94 375 GLU A O 1
ATOM 2995 N N . LYS A 1 376 ? -5.606 9.135 -32.352 1.00 94.44 376 LYS A N 1
ATOM 2996 C CA . LYS A 1 376 ? -6.181 10.497 -32.433 1.00 94.44 376 LYS A CA 1
ATOM 2997 C C . LYS A 1 376 ? -7.624 10.591 -31.936 1.00 94.44 376 LYS A C 1
ATOM 2999 O O . LYS A 1 376 ? -8.177 11.683 -31.866 1.00 94.44 376 LYS A O 1
ATOM 3004 N N . SER A 1 377 ? -8.249 9.455 -31.658 1.00 91.44 377 SER A N 1
ATOM 3005 C CA . SER A 1 377 ? -9.656 9.320 -31.285 1.00 91.44 377 SER A CA 1
ATOM 3006 C C . SER A 1 377 ? -9.880 9.265 -29.774 1.00 91.44 377 SER A C 1
ATOM 3008 O O . SER A 1 377 ? -10.950 9.649 -29.309 1.00 91.44 377 SER A O 1
ATOM 3010 N N . MET A 1 378 ? -8.873 8.846 -29.004 1.00 92.62 378 MET A N 1
ATOM 3011 C CA . MET A 1 378 ? -8.955 8.692 -27.551 1.00 92.62 378 MET A CA 1
ATOM 3012 C C . MET A 1 378 ? -8.041 9.683 -26.820 1.00 92.62 378 MET A C 1
ATOM 3014 O O . MET A 1 378 ? -6.935 9.977 -27.268 1.00 92.62 378 MET A O 1
ATOM 3018 N N . LYS A 1 379 ? -8.482 10.171 -25.653 1.00 94.44 379 LYS A N 1
ATOM 3019 C CA . LYS A 1 379 ? -7.616 10.910 -24.721 1.00 94.44 379 LYS A CA 1
ATOM 3020 C C . LYS A 1 379 ? -6.724 9.928 -23.966 1.00 94.44 379 LYS A C 1
ATOM 3022 O O . LYS A 1 379 ? -7.236 8.997 -23.342 1.00 94.44 379 LYS A O 1
ATOM 3027 N N . PHE A 1 380 ? -5.418 10.155 -23.989 1.00 96.69 380 PHE A N 1
ATOM 3028 C CA . PHE A 1 380 ? -4.456 9.345 -23.253 1.00 96.69 380 PHE A CA 1
ATOM 3029 C C . PHE A 1 380 ? -3.199 10.148 -22.915 1.00 96.69 380 PHE A C 1
ATOM 3031 O O . PHE A 1 380 ? -2.933 11.194 -23.511 1.00 96.69 380 PHE A O 1
ATOM 3038 N N . TRP A 1 381 ? -2.407 9.625 -21.985 1.00 97.44 381 TRP A N 1
ATOM 3039 C CA . TRP A 1 381 ? -1.064 10.110 -21.695 1.00 97.44 381 TRP A CA 1
ATOM 3040 C C . TRP A 1 381 ? -0.183 8.964 -21.196 1.00 97.44 381 TRP A C 1
ATOM 3042 O O . TRP A 1 381 ? -0.648 8.122 -20.430 1.00 97.44 381 TRP A O 1
ATOM 3052 N N . ASN A 1 382 ? 1.086 8.952 -21.608 1.00 96.94 382 ASN A N 1
ATOM 3053 C CA . ASN A 1 382 ? 2.099 8.060 -21.045 1.00 96.94 382 ASN A CA 1
ATOM 3054 C C . ASN A 1 382 ? 2.938 8.845 -20.033 1.00 96.94 382 ASN A C 1
ATOM 3056 O O . ASN A 1 382 ? 3.704 9.722 -20.431 1.00 96.94 382 ASN A O 1
ATOM 3060 N N . ASP A 1 383 ? 2.790 8.531 -18.749 1.00 96.75 383 ASP A N 1
ATOM 3061 C CA . ASP A 1 383 ? 3.403 9.287 -17.654 1.00 96.75 383 ASP A CA 1
ATOM 3062 C C . ASP A 1 383 ? 4.883 8.938 -17.451 1.00 96.75 383 ASP A C 1
ATOM 3064 O O . ASP A 1 383 ? 5.697 9.825 -17.207 1.00 96.75 383 ASP A O 1
ATOM 3068 N N . TYR A 1 384 ? 5.240 7.656 -17.554 1.00 96.44 384 TYR A N 1
ATOM 3069 C CA . TYR A 1 384 ? 6.594 7.162 -17.292 1.00 96.44 384 TYR A CA 1
ATOM 3070 C C . TYR A 1 384 ? 6.865 5.887 -18.114 1.00 96.44 384 TYR A C 1
ATOM 3072 O O . TYR A 1 384 ? 5.932 5.114 -18.355 1.00 96.44 384 TYR A O 1
ATOM 3080 N N . PRO A 1 385 ? 8.111 5.636 -18.550 1.00 96.19 385 PRO A N 1
ATOM 3081 C CA . PRO A 1 385 ? 9.282 6.500 -18.418 1.00 96.19 385 PRO A CA 1
ATOM 3082 C C . PRO A 1 385 ? 9.336 7.588 -19.494 1.00 96.19 385 PRO A C 1
ATOM 3084 O O . PRO A 1 385 ? 8.598 7.564 -20.484 1.00 96.19 385 PRO A O 1
ATOM 3087 N N . GLU A 1 386 ? 10.255 8.532 -19.312 1.00 94.12 386 GLU A N 1
ATOM 3088 C CA . GLU A 1 386 ? 10.683 9.402 -20.403 1.00 94.12 386 GLU A CA 1
ATOM 3089 C C . GLU A 1 386 ? 11.501 8.605 -21.431 1.00 94.12 386 GLU A C 1
ATOM 3091 O O . GLU A 1 386 ? 12.177 7.624 -21.110 1.00 94.12 386 GLU A O 1
ATOM 3096 N N . THR A 1 387 ? 11.453 9.034 -22.694 1.00 96.69 387 THR A N 1
ATOM 3097 C CA . THR A 1 387 ? 12.276 8.422 -23.744 1.00 96.69 387 THR A CA 1
ATOM 3098 C C . THR A 1 387 ? 13.752 8.718 -23.496 1.00 96.69 387 THR A C 1
ATOM 3100 O O . THR A 1 387 ? 14.106 9.805 -23.048 1.00 96.69 387 THR A O 1
ATOM 3103 N N . LEU A 1 388 ? 14.617 7.767 -23.839 1.00 96.50 388 LEU A N 1
ATOM 3104 C CA . LEU A 1 388 ? 16.063 7.809 -23.615 1.00 96.50 388 LEU A CA 1
ATOM 3105 C C . LEU A 1 388 ? 16.483 7.852 -22.137 1.00 96.50 388 LEU A C 1
ATOM 3107 O O . LEU A 1 388 ? 17.634 8.181 -21.855 1.00 96.50 388 LEU A O 1
ATOM 3111 N N . GLN A 1 389 ? 15.612 7.456 -21.201 1.00 94.75 389 GLN A N 1
ATOM 3112 C CA . GLN A 1 389 ? 16.006 7.209 -19.813 1.00 94.75 389 GLN A CA 1
ATOM 3113 C C . GLN A 1 389 ? 16.851 5.920 -19.721 1.00 94.75 389 GLN A C 1
ATOM 3115 O O . GLN A 1 389 ? 16.307 4.830 -19.918 1.00 94.75 389 GLN A O 1
ATOM 3120 N N . PRO A 1 390 ? 18.164 5.996 -19.420 1.00 96.62 390 PRO A N 1
ATOM 3121 C CA . PRO A 1 390 ? 19.014 4.813 -19.344 1.00 96.62 390 PRO A CA 1
ATOM 3122 C C . PRO A 1 390 ? 18.683 3.961 -18.115 1.00 96.62 390 PRO A C 1
ATOM 3124 O O . PRO A 1 390 ? 18.522 4.484 -17.011 1.00 96.62 390 PRO A O 1
ATOM 3127 N N . VAL A 1 391 ? 18.646 2.641 -18.300 1.00 98.00 391 VAL A N 1
ATOM 3128 C CA . VAL A 1 391 ? 18.363 1.672 -17.233 1.00 98.00 391 VAL A CA 1
ATOM 3129 C C . VAL A 1 391 ? 19.548 0.741 -16.987 1.00 98.00 391 VAL A C 1
ATOM 3131 O O . VAL A 1 391 ? 20.175 0.231 -17.922 1.00 98.00 391 VAL A O 1
ATOM 3134 N N . TYR A 1 392 ? 19.842 0.493 -15.709 1.00 98.12 392 TYR A N 1
ATOM 3135 C CA . TYR A 1 392 ? 20.965 -0.330 -15.264 1.00 98.12 392 TYR A CA 1
ATOM 3136 C C . TYR A 1 392 ? 20.469 -1.402 -14.302 1.00 98.12 392 TYR A C 1
ATOM 3138 O O . TYR A 1 392 ? 19.988 -1.113 -13.211 1.00 98.12 392 TYR A O 1
ATOM 3146 N N . TYR A 1 393 ? 20.614 -2.666 -14.689 1.00 98.31 393 TYR A N 1
ATOM 3147 C CA . TYR A 1 393 ? 20.178 -3.764 -13.834 1.00 98.31 393 TYR A CA 1
ATOM 3148 C C . TYR A 1 393 ? 21.198 -4.013 -12.720 1.00 98.31 393 TYR A C 1
ATOM 3150 O O . TYR A 1 393 ? 22.314 -4.478 -12.978 1.00 98.31 393 TYR A O 1
ATOM 3158 N N . ASN A 1 394 ? 20.792 -3.733 -11.483 1.00 98.25 394 ASN A N 1
ATOM 3159 C CA . ASN A 1 394 ? 21.515 -4.066 -10.268 1.00 98.25 394 ASN A CA 1
ATOM 3160 C C . ASN A 1 394 ? 20.824 -5.249 -9.558 1.00 98.25 394 ASN A C 1
ATOM 3162 O O . ASN A 1 394 ? 19.825 -5.046 -8.864 1.00 98.25 394 ASN A O 1
ATOM 3166 N N . PRO A 1 395 ? 21.365 -6.479 -9.629 1.00 98.38 395 PRO A N 1
ATOM 3167 C CA . PRO A 1 395 ? 20.731 -7.629 -8.988 1.00 98.38 395 PRO A CA 1
ATOM 3168 C C . PRO A 1 395 ? 20.725 -7.527 -7.449 1.00 98.38 395 PRO A C 1
ATOM 3170 O O . PRO A 1 395 ? 19.884 -8.144 -6.803 1.00 98.38 395 PRO A O 1
ATOM 3173 N N . LEU A 1 396 ? 21.594 -6.709 -6.832 1.00 98.75 396 LEU A N 1
ATOM 3174 C CA . LEU A 1 396 ? 21.510 -6.430 -5.392 1.00 98.75 396 LEU A CA 1
ATOM 3175 C C . LEU A 1 396 ? 20.298 -5.546 -5.044 1.00 98.75 396 LEU A C 1
ATOM 3177 O O . LEU A 1 396 ? 19.742 -5.687 -3.957 1.00 98.75 396 LEU A O 1
ATOM 3181 N N . SER A 1 397 ? 19.865 -4.674 -5.963 1.00 98.50 397 SER A N 1
ATOM 3182 C CA . SER A 1 397 ? 18.626 -3.894 -5.824 1.00 98.50 397 SER A CA 1
ATOM 3183 C C . SER A 1 397 ? 17.398 -4.802 -5.833 1.00 98.50 397 SER A C 1
ATOM 3185 O O . SER A 1 397 ? 16.550 -4.697 -4.947 1.00 98.50 397 SER A O 1
ATOM 3187 N N . GLU A 1 398 ? 17.364 -5.794 -6.732 1.00 98.25 398 GLU A N 1
ATOM 3188 C CA . GLU A 1 398 ? 16.323 -6.830 -6.724 1.00 98.25 398 GLU A CA 1
ATOM 3189 C C . GLU A 1 398 ? 16.309 -7.614 -5.396 1.00 98.25 398 GLU A C 1
ATOM 3191 O O . GLU A 1 398 ? 15.246 -7.846 -4.813 1.00 98.25 398 GLU A O 1
ATOM 3196 N N . GLU A 1 399 ? 17.475 -7.994 -4.859 1.00 98.75 399 GLU A N 1
ATOM 3197 C CA . GLU A 1 399 ? 17.543 -8.646 -3.544 1.00 98.75 399 GLU A CA 1
ATOM 3198 C C . GLU A 1 399 ? 17.058 -7.748 -2.407 1.00 98.75 399 GLU A C 1
ATOM 3200 O O . GLU A 1 399 ? 16.377 -8.229 -1.498 1.00 98.75 399 GLU A O 1
ATOM 3205 N N . PHE A 1 400 ? 17.391 -6.457 -2.441 1.00 98.62 400 PHE A N 1
ATOM 3206 C CA . PHE A 1 400 ? 16.948 -5.512 -1.423 1.00 98.62 400 PHE A CA 1
ATOM 3207 C C . PHE A 1 400 ? 15.433 -5.328 -1.460 1.00 98.62 400 PHE A C 1
ATOM 3209 O O . PHE A 1 400 ? 14.785 -5.341 -0.411 1.00 98.62 400 PHE A O 1
ATOM 3216 N N . TYR A 1 401 ? 14.845 -5.260 -2.654 1.00 98.12 401 TYR A N 1
ATOM 3217 C CA . TYR A 1 401 ? 13.400 -5.241 -2.801 1.00 98.12 401 TYR A CA 1
ATOM 3218 C C . TYR A 1 401 ? 12.738 -6.516 -2.249 1.00 98.12 401 TYR A C 1
ATOM 3220 O O . TYR A 1 401 ? 11.816 -6.437 -1.430 1.00 98.12 401 TYR A O 1
ATOM 3228 N N . ASN A 1 402 ? 13.247 -7.693 -2.629 1.00 98.56 402 ASN A N 1
ATOM 3229 C CA . ASN A 1 402 ? 12.734 -8.983 -2.159 1.00 98.56 402 ASN A CA 1
ATOM 3230 C C . ASN A 1 402 ? 12.824 -9.135 -0.633 1.00 98.56 402 ASN A C 1
ATOM 3232 O O . ASN A 1 402 ? 11.902 -9.654 -0.000 1.00 98.56 402 ASN A O 1
ATOM 3236 N N . PHE A 1 403 ? 13.907 -8.647 -0.028 1.00 98.69 403 PHE A N 1
ATOM 3237 C CA . PHE A 1 403 ? 14.043 -8.569 1.422 1.00 98.69 403 PHE A CA 1
ATOM 3238 C C . PHE A 1 403 ? 12.954 -7.685 2.048 1.00 98.69 403 PHE A C 1
ATOM 3240 O O . PHE A 1 403 ? 12.265 -8.127 2.968 1.00 98.69 403 PHE A O 1
ATOM 3247 N N . ARG A 1 404 ? 12.762 -6.465 1.531 1.00 98.31 404 ARG A N 1
ATOM 3248 C CA . ARG A 1 404 ? 11.810 -5.488 2.081 1.00 98.31 404 ARG A CA 1
ATOM 3249 C C . ARG A 1 404 ? 10.375 -6.017 2.070 1.00 98.31 404 ARG A C 1
ATOM 3251 O O . ARG A 1 404 ? 9.715 -6.009 3.108 1.00 98.31 404 ARG A O 1
ATOM 3258 N N . LYS A 1 405 ? 9.899 -6.566 0.950 1.00 97.75 405 LYS A N 1
ATOM 3259 C CA . LYS A 1 405 ? 8.517 -7.079 0.892 1.00 97.75 405 LYS A CA 1
ATOM 3260 C C . LYS A 1 405 ? 8.265 -8.267 1.820 1.00 97.75 405 LYS A C 1
ATOM 3262 O O . LYS A 1 405 ? 7.215 -8.341 2.461 1.00 97.75 405 LYS A O 1
ATOM 3267 N N . LYS A 1 406 ? 9.266 -9.135 1.989 1.00 98.25 406 LYS A N 1
ATOM 3268 C CA . LYS A 1 406 ? 9.218 -10.230 2.964 1.00 98.25 406 LYS A CA 1
ATOM 3269 C C . LYS A 1 406 ? 9.154 -9.712 4.403 1.00 98.25 406 LYS A C 1
ATOM 3271 O O . LYS A 1 406 ? 8.423 -10.268 5.221 1.00 98.25 406 LYS A O 1
ATOM 3276 N N . GLU A 1 407 ? 9.911 -8.665 4.723 1.00 97.94 407 GLU A N 1
ATOM 3277 C CA . GLU A 1 407 ? 9.916 -8.062 6.057 1.00 97.94 407 GLU A CA 1
ATOM 3278 C C . GLU A 1 407 ? 8.556 -7.443 6.407 1.00 97.94 407 GLU A C 1
ATOM 3280 O O . GLU A 1 407 ? 8.054 -7.682 7.506 1.00 97.94 407 GLU A O 1
ATOM 3285 N N . VAL A 1 408 ? 7.918 -6.732 5.473 1.00 97.81 408 VAL A N 1
ATOM 3286 C CA . VAL A 1 408 ? 6.557 -6.200 5.664 1.00 97.81 408 VAL A CA 1
ATOM 3287 C C . VAL A 1 408 ? 5.560 -7.320 5.970 1.00 97.81 408 VAL A C 1
ATOM 3289 O O . VAL A 1 408 ? 4.843 -7.258 6.971 1.00 97.81 408 VAL A O 1
ATOM 3292 N N . ALA A 1 409 ? 5.550 -8.384 5.160 1.00 98.06 409 ALA A N 1
ATOM 3293 C CA . ALA A 1 409 ? 4.663 -9.523 5.379 1.00 98.06 409 ALA A CA 1
ATOM 3294 C C . ALA A 1 409 ? 4.897 -10.181 6.748 1.00 98.06 409 ALA A C 1
ATOM 3296 O O . ALA A 1 409 ? 3.940 -10.472 7.467 1.00 98.06 409 ALA A O 1
ATOM 3297 N N . ARG A 1 410 ? 6.166 -10.368 7.136 1.00 97.62 410 ARG A N 1
ATOM 3298 C CA . ARG A 1 410 ? 6.552 -10.978 8.415 1.00 97.62 410 ARG A CA 1
ATOM 3299 C C . ARG A 1 410 ? 6.096 -10.165 9.624 1.00 97.62 410 ARG A C 1
ATOM 3301 O O . ARG A 1 410 ? 5.723 -10.743 10.641 1.00 97.62 410 ARG A O 1
ATOM 3308 N N . GLU A 1 411 ? 6.134 -8.844 9.532 1.00 97.06 411 GLU A N 1
ATOM 3309 C CA . GLU A 1 411 ? 5.691 -7.978 10.622 1.00 97.06 411 GLU A CA 1
ATOM 3310 C C . GLU A 1 411 ? 4.189 -8.127 10.863 1.00 97.06 411 GLU A C 1
ATOM 3312 O O . GLU A 1 411 ? 3.769 -8.352 11.997 1.00 97.06 411 GLU A O 1
ATOM 3317 N N . ILE A 1 412 ? 3.383 -8.115 9.797 1.00 97.56 412 ILE A N 1
ATOM 3318 C CA . ILE A 1 412 ? 1.936 -8.344 9.905 1.00 97.56 412 ILE A CA 1
ATOM 3319 C C . ILE A 1 412 ? 1.652 -9.743 10.459 1.00 97.56 412 ILE A C 1
ATOM 3321 O O . ILE A 1 412 ? 0.821 -9.874 11.355 1.00 97.56 412 ILE A O 1
ATOM 3325 N N . GLN A 1 413 ? 2.371 -10.774 9.993 1.00 98.00 413 GLN A N 1
ATOM 3326 C CA . GLN A 1 413 ? 2.230 -12.147 10.500 1.00 98.00 413 GLN A CA 1
ATOM 3327 C C . GLN A 1 413 ? 2.417 -12.213 12.020 1.00 98.00 413 GLN A C 1
ATOM 3329 O O . GLN A 1 413 ? 1.576 -12.784 12.700 1.00 98.00 413 GLN A O 1
ATOM 3334 N N . LYS A 1 414 ? 3.441 -11.554 12.580 1.00 96.56 414 LYS A N 1
ATOM 3335 C CA . LYS A 1 414 ? 3.672 -11.541 14.038 1.00 96.56 414 LYS A CA 1
ATOM 3336 C C . LYS A 1 414 ? 2.483 -10.988 14.823 1.00 96.56 414 LYS A C 1
ATOM 3338 O O . LYS A 1 414 ? 2.126 -11.545 15.857 1.00 96.56 414 LYS A O 1
ATOM 3343 N N . TYR A 1 415 ? 1.886 -9.887 14.366 1.00 96.75 415 TYR A N 1
ATOM 3344 C CA . TYR A 1 415 ? 0.728 -9.294 15.039 1.00 96.75 415 TYR A CA 1
ATOM 3345 C C . TYR A 1 415 ? -0.548 -10.113 14.819 1.00 96.75 415 TYR A C 1
ATOM 3347 O O . TYR A 1 415 ? -1.343 -10.277 15.746 1.00 96.75 415 TYR A O 1
ATOM 3355 N N . ALA A 1 416 ? -0.720 -10.680 13.625 1.00 97.88 416 ALA A N 1
ATOM 3356 C CA . ALA A 1 416 ? -1.814 -11.592 13.321 1.00 97.88 416 ALA A CA 1
ATOM 3357 C C . ALA A 1 416 ? -1.747 -12.875 14.156 1.00 97.88 416 ALA A C 1
ATOM 3359 O O . ALA A 1 416 ? -2.785 -13.350 14.609 1.00 97.88 416 ALA A O 1
ATOM 3360 N N . ASP A 1 417 ? -0.554 -13.400 14.427 1.00 98.25 417 ASP A N 1
ATOM 3361 C CA . ASP A 1 417 ? -0.343 -14.582 15.268 1.00 98.25 417 ASP A CA 1
ATOM 3362 C C . ASP A 1 417 ? -0.750 -14.326 16.722 1.00 98.25 417 ASP A C 1
ATOM 3364 O O . ASP A 1 417 ? -1.387 -15.176 17.343 1.00 98.25 417 ASP A O 1
ATOM 3368 N N . ILE A 1 418 ? -0.473 -13.129 17.253 1.00 97.88 418 ILE A N 1
ATOM 3369 C CA . ILE A 1 418 ? -0.929 -12.725 18.594 1.00 97.88 418 ILE A CA 1
ATOM 3370 C C . ILE A 1 418 ? -2.465 -12.722 18.659 1.00 97.88 418 ILE A C 1
ATOM 3372 O O . ILE A 1 418 ? -3.049 -13.295 19.578 1.00 97.88 418 ILE A O 1
ATOM 3376 N N . VAL A 1 419 ? -3.134 -12.121 17.668 1.00 98.12 419 VAL A N 1
ATOM 3377 C CA . VAL A 1 419 ? -4.606 -12.067 17.634 1.00 98.12 419 VAL A CA 1
ATOM 3378 C C . VAL A 1 419 ? -5.220 -13.439 17.381 1.00 98.12 419 VAL A C 1
ATOM 3380 O O . VAL A 1 419 ? -6.155 -13.829 18.078 1.00 98.12 419 VAL A O 1
ATOM 3383 N N . SER A 1 420 ? -4.705 -14.195 16.417 1.00 97.81 420 SER A N 1
ATOM 3384 C CA . SER A 1 420 ? -5.241 -15.512 16.057 1.00 97.81 420 SER A CA 1
ATOM 3385 C C . SER A 1 420 ? -5.045 -16.559 17.156 1.00 97.81 420 SER A C 1
ATOM 3387 O O . SER A 1 420 ? -5.863 -17.471 17.250 1.00 97.81 420 SER A O 1
ATOM 3389 N N . SER A 1 421 ? -4.039 -16.393 18.022 1.00 98.00 421 SER A N 1
ATOM 3390 C CA . SER A 1 421 ? -3.821 -17.233 19.211 1.00 98.00 421 SER A CA 1
ATOM 3391 C C . SER A 1 421 ? -4.737 -16.884 20.395 1.00 98.00 421 SER A C 1
ATOM 3393 O O . SER A 1 421 ? -4.731 -17.585 21.405 1.00 98.00 421 SER A O 1
ATOM 3395 N N . SER A 1 422 ? -5.511 -15.799 20.303 1.00 98.12 422 SER A N 1
ATOM 3396 C CA . SER A 1 422 ? -6.500 -15.408 21.315 1.00 98.12 422 SER A CA 1
ATOM 3397 C C . SER A 1 422 ? -7.883 -16.020 21.035 1.00 98.12 422 SER A C 1
ATOM 3399 O O . SER A 1 422 ? -8.071 -16.760 20.070 1.00 98.12 422 SER A O 1
ATOM 3401 N N . CYS A 1 423 ? -8.898 -15.649 21.824 1.00 97.50 423 CYS A N 1
ATOM 3402 C CA . CYS A 1 423 ? -10.298 -16.029 21.585 1.00 97.50 423 CYS A CA 1
ATOM 3403 C C . CYS A 1 423 ? -10.857 -15.578 20.219 1.00 97.50 423 CYS A C 1
ATOM 3405 O O . CYS A 1 423 ? -11.932 -16.025 19.814 1.00 97.50 423 CYS A O 1
ATOM 3407 N N . ILE A 1 424 ? -10.167 -14.686 19.499 1.00 98.00 424 ILE A N 1
ATOM 3408 C CA . ILE A 1 424 ? -10.577 -14.226 18.169 1.00 98.00 424 ILE A CA 1
ATOM 3409 C C . ILE A 1 424 ? -10.461 -15.347 17.130 1.00 98.00 424 ILE A C 1
ATOM 3411 O O . ILE A 1 424 ? -11.425 -15.578 16.392 1.00 98.00 424 ILE A O 1
ATOM 3415 N N . GLY A 1 425 ? -9.340 -16.075 17.124 1.00 97.69 425 GLY A N 1
ATOM 3416 C CA . GLY A 1 425 ? -9.044 -17.121 16.144 1.00 97.69 425 GLY A CA 1
ATOM 3417 C C . GLY A 1 425 ? -8.650 -16.583 14.762 1.00 97.69 425 GLY A C 1
ATOM 3418 O O . GLY A 1 425 ? -9.012 -15.473 14.374 1.00 97.69 425 GLY A O 1
ATOM 3419 N N . ARG A 1 426 ? -7.918 -17.393 13.987 1.00 96.88 426 ARG A N 1
ATOM 3420 C CA . ARG A 1 426 ? -7.392 -17.020 12.658 1.00 96.88 426 ARG A CA 1
ATOM 3421 C C . ARG A 1 426 ? -8.474 -16.564 11.677 1.00 96.88 426 ARG A C 1
ATOM 3423 O O . ARG A 1 426 ? -8.256 -15.610 10.938 1.00 96.88 426 ARG A O 1
ATOM 3430 N N . ASP A 1 427 ? -9.639 -17.208 11.673 1.00 97.12 427 ASP A N 1
ATOM 3431 C CA . ASP A 1 427 ? -10.694 -16.934 10.683 1.00 97.12 427 ASP A CA 1
ATOM 3432 C C . ASP A 1 427 ? -11.319 -15.546 10.815 1.00 97.12 427 ASP A C 1
ATOM 3434 O O . ASP A 1 427 ? -11.904 -15.040 9.859 1.00 97.12 427 ASP A O 1
ATOM 3438 N N . ARG A 1 428 ? -11.159 -14.906 11.978 1.00 97.94 428 ARG A N 1
ATOM 3439 C CA . ARG A 1 428 ? -11.599 -13.530 12.221 1.00 97.94 428 ARG A CA 1
ATOM 3440 C C . ARG A 1 428 ? -10.453 -12.521 12.197 1.00 97.94 428 ARG A C 1
ATOM 3442 O O . ARG A 1 428 ? -10.719 -11.342 12.402 1.00 97.94 428 ARG A O 1
ATOM 3449 N N . THR A 1 429 ? -9.218 -12.940 11.927 1.00 98.56 429 THR A N 1
ATOM 3450 C CA . THR A 1 429 ? -8.044 -12.058 11.868 1.00 98.56 429 THR A CA 1
ATOM 3451 C C . THR A 1 429 ? -7.772 -11.626 10.430 1.00 98.56 429 THR A C 1
ATOM 3453 O O . THR A 1 429 ? -7.623 -12.468 9.543 1.00 98.56 429 THR A O 1
ATOM 3456 N N . PHE A 1 430 ? -7.676 -10.318 10.201 1.00 98.56 430 PHE A N 1
ATOM 3457 C CA . PHE A 1 430 ? -7.456 -9.714 8.887 1.00 98.56 430 PHE A CA 1
ATOM 3458 C C . PHE A 1 430 ? -6.251 -8.769 8.909 1.00 98.56 430 PHE A C 1
ATOM 3460 O O . PHE A 1 430 ? -5.972 -8.138 9.929 1.00 98.56 430 PHE A O 1
ATOM 3467 N N . SER A 1 431 ? -5.548 -8.624 7.786 1.00 97.88 431 SER A N 1
ATOM 3468 C CA . SER A 1 431 ? -4.628 -7.492 7.618 1.00 97.88 431 SER A CA 1
ATOM 3469 C C . SER A 1 431 ? -5.398 -6.179 7.423 1.00 97.88 431 SER A C 1
ATOM 3471 O O . SER A 1 431 ? -6.608 -6.168 7.198 1.00 97.88 431 SER A O 1
ATOM 3473 N N . HIS A 1 432 ? -4.695 -5.055 7.502 1.00 96.94 432 HIS A N 1
ATOM 3474 C CA . HIS A 1 432 ? -5.141 -3.767 6.975 1.00 96.94 432 HIS A CA 1
ATOM 3475 C C . HIS A 1 432 ? -3.971 -3.198 6.189 1.00 96.94 432 HIS A C 1
ATOM 3477 O O . HIS A 1 432 ? -2.955 -2.860 6.789 1.00 96.94 432 HIS A O 1
ATOM 3483 N N . GLN A 1 433 ? -4.073 -3.165 4.861 1.00 95.88 433 GLN A N 1
ATOM 3484 C CA . GLN A 1 433 ? -2.915 -2.881 4.028 1.00 95.88 433 GLN A CA 1
ATOM 3485 C C . GLN A 1 433 ? -3.242 -2.044 2.791 1.00 95.88 433 GLN A C 1
ATOM 3487 O O . GLN A 1 433 ? -4.264 -2.241 2.138 1.00 95.88 433 GLN A O 1
ATOM 3492 N N . ILE A 1 434 ? -2.323 -1.149 2.437 1.00 93.94 434 ILE A N 1
ATOM 3493 C CA . ILE A 1 434 ? -2.360 -0.419 1.167 1.00 93.94 434 ILE A CA 1
ATOM 3494 C C . ILE A 1 434 ? -2.084 -1.346 -0.017 1.00 93.94 434 ILE A C 1
ATOM 3496 O O . ILE A 1 434 ? -1.259 -2.252 0.065 1.00 93.94 434 ILE A O 1
ATOM 3500 N N . ALA A 1 435 ? -2.743 -1.091 -1.143 1.00 94.81 435 ALA A N 1
ATOM 3501 C CA . ALA A 1 435 ? -2.676 -1.938 -2.329 1.00 94.81 435 ALA A CA 1
ATOM 3502 C C . ALA A 1 435 ? -2.178 -1.146 -3.558 1.00 94.81 435 ALA A C 1
ATOM 3504 O O . ALA A 1 435 ? -2.975 -0.729 -4.403 1.00 94.81 435 ALA A O 1
ATOM 3505 N N . PRO A 1 436 ? -0.855 -0.901 -3.679 1.00 94.56 436 PRO A N 1
ATOM 3506 C CA . PRO A 1 436 ? -0.288 -0.109 -4.774 1.00 94.56 436 PRO A CA 1
ATOM 3507 C C . PRO A 1 436 ? -0.484 -0.740 -6.152 1.00 94.56 436 PRO A C 1
ATOM 3509 O O . PRO A 1 436 ? -0.510 -0.021 -7.146 1.00 94.56 436 PRO A O 1
ATOM 3512 N N . MET A 1 437 ? -0.701 -2.056 -6.227 1.00 94.88 437 MET A N 1
ATOM 3513 C CA . MET A 1 437 ? -0.983 -2.726 -7.494 1.00 94.88 437 MET A CA 1
ATOM 3514 C C . MET A 1 437 ? -2.260 -2.214 -8.175 1.00 94.88 437 MET A C 1
ATOM 3516 O O . MET A 1 437 ? -2.384 -2.393 -9.378 1.00 94.88 437 MET A O 1
ATOM 3520 N N . PHE A 1 438 ? -3.188 -1.576 -7.450 1.00 96.62 438 PHE A N 1
ATOM 3521 C CA . PHE A 1 438 ? -4.426 -1.038 -8.025 1.00 96.62 438 PHE A CA 1
ATOM 3522 C C . PHE A 1 438 ? -4.323 0.407 -8.495 1.00 96.62 438 PHE A C 1
ATOM 3524 O O . PHE A 1 438 ? -5.262 0.891 -9.117 1.00 96.62 438 PHE A O 1
ATOM 3531 N N . ASN A 1 439 ? -3.214 1.095 -8.225 1.00 96.25 439 ASN A N 1
ATOM 3532 C CA . ASN A 1 439 ? -2.988 2.471 -8.657 1.00 96.25 439 ASN A CA 1
ATOM 3533 C C . ASN A 1 439 ? -1.850 2.465 -9.677 1.00 96.25 439 ASN A C 1
ATOM 3535 O O . ASN A 1 439 ? -0.746 2.013 -9.370 1.00 96.25 439 ASN A O 1
ATOM 3539 N N . ALA A 1 440 ? -2.117 2.920 -10.904 1.00 95.75 440 ALA A N 1
ATOM 3540 C CA . ALA A 1 440 ? -1.140 2.793 -11.992 1.00 95.75 440 ALA A CA 1
ATOM 3541 C C . ALA A 1 440 ? 0.150 3.577 -11.711 1.00 95.75 440 ALA A C 1
ATOM 3543 O O . ALA A 1 440 ? 1.231 3.169 -12.129 1.00 95.75 440 ALA A O 1
ATOM 3544 N N . ASP A 1 441 ? 0.023 4.683 -10.983 1.00 94.00 441 ASP A N 1
ATOM 3545 C CA . ASP A 1 441 ? 1.082 5.629 -10.662 1.00 94.00 441 ASP A CA 1
ATOM 3546 C C . ASP A 1 441 ? 1.826 5.319 -9.356 1.00 94.00 441 ASP A C 1
ATOM 3548 O O . ASP A 1 441 ? 2.836 5.966 -9.083 1.00 94.00 441 ASP A O 1
ATOM 3552 N N . TRP A 1 442 ? 1.385 4.340 -8.557 1.00 95.12 442 TRP A N 1
ATOM 3553 C CA . TRP A 1 442 ? 2.057 3.970 -7.307 1.00 95.12 442 TRP A CA 1
ATOM 3554 C C . TRP A 1 442 ? 3.185 2.968 -7.558 1.00 95.12 442 TRP A C 1
ATOM 3556 O O . TRP A 1 442 ? 3.035 1.996 -8.300 1.00 95.12 442 TRP A O 1
ATOM 3566 N N . ASN A 1 443 ? 4.326 3.185 -6.902 1.00 94.75 443 ASN A N 1
ATOM 3567 C CA . ASN A 1 443 ? 5.495 2.330 -7.044 1.00 94.75 443 ASN A CA 1
ATOM 3568 C C . ASN A 1 443 ? 5.487 1.205 -5.993 1.00 94.75 443 ASN A C 1
ATOM 3570 O O . ASN A 1 443 ? 5.732 1.420 -4.801 1.00 94.75 443 ASN A O 1
ATOM 3574 N N . GLU A 1 444 ? 5.251 -0.025 -6.453 1.00 93.94 444 GLU A N 1
ATOM 3575 C CA . GLU A 1 444 ? 5.204 -1.221 -5.601 1.00 93.94 444 GLU A CA 1
ATOM 3576 C C . GLU A 1 444 ? 6.544 -1.531 -4.915 1.00 93.94 444 GLU A C 1
ATOM 3578 O O . GLU A 1 444 ? 6.562 -2.096 -3.816 1.00 93.94 444 GLU A O 1
ATOM 3583 N N . GLU A 1 445 ? 7.673 -1.139 -5.517 1.00 94.00 445 GLU A N 1
ATOM 3584 C CA . GLU A 1 445 ? 9.000 -1.372 -4.945 1.00 94.00 445 GLU A CA 1
ATOM 3585 C C . GLU A 1 445 ? 9.327 -0.433 -3.794 1.00 94.00 445 GLU A C 1
ATOM 3587 O O . GLU A 1 445 ? 9.908 -0.838 -2.788 1.00 94.00 445 GLU A O 1
ATOM 3592 N N . LYS A 1 446 ? 8.895 0.819 -3.901 1.00 92.88 446 LYS A N 1
ATOM 3593 C CA . LYS A 1 446 ? 9.075 1.853 -2.892 1.00 92.88 446 LYS A CA 1
ATOM 3594 C C . LYS A 1 446 ? 8.340 1.491 -1.606 1.00 92.88 446 LYS A C 1
ATOM 3596 O O . LYS A 1 446 ? 8.936 1.546 -0.530 1.00 92.88 446 LYS A O 1
ATOM 3601 N N . ILE A 1 447 ? 7.096 1.039 -1.744 1.00 92.25 447 ILE A N 1
ATOM 3602 C CA . ILE A 1 447 ? 6.195 0.691 -0.641 1.00 92.25 447 ILE A CA 1
ATOM 3603 C C . ILE A 1 447 ? 6.488 -0.718 -0.090 1.00 92.25 447 ILE A C 1
ATOM 3605 O O . ILE A 1 447 ? 6.495 -0.925 1.125 1.00 92.25 447 ILE A O 1
ATOM 3609 N N . ALA A 1 448 ? 6.789 -1.670 -0.979 1.00 95.62 448 ALA A N 1
ATOM 3610 C CA . ALA A 1 448 ? 7.178 -3.047 -0.673 1.00 95.62 448 ALA A CA 1
ATOM 3611 C C . ALA A 1 448 ? 6.152 -3.854 0.143 1.00 95.62 448 ALA A C 1
ATOM 3613 O O . ALA A 1 448 ? 6.499 -4.498 1.127 1.00 95.62 448 ALA A O 1
ATOM 3614 N N . VAL A 1 449 ? 4.887 -3.867 -0.286 1.00 96.38 449 VAL A N 1
ATOM 3615 C CA . VAL A 1 449 ? 3.792 -4.578 0.412 1.00 96.38 449 VAL A CA 1
ATOM 3616 C C . VAL A 1 449 ? 3.312 -5.854 -0.284 1.00 96.38 449 VAL A C 1
ATOM 3618 O O . VAL A 1 449 ? 2.543 -6.600 0.318 1.00 96.38 449 VAL A O 1
ATOM 3621 N N . GLU A 1 450 ? 3.770 -6.145 -1.508 1.00 95.69 450 GLU A N 1
ATOM 3622 C CA . GLU A 1 450 ? 3.270 -7.243 -2.363 1.00 95.69 450 GLU A CA 1
ATOM 3623 C C . GLU A 1 450 ? 3.086 -8.579 -1.614 1.00 95.69 450 GLU A C 1
ATOM 3625 O O . GLU A 1 450 ? 2.026 -9.198 -1.679 1.00 95.69 450 GLU A O 1
ATOM 3630 N N . ASP A 1 451 ? 4.104 -9.028 -0.869 1.00 97.88 451 ASP A N 1
ATOM 3631 C CA . ASP A 1 451 ? 4.076 -10.322 -0.172 1.00 97.88 451 ASP A CA 1
ATOM 3632 C C . ASP A 1 451 ? 3.045 -10.368 0.967 1.00 97.88 451 ASP A C 1
ATOM 3634 O O . ASP A 1 451 ? 2.565 -11.448 1.308 1.00 97.88 451 ASP A O 1
ATOM 3638 N N . SER A 1 452 ? 2.667 -9.216 1.532 1.00 97.44 452 SER A N 1
ATOM 3639 C CA . SER A 1 452 ? 1.628 -9.134 2.571 1.00 97.44 452 SER A CA 1
ATOM 3640 C C . SER A 1 452 ? 0.201 -9.247 2.028 1.00 97.44 452 SER A C 1
ATOM 3642 O O . SER A 1 452 ? -0.734 -9.476 2.787 1.00 97.44 452 SER A O 1
ATOM 3644 N N . LEU A 1 453 ? 0.027 -9.133 0.710 1.00 97.19 453 LEU A N 1
ATOM 3645 C CA . LEU A 1 453 ? -1.267 -9.263 0.038 1.00 97.19 453 LEU A CA 1
ATOM 3646 C C . LEU A 1 453 ? -1.455 -10.644 -0.608 1.00 97.19 453 LEU A C 1
ATOM 3648 O O . LEU A 1 453 ? -2.471 -10.902 -1.249 1.00 97.19 453 LEU A O 1
ATOM 3652 N N . LYS A 1 454 ? -0.501 -11.563 -0.410 1.00 96.88 454 LYS A N 1
ATOM 3653 C CA . LYS A 1 454 ? -0.589 -12.954 -0.868 1.00 96.88 454 LYS A CA 1
ATOM 3654 C C . LYS A 1 454 ? -1.319 -13.828 0.147 1.00 96.88 454 LYS A C 1
ATOM 3656 O O . LYS A 1 454 ? -1.147 -13.682 1.362 1.00 96.88 454 LYS A O 1
ATOM 3661 N N . LYS A 1 455 ? -2.068 -14.812 -0.363 1.00 95.88 455 LYS A N 1
ATOM 3662 C CA . LYS A 1 455 ? -2.706 -15.855 0.451 1.00 95.88 455 LYS A CA 1
ATOM 3663 C C . LYS A 1 455 ? -1.684 -16.504 1.389 1.00 95.88 455 LYS A C 1
ATOM 3665 O O . LYS A 1 455 ? -0.599 -16.900 0.969 1.00 95.88 455 LYS A O 1
ATOM 3670 N N . ASN A 1 456 ? -2.044 -16.602 2.664 1.00 96.75 456 ASN A N 1
ATOM 3671 C CA . ASN A 1 456 ? -1.186 -17.110 3.727 1.00 96.75 456 ASN A CA 1
ATOM 3672 C C . ASN A 1 456 ? -2.025 -17.752 4.849 1.00 96.75 456 ASN A C 1
ATOM 3674 O O . ASN A 1 456 ? -3.255 -17.671 4.844 1.00 96.75 456 ASN A O 1
ATOM 3678 N N . ASN A 1 457 ? -1.351 -18.372 5.820 1.00 96.19 457 ASN A N 1
ATOM 3679 C CA . ASN A 1 457 ? -1.997 -19.121 6.905 1.00 96.19 457 ASN A CA 1
ATOM 3680 C C . ASN A 1 457 ? -2.121 -18.337 8.226 1.00 96.19 457 ASN A C 1
ATOM 3682 O O . ASN A 1 457 ? -2.620 -18.889 9.200 1.00 96.19 457 ASN A O 1
ATOM 3686 N N . HIS A 1 458 ? -1.699 -17.071 8.268 1.00 97.12 458 HIS A N 1
ATOM 3687 C CA . HIS A 1 458 ? -1.667 -16.255 9.490 1.00 97.12 458 HIS A CA 1
ATOM 3688 C C . HIS A 1 458 ? -2.892 -15.337 9.616 1.00 97.12 458 HIS A C 1
ATOM 3690 O O . HIS A 1 458 ? -3.410 -15.124 10.710 1.00 97.12 458 HIS A O 1
ATOM 3696 N N . TYR A 1 459 ? -3.383 -14.806 8.493 1.00 97.81 459 TYR A N 1
ATOM 3697 C CA . TYR A 1 459 ? -4.531 -13.895 8.440 1.00 97.81 459 TYR A CA 1
ATOM 3698 C C . TYR A 1 459 ? -5.305 -14.027 7.126 1.00 97.81 459 TYR A C 1
ATOM 3700 O O . TYR A 1 459 ? -4.818 -14.591 6.144 1.00 97.81 459 TYR A O 1
ATOM 3708 N N . ASN A 1 460 ? -6.528 -13.502 7.109 1.00 98.50 460 ASN A N 1
ATOM 3709 C CA . ASN A 1 460 ? -7.261 -13.201 5.883 1.00 98.50 460 ASN A CA 1
ATOM 3710 C C . ASN A 1 460 ? -6.824 -11.845 5.325 1.00 98.50 460 ASN A C 1
ATOM 3712 O O . ASN A 1 460 ? -6.484 -10.933 6.080 1.00 98.50 460 ASN A O 1
ATOM 3716 N N . ILE A 1 461 ? -6.848 -11.689 4.005 1.00 98.25 461 ILE A N 1
ATOM 3717 C CA . ILE A 1 461 ? -6.405 -10.441 3.386 1.00 98.25 461 ILE A CA 1
ATOM 3718 C C . ILE A 1 461 ? -7.406 -9.335 3.715 1.00 98.25 461 ILE A C 1
ATOM 3720 O O . ILE A 1 461 ? -8.605 -9.484 3.507 1.00 98.25 461 ILE A O 1
ATOM 3724 N N . GLY A 1 462 ? -6.911 -8.228 4.249 1.00 98.12 462 GLY A N 1
ATOM 3725 C CA . GLY A 1 462 ? -7.636 -6.970 4.316 1.00 98.12 462 GLY A CA 1
ATOM 3726 C C . GLY A 1 462 ? -6.832 -5.862 3.656 1.00 98.12 462 GLY A C 1
ATOM 3727 O O . GLY A 1 462 ? -5.632 -5.720 3.924 1.00 98.12 462 GLY A O 1
ATOM 3728 N N . LEU A 1 463 ? -7.494 -5.125 2.767 1.00 97.06 463 LEU A N 1
ATOM 3729 C CA . LEU A 1 463 ? -6.869 -4.167 1.863 1.00 97.06 463 LEU A CA 1
ATOM 3730 C C . LEU A 1 463 ? -7.704 -2.897 1.672 1.00 97.06 463 LEU A C 1
ATOM 3732 O O . LEU A 1 463 ? -8.933 -2.947 1.681 1.00 97.06 463 LEU A O 1
ATOM 3736 N N . ASN A 1 464 ? -7.028 -1.775 1.457 1.00 96.00 464 ASN A N 1
ATOM 3737 C CA . ASN A 1 464 ? -7.677 -0.484 1.254 1.00 96.00 464 ASN A CA 1
ATOM 3738 C C . ASN A 1 464 ? -8.093 -0.322 -0.210 1.00 96.00 464 ASN A C 1
ATOM 3740 O O . ASN A 1 464 ? -7.360 -0.725 -1.117 1.00 96.00 464 ASN A O 1
ATOM 3744 N N . ALA A 1 465 ? -9.264 0.274 -0.441 1.00 96.69 465 ALA A N 1
ATOM 3745 C CA . ALA A 1 465 ? -9.844 0.416 -1.773 1.00 96.69 465 ALA A CA 1
ATOM 3746 C C . ALA A 1 465 ? -10.315 1.858 -2.025 1.00 96.69 465 ALA A C 1
ATOM 3748 O O . ALA A 1 465 ? -11.310 2.320 -1.471 1.00 96.69 465 ALA A O 1
ATOM 3749 N N . TYR A 1 466 ? -9.600 2.574 -2.889 1.00 95.31 466 TYR A N 1
ATOM 3750 C CA . TYR A 1 466 ? -9.910 3.953 -3.264 1.00 95.31 466 TYR A CA 1
ATOM 3751 C C . TYR A 1 466 ? -10.180 4.074 -4.759 1.00 95.31 466 TYR A C 1
ATOM 3753 O O . TYR A 1 466 ? -9.449 3.510 -5.580 1.00 95.31 466 TYR A O 1
ATOM 3761 N N . GLY A 1 467 ? -11.213 4.831 -5.126 1.00 96.06 467 GLY A N 1
ATOM 3762 C CA . GLY A 1 467 ? -11.578 4.975 -6.531 1.00 96.06 467 GLY A CA 1
ATOM 3763 C C . GLY A 1 467 ? -12.023 3.645 -7.139 1.00 96.06 467 GLY A C 1
ATOM 3764 O O . GLY A 1 467 ? -12.658 2.804 -6.497 1.00 96.06 467 GLY A O 1
ATOM 3765 N N . SER A 1 468 ? -11.595 3.409 -8.374 1.00 96.44 468 SER A N 1
ATOM 3766 C CA . SER A 1 468 ? -11.824 2.161 -9.104 1.00 96.44 468 SER A CA 1
ATOM 3767 C C . SER A 1 468 ? -11.117 0.945 -8.511 1.00 96.44 468 SER A C 1
ATOM 3769 O O . SER A 1 468 ? -11.420 -0.168 -8.927 1.00 96.44 468 SER A O 1
ATOM 3771 N N . ALA A 1 469 ? -10.248 1.102 -7.507 1.00 96.69 469 ALA A N 1
ATOM 3772 C CA . ALA A 1 469 ? -9.793 -0.045 -6.722 1.00 96.69 469 ALA A CA 1
ATOM 3773 C C . ALA A 1 469 ? -10.937 -0.693 -5.915 1.00 96.69 469 ALA A C 1
ATOM 3775 O O . ALA A 1 469 ? -10.769 -1.807 -5.440 1.00 96.69 469 ALA A O 1
ATOM 3776 N N . PHE A 1 470 ? -12.084 -0.021 -5.754 1.00 97.88 470 PHE A N 1
ATOM 3777 C CA . PHE A 1 470 ? -13.290 -0.593 -5.149 1.00 97.88 470 PHE A CA 1
ATOM 3778 C C . PHE A 1 470 ? -14.250 -1.192 -6.185 1.00 97.88 470 PHE A C 1
ATOM 3780 O O . PHE A 1 470 ? -14.747 -2.294 -6.008 1.00 97.88 470 PHE A O 1
ATOM 3787 N N . TYR A 1 471 ? -14.520 -0.481 -7.278 1.00 96.94 471 TYR A N 1
ATOM 3788 C CA . TYR A 1 471 ? -15.598 -0.859 -8.200 1.00 96.94 471 TYR A CA 1
ATOM 3789 C C . TYR A 1 471 ? -15.123 -1.398 -9.558 1.00 96.94 471 TYR A C 1
ATOM 3791 O O . TYR A 1 471 ? -15.933 -1.907 -10.324 1.00 96.94 471 TYR A O 1
ATOM 3799 N N . GLY A 1 472 ? -13.839 -1.266 -9.901 1.00 95.31 472 GLY A N 1
ATOM 3800 C CA . GLY A 1 472 ? -13.317 -1.671 -11.207 1.00 95.31 472 GLY A CA 1
ATOM 3801 C C . GLY A 1 472 ? -13.064 -3.175 -11.302 1.00 95.31 472 GLY A C 1
ATOM 3802 O O . GLY A 1 472 ? -12.632 -3.799 -10.340 1.00 95.31 472 GLY A O 1
ATOM 3803 N N . ASP A 1 473 ? -13.225 -3.765 -12.486 1.00 95.56 473 ASP A N 1
ATOM 3804 C CA . ASP A 1 473 ? -13.046 -5.215 -12.698 1.00 95.56 473 ASP A CA 1
ATOM 3805 C C . ASP A 1 473 ? -11.659 -5.750 -12.304 1.00 95.56 473 ASP A C 1
ATOM 3807 O O . ASP A 1 473 ? -11.496 -6.939 -12.009 1.00 95.56 473 ASP A O 1
ATOM 3811 N N . TYR A 1 474 ? -10.643 -4.883 -12.289 1.00 96.88 474 TYR A N 1
ATOM 3812 C CA . TYR A 1 474 ? -9.270 -5.263 -11.975 1.00 96.88 474 TYR A CA 1
ATOM 3813 C C . TYR A 1 474 ? -9.133 -5.889 -10.576 1.00 96.88 474 TYR A C 1
ATOM 3815 O O . TYR A 1 474 ? -8.490 -6.933 -10.455 1.00 96.88 474 TYR A O 1
ATOM 3823 N N . ILE A 1 475 ? -9.763 -5.328 -9.530 1.00 97.19 475 ILE A N 1
ATOM 3824 C CA . ILE A 1 475 ? -9.668 -5.897 -8.169 1.00 97.19 475 ILE A CA 1
ATOM 3825 C C . ILE A 1 475 ? -10.295 -7.292 -8.102 1.00 97.19 475 ILE A C 1
ATOM 3827 O O . ILE A 1 475 ? -9.714 -8.199 -7.511 1.00 97.19 475 ILE A O 1
ATOM 3831 N N . PHE A 1 476 ? -11.441 -7.505 -8.750 1.00 97.50 476 PHE A N 1
ATOM 3832 C CA . PHE A 1 476 ? -12.135 -8.795 -8.739 1.00 97.50 476 PHE A CA 1
ATOM 3833 C C . PHE A 1 476 ? -11.350 -9.865 -9.506 1.00 97.50 476 PHE A C 1
ATOM 3835 O O . PHE A 1 476 ? -11.193 -10.993 -9.031 1.00 97.50 476 PHE A O 1
ATOM 3842 N N . ASN A 1 477 ? -10.765 -9.498 -10.650 1.00 97.06 477 ASN A N 1
ATOM 3843 C CA . ASN A 1 477 ? -9.849 -10.368 -11.384 1.00 97.06 477 ASN A CA 1
ATOM 3844 C C . ASN A 1 477 ? -8.591 -10.691 -10.567 1.00 97.06 477 ASN A C 1
ATOM 3846 O O . ASN A 1 477 ? -8.136 -11.839 -10.555 1.00 97.06 477 ASN A O 1
ATOM 3850 N N . TRP A 1 478 ? -8.047 -9.711 -9.845 1.00 97.31 478 TRP A N 1
ATOM 3851 C CA . TRP A 1 478 ? -6.904 -9.912 -8.961 1.00 97.31 478 TRP A CA 1
ATOM 3852 C C . TRP A 1 478 ? -7.238 -10.840 -7.785 1.00 97.31 478 TRP A C 1
ATOM 3854 O O . TRP A 1 478 ? -6.481 -11.773 -7.526 1.00 97.31 478 TRP A O 1
ATOM 3864 N N . LEU A 1 479 ? -8.386 -10.662 -7.120 1.00 97.69 479 LEU A N 1
ATOM 3865 C CA . LEU A 1 479 ? -8.851 -11.536 -6.032 1.00 97.69 479 LEU A CA 1
ATOM 3866 C C . LEU A 1 479 ? -8.974 -12.989 -6.512 1.00 97.69 479 LEU A C 1
ATOM 3868 O O . LEU A 1 479 ? -8.428 -13.905 -5.889 1.00 97.69 479 LEU A O 1
ATOM 3872 N N . LYS A 1 480 ? -9.616 -13.184 -7.671 1.00 97.00 480 LYS A N 1
ATOM 3873 C CA . LYS A 1 480 ? -9.804 -14.497 -8.297 1.00 97.00 480 LYS A CA 1
ATOM 3874 C C . LYS A 1 480 ? -8.478 -15.159 -8.665 1.00 97.00 480 LYS A C 1
ATOM 3876 O O . LYS A 1 480 ? -8.256 -16.316 -8.317 1.00 97.00 480 LYS A O 1
ATOM 3881 N N . THR A 1 481 ? -7.588 -14.448 -9.357 1.00 96.69 481 THR A N 1
ATOM 3882 C CA . THR A 1 481 ? -6.286 -15.001 -9.782 1.00 96.69 481 THR A CA 1
ATOM 3883 C C . THR A 1 481 ? -5.329 -15.220 -8.609 1.00 96.69 481 THR A C 1
ATOM 3885 O O . THR A 1 481 ? -4.520 -16.144 -8.650 1.00 96.69 481 THR A O 1
ATOM 3888 N N . SER A 1 482 ? -5.473 -14.449 -7.528 1.00 96.81 482 SER A N 1
ATOM 3889 C CA . SER A 1 482 ? -4.722 -14.619 -6.276 1.00 96.81 482 SER A CA 1
ATOM 3890 C C . SER A 1 482 ? -5.277 -15.727 -5.369 1.00 96.81 482 SER A C 1
ATOM 3892 O O . SER A 1 482 ? -4.667 -16.047 -4.345 1.00 96.81 482 SER A O 1
ATOM 3894 N N . GLY A 1 483 ? -6.426 -16.325 -5.710 1.00 97.06 483 GLY A N 1
ATOM 3895 C CA . GLY A 1 483 ? -7.078 -17.370 -4.911 1.00 97.06 483 GLY A CA 1
ATOM 3896 C C . GLY A 1 483 ? -7.588 -16.881 -3.549 1.00 97.06 483 GLY A C 1
ATOM 3897 O O . GLY A 1 483 ? -7.614 -17.659 -2.583 1.00 97.06 483 GLY A O 1
ATOM 3898 N N . ILE A 1 484 ? -7.930 -15.591 -3.456 1.00 97.50 484 ILE A N 1
ATOM 3899 C CA . ILE A 1 484 ? -8.469 -14.939 -2.260 1.00 97.50 484 ILE A CA 1
ATOM 3900 C C . ILE A 1 484 ? -9.996 -14.996 -2.337 1.00 97.50 484 ILE A C 1
ATOM 3902 O O . ILE A 1 484 ? -10.618 -14.269 -3.101 1.00 97.50 484 ILE A O 1
ATOM 3906 N N . GLU A 1 485 ? -10.587 -15.868 -1.525 1.00 95.38 485 GLU A N 1
ATOM 3907 C CA . GLU A 1 485 ? -12.038 -16.134 -1.500 1.00 95.38 485 GLU A CA 1
ATOM 3908 C C . GLU A 1 485 ? -12.733 -15.521 -0.275 1.00 95.38 485 GLU A C 1
ATOM 3910 O O . GLU A 1 485 ? -13.953 -15.536 -0.169 1.00 95.38 485 GLU A O 1
ATOM 3915 N N . SER A 1 486 ? -11.954 -15.020 0.687 1.00 96.56 486 SER A N 1
ATOM 3916 C CA . SER A 1 486 ? -12.441 -14.361 1.897 1.00 96.56 486 SER A CA 1
ATOM 3917 C C . SER A 1 486 ? -11.491 -13.231 2.261 1.00 96.56 486 SER A C 1
ATOM 3919 O O . SER A 1 486 ? -10.285 -13.451 2.429 1.00 96.56 486 SER A O 1
ATOM 3921 N N . TYR A 1 487 ? -12.024 -12.016 2.336 1.00 98.62 487 TYR A N 1
ATOM 3922 C CA . TYR A 1 487 ? -11.239 -10.806 2.565 1.00 98.62 487 TYR A CA 1
ATOM 3923 C C . TYR A 1 487 ? -12.052 -9.730 3.289 1.00 98.62 487 TYR A C 1
ATOM 3925 O O . TYR A 1 487 ? -13.266 -9.839 3.452 1.00 98.62 487 TYR A O 1
ATOM 3933 N N . GLY A 1 488 ? -11.368 -8.696 3.763 1.00 98.38 488 GLY A N 1
ATOM 3934 C CA . GLY A 1 488 ? -11.977 -7.495 4.325 1.00 98.38 488 GLY A CA 1
ATOM 3935 C C . GLY A 1 488 ? -11.559 -6.248 3.556 1.00 98.38 488 GLY A C 1
ATOM 3936 O O . GLY A 1 488 ? -10.486 -6.212 2.957 1.00 98.38 488 GLY A O 1
ATOM 3937 N N . ILE A 1 489 ? -12.383 -5.208 3.617 1.00 98.25 489 ILE A N 1
ATOM 3938 C CA . ILE A 1 489 ? -12.032 -3.874 3.122 1.00 98.25 489 ILE A CA 1
ATOM 3939 C C . ILE A 1 489 ? -12.051 -2.924 4.324 1.00 98.25 489 ILE A C 1
ATOM 3941 O O . ILE A 1 489 ? -13.097 -2.348 4.628 1.00 98.25 489 ILE A O 1
ATOM 3945 N N . PRO A 1 490 ? -10.951 -2.832 5.096 1.00 96.50 490 PRO A N 1
ATOM 3946 C CA . PRO A 1 490 ? -10.897 -2.037 6.321 1.00 96.50 490 PRO A CA 1
ATOM 3947 C C . PRO A 1 490 ? -10.921 -0.531 6.105 1.00 96.50 490 PRO A C 1
ATOM 3949 O O . PRO A 1 490 ? -11.187 0.193 7.062 1.00 96.50 490 PRO A O 1
ATOM 3952 N N . GLU A 1 491 ? -10.715 -0.077 4.875 1.00 95.44 491 GLU A N 1
ATOM 3953 C CA . GLU A 1 491 ? -10.854 1.320 4.506 1.00 95.44 491 GLU A CA 1
ATOM 3954 C C . GLU A 1 491 ? -11.263 1.432 3.033 1.00 95.44 491 GLU A C 1
ATOM 3956 O O . GLU A 1 491 ? -10.609 0.865 2.152 1.00 95.44 491 GLU A O 1
ATOM 3961 N N . VAL A 1 492 ? -12.363 2.140 2.757 1.00 97.00 492 VAL A N 1
ATOM 3962 C CA . VAL A 1 492 ? -12.833 2.379 1.386 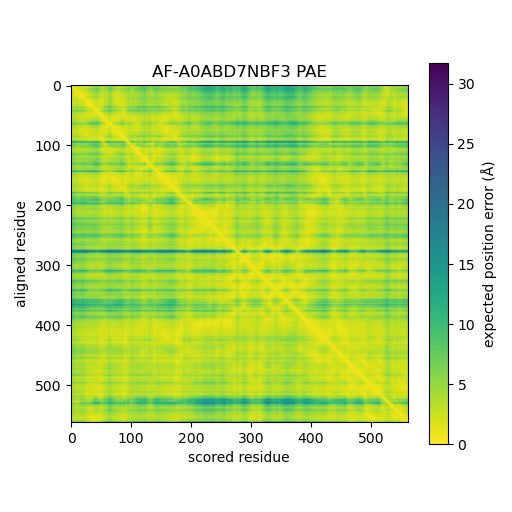1.00 97.00 492 VAL A CA 1
ATOM 3963 C C . VAL A 1 492 ? -13.392 3.778 1.183 1.00 97.00 492 VAL A C 1
ATOM 3965 O O . VAL A 1 492 ? -14.154 4.292 2.007 1.00 97.00 492 VAL A O 1
ATOM 3968 N N . HIS A 1 493 ? -13.097 4.348 0.016 1.00 97.06 493 HIS A N 1
ATOM 3969 C CA . HIS A 1 493 ? -13.851 5.465 -0.537 1.00 97.06 493 HIS A CA 1
ATOM 3970 C C . HIS A 1 493 ? -13.973 5.313 -2.069 1.00 97.06 493 HIS A C 1
ATOM 3972 O O . HIS A 1 493 ? -12.969 5.457 -2.770 1.00 97.06 493 HIS A O 1
ATOM 3978 N N . PRO A 1 494 ? -15.178 5.063 -2.623 1.00 96.62 494 PRO A N 1
ATOM 3979 C CA . PRO A 1 494 ? -15.360 4.835 -4.062 1.00 96.62 494 PRO A CA 1
ATOM 3980 C C . PRO A 1 494 ? -15.024 6.050 -4.926 1.00 96.62 494 PRO A C 1
ATOM 3982 O O . PRO A 1 494 ? -14.569 5.891 -6.049 1.00 96.62 494 PRO A O 1
ATOM 3985 N N . MET A 1 495 ? -15.241 7.261 -4.400 1.00 95.75 495 MET A N 1
ATOM 3986 C CA . MET A 1 495 ? -14.895 8.525 -5.063 1.00 95.75 495 MET A CA 1
ATOM 3987 C C . MET A 1 495 ? -15.423 8.642 -6.498 1.00 95.75 495 MET A C 1
ATOM 3989 O O . MET A 1 495 ? -14.703 9.092 -7.383 1.00 95.75 495 MET A O 1
ATOM 3993 N N . VAL A 1 496 ? -16.672 8.241 -6.728 1.00 95.19 496 VAL A N 1
ATOM 3994 C CA . VAL A 1 496 ? -17.329 8.290 -8.039 1.00 95.19 496 VAL A CA 1
ATOM 3995 C C . VAL A 1 496 ? -18.737 8.855 -7.877 1.00 95.19 496 VAL A C 1
ATOM 3997 O O . VAL A 1 496 ? -19.422 8.533 -6.908 1.00 95.19 496 VAL A O 1
ATOM 4000 N N . GLU A 1 497 ? -19.166 9.706 -8.808 1.00 93.19 497 GLU A N 1
ATOM 4001 C CA . GLU A 1 497 ? -20.463 10.402 -8.735 1.00 93.19 497 GLU A CA 1
ATOM 4002 C C . GLU A 1 497 ? -21.675 9.477 -8.930 1.00 93.19 497 GLU A C 1
ATOM 4004 O O . GLU A 1 497 ? -22.809 9.861 -8.655 1.00 93.19 497 GLU A O 1
ATOM 4009 N N . ASN A 1 498 ? -21.450 8.242 -9.373 1.00 94.19 498 ASN A N 1
ATOM 4010 C CA . ASN A 1 498 ? -22.496 7.315 -9.776 1.00 94.19 498 ASN A CA 1
ATOM 4011 C C . ASN A 1 498 ? -22.850 6.322 -8.654 1.00 94.19 498 ASN A C 1
ATOM 4013 O O . ASN A 1 498 ? -22.057 5.446 -8.312 1.00 94.19 498 ASN A O 1
ATOM 4017 N N . GLU A 1 499 ? -24.064 6.441 -8.113 1.00 96.69 499 GLU A N 1
ATOM 4018 C CA . GLU A 1 499 ? -24.579 5.572 -7.046 1.00 96.69 499 GLU A CA 1
ATOM 4019 C C . GLU A 1 499 ? -24.743 4.109 -7.476 1.00 96.69 499 GLU A C 1
ATOM 4021 O O . GLU A 1 499 ? -24.516 3.219 -6.657 1.00 96.69 499 GLU A O 1
ATOM 4026 N N . GLU A 1 500 ? -25.093 3.848 -8.741 1.00 97.31 500 GLU A N 1
ATOM 4027 C CA . GLU A 1 500 ? -25.281 2.485 -9.259 1.00 97.31 500 GLU A CA 1
ATOM 4028 C C . GLU A 1 500 ? -23.953 1.728 -9.281 1.00 97.31 500 GLU A C 1
ATOM 4030 O O . GLU A 1 500 ? -23.877 0.611 -8.787 1.00 97.31 500 GLU A O 1
ATOM 4035 N N . ILE A 1 501 ? -22.870 2.382 -9.725 1.00 96.38 501 ILE A N 1
ATOM 4036 C CA . ILE A 1 501 ? -21.517 1.796 -9.696 1.00 96.38 501 ILE A CA 1
ATOM 4037 C C . ILE A 1 501 ? -21.134 1.376 -8.268 1.00 96.38 501 ILE A C 1
ATOM 4039 O O . ILE A 1 501 ? -20.516 0.333 -8.061 1.00 96.38 501 ILE A O 1
ATOM 4043 N N . ILE A 1 502 ? -21.492 2.187 -7.269 1.00 98.12 502 ILE A N 1
ATOM 4044 C CA . ILE A 1 502 ? -21.190 1.898 -5.863 1.00 98.12 502 ILE A CA 1
ATOM 4045 C C . ILE A 1 502 ? -22.068 0.754 -5.340 1.00 98.12 502 ILE A C 1
ATOM 4047 O O . ILE A 1 502 ? -21.563 -0.119 -4.633 1.00 98.12 502 ILE A O 1
ATOM 4051 N N . TYR A 1 503 ? -23.360 0.755 -5.673 1.00 98.12 503 TYR A N 1
ATOM 4052 C CA . TYR A 1 503 ? -24.301 -0.305 -5.311 1.00 98.12 503 TYR A CA 1
ATOM 4053 C C . TYR A 1 503 ? -23.850 -1.660 -5.874 1.00 98.12 503 TYR A C 1
ATOM 4055 O O . TYR A 1 503 ? -23.670 -2.614 -5.114 1.00 98.12 503 TYR A O 1
ATOM 4063 N N . ASP A 1 504 ? -23.555 -1.711 -7.174 1.00 98.00 504 ASP A N 1
ATOM 4064 C CA . ASP A 1 504 ? -23.070 -2.907 -7.862 1.00 98.00 504 ASP A CA 1
ATOM 4065 C C . ASP A 1 504 ? -21.756 -3.401 -7.257 1.00 98.00 504 ASP A C 1
ATOM 4067 O O . ASP A 1 504 ? -21.580 -4.599 -7.034 1.00 98.00 504 ASP A O 1
ATOM 4071 N N . ALA A 1 505 ? -20.836 -2.493 -6.917 1.00 98.25 505 ALA A N 1
ATOM 4072 C CA . ALA A 1 505 ? -19.582 -2.857 -6.265 1.00 98.25 505 ALA A CA 1
ATOM 4073 C C . ALA A 1 505 ? -19.800 -3.484 -4.877 1.00 98.25 505 ALA A C 1
ATOM 4075 O O . ALA A 1 505 ? -19.134 -4.464 -4.536 1.00 98.25 505 ALA A O 1
ATOM 4076 N N . LEU A 1 506 ? -20.749 -2.975 -4.080 1.00 98.38 506 LEU A N 1
ATOM 4077 C CA . LEU A 1 506 ? -21.109 -3.563 -2.782 1.00 98.38 506 LEU A CA 1
ATOM 4078 C C . LEU A 1 506 ? -21.657 -4.989 -2.949 1.00 98.38 506 LEU A C 1
ATOM 4080 O O . LEU A 1 506 ? -21.234 -5.899 -2.228 1.00 98.38 506 LEU A O 1
ATOM 4084 N N . GLU A 1 507 ? -22.550 -5.203 -3.917 1.00 98.12 507 GLU A N 1
ATOM 4085 C CA . GLU A 1 507 ? -23.053 -6.536 -4.265 1.00 98.12 507 GLU A CA 1
ATOM 4086 C C . GLU A 1 507 ? -21.946 -7.463 -4.761 1.00 98.12 507 GLU A C 1
ATOM 4088 O O . GLU A 1 507 ? -21.846 -8.616 -4.329 1.00 98.12 507 GLU A O 1
ATOM 4093 N N . HIS A 1 508 ? -21.083 -6.962 -5.640 1.00 98.00 508 HIS A N 1
ATOM 4094 C CA . HIS A 1 508 ? -20.017 -7.742 -6.241 1.00 98.00 508 HIS A CA 1
ATOM 4095 C C . HIS A 1 508 ? -18.983 -8.166 -5.192 1.00 98.00 508 HIS A C 1
ATOM 4097 O O . HIS A 1 508 ? -18.572 -9.329 -5.166 1.00 98.00 508 HIS A O 1
ATOM 4103 N N . HIS A 1 509 ? -18.634 -7.284 -4.253 1.00 98.44 509 HIS A N 1
ATOM 4104 C CA . HIS A 1 509 ? -17.789 -7.629 -3.113 1.00 98.44 509 HIS A CA 1
ATOM 4105 C C . HIS A 1 509 ? -18.426 -8.685 -2.208 1.00 98.44 509 HIS A C 1
ATOM 4107 O O . HIS A 1 509 ? -17.760 -9.669 -1.873 1.00 98.44 509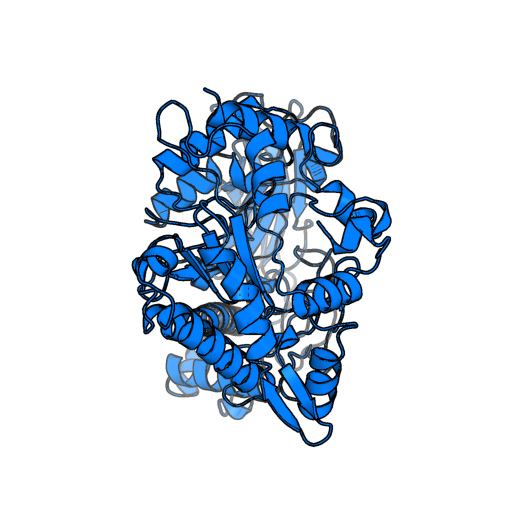 HIS A O 1
ATOM 4113 N N . HIS A 1 510 ? -19.708 -8.535 -1.853 1.00 97.62 510 HIS A N 1
ATOM 4114 C CA . HIS A 1 510 ? -20.441 -9.548 -1.086 1.00 97.62 510 HIS A CA 1
ATOM 4115 C C . HIS A 1 510 ? -20.392 -10.915 -1.789 1.00 97.62 510 HIS A C 1
ATOM 4117 O O . HIS A 1 510 ? -20.046 -11.926 -1.176 1.00 97.62 510 HIS A O 1
ATOM 4123 N N . ASN A 1 511 ? -20.672 -10.946 -3.094 1.00 97.25 511 ASN A N 1
ATOM 4124 C CA . ASN A 1 511 ? -20.729 -12.178 -3.882 1.00 97.25 511 ASN A CA 1
ATOM 4125 C C . ASN A 1 511 ? -19.354 -12.837 -4.092 1.00 97.25 511 ASN A C 1
ATOM 4127 O O . ASN A 1 511 ? -19.294 -14.039 -4.339 1.00 97.25 511 ASN A O 1
ATOM 4131 N N . ASN A 1 512 ? -18.260 -12.081 -3.952 1.00 97.31 512 ASN A N 1
ATOM 4132 C CA . ASN A 1 512 ? -16.887 -12.592 -4.035 1.00 97.31 512 ASN A CA 1
ATOM 4133 C C . ASN A 1 512 ? -16.240 -12.861 -2.665 1.00 97.31 512 ASN A C 1
ATOM 4135 O O . ASN A 1 512 ? -15.052 -13.166 -2.615 1.00 97.31 512 ASN A O 1
ATOM 4139 N N . GLY A 1 513 ? -16.987 -12.761 -1.559 1.00 97.38 513 GLY A N 1
ATOM 4140 C CA . GLY A 1 513 ? -16.508 -13.181 -0.237 1.00 97.38 513 GLY A CA 1
ATOM 4141 C C . GLY A 1 513 ? -15.948 -12.074 0.660 1.00 97.38 513 GLY A C 1
ATOM 4142 O O . GLY A 1 513 ? -15.206 -12.364 1.602 1.00 97.38 513 GLY A O 1
ATOM 4143 N N . ALA A 1 514 ? -16.308 -10.808 0.428 1.00 98.31 514 ALA A N 1
ATOM 4144 C CA . ALA A 1 514 ? -16.026 -9.751 1.396 1.00 98.31 514 ALA A CA 1
ATOM 4145 C C . ALA A 1 514 ? -16.768 -10.018 2.722 1.00 98.31 514 ALA A C 1
ATOM 4147 O O . ALA A 1 514 ? -17.995 -10.104 2.769 1.00 98.31 514 ALA A O 1
ATOM 4148 N N . ILE A 1 515 ? -16.024 -10.126 3.824 1.00 98.12 515 ILE A N 1
ATOM 4149 C CA . ILE A 1 515 ? -16.563 -10.364 5.173 1.00 98.12 515 ILE A CA 1
ATOM 4150 C C . ILE A 1 515 ? -17.044 -9.070 5.824 1.00 98.12 515 ILE A C 1
ATOM 4152 O O . ILE A 1 515 ? -17.993 -9.087 6.615 1.00 98.12 515 ILE A O 1
ATOM 4156 N N . PHE A 1 516 ? -16.374 -7.961 5.516 1.00 98.38 516 PHE A N 1
ATOM 4157 C CA . PHE A 1 516 ? -16.761 -6.622 5.931 1.00 98.38 516 PHE A CA 1
ATOM 4158 C C . PHE A 1 516 ? -16.199 -5.576 4.969 1.00 98.38 516 PHE A C 1
ATOM 4160 O O . PHE A 1 516 ? -15.145 -5.773 4.361 1.00 98.38 516 PHE A O 1
ATOM 4167 N N . ILE A 1 517 ? -16.899 -4.448 4.890 1.00 98.06 517 ILE A N 1
ATOM 4168 C CA . ILE A 1 517 ? -16.494 -3.246 4.167 1.00 98.06 517 ILE A CA 1
ATOM 4169 C C . ILE A 1 517 ? -16.645 -2.088 5.147 1.00 98.06 517 ILE A C 1
ATOM 4171 O O . ILE A 1 517 ? -17.704 -1.933 5.756 1.00 98.06 517 ILE A O 1
ATOM 4175 N N . SER A 1 518 ? -15.581 -1.315 5.338 1.00 96.88 518 SER A N 1
ATOM 4176 C CA . SER A 1 518 ? -15.544 -0.186 6.260 1.00 96.88 518 SER A CA 1
ATOM 4177 C C . SER A 1 518 ? -15.371 1.118 5.483 1.00 96.88 518 SER A C 1
ATOM 4179 O O . SER A 1 518 ? -14.255 1.440 5.066 1.00 96.88 518 SER A O 1
ATOM 4181 N N . PRO A 1 519 ? -16.466 1.869 5.269 1.00 93.88 519 PRO A N 1
ATOM 4182 C CA . PRO A 1 519 ? -16.407 3.190 4.657 1.00 93.88 519 PRO A CA 1
ATOM 4183 C C . PRO A 1 519 ? -15.468 4.130 5.421 1.00 93.88 519 PRO A C 1
ATOM 4185 O O . PRO A 1 519 ? -15.414 4.053 6.647 1.00 93.88 519 PRO A O 1
ATOM 4188 N N . TYR A 1 520 ? -14.780 5.025 4.701 1.00 90.00 520 TYR A N 1
ATOM 4189 C CA . TYR A 1 520 ? -13.703 5.880 5.221 1.00 90.00 520 TYR A CA 1
ATOM 4190 C C . TYR A 1 520 ? -13.997 6.481 6.604 1.00 90.00 520 TYR A C 1
ATOM 4192 O O . TYR A 1 520 ? -13.367 6.087 7.583 1.00 90.00 520 TYR A O 1
ATOM 4200 N N . TYR A 1 521 ? -14.991 7.371 6.725 1.00 92.44 521 TYR A N 1
ATOM 4201 C CA . TYR A 1 521 ? -15.600 7.672 8.023 1.00 92.44 521 TYR A CA 1
ATOM 4202 C C . TYR A 1 521 ? -16.960 8.374 7.912 1.00 92.44 521 TYR A C 1
ATOM 4204 O O . TYR A 1 521 ? -17.307 9.012 6.917 1.00 92.44 521 TYR A O 1
ATOM 4212 N N . LEU A 1 522 ? -17.707 8.292 9.014 1.00 90.12 522 LEU A N 1
ATOM 4213 C CA . LEU A 1 522 ? -18.930 9.039 9.285 1.00 90.12 522 LEU A CA 1
ATOM 4214 C C . LEU A 1 522 ? -18.673 9.983 10.453 1.00 90.12 522 LEU A C 1
ATOM 4216 O O . LEU A 1 522 ? -18.278 9.536 11.533 1.00 90.12 522 LEU A O 1
ATOM 4220 N N . GLU A 1 523 ? -18.923 11.278 10.266 1.00 88.75 523 GLU A N 1
ATOM 4221 C CA . GLU A 1 523 ? -18.792 12.220 11.374 1.00 88.75 523 GLU A CA 1
ATOM 4222 C C . GLU A 1 523 ? -19.939 12.029 12.378 1.00 88.75 523 GLU A C 1
ATOM 4224 O O . GLU A 1 523 ? -21.126 12.083 12.039 1.00 88.75 523 GLU A O 1
ATOM 4229 N N . MET A 1 524 ? -19.569 11.787 13.634 1.00 85.31 524 MET A N 1
ATOM 4230 C CA . MET A 1 524 ? -20.509 11.567 14.734 1.00 85.31 524 MET A CA 1
ATOM 4231 C C . MET A 1 524 ? -20.602 12.766 15.673 1.00 85.31 524 MET A C 1
ATOM 4233 O O . MET A 1 524 ? -21.590 12.895 16.409 1.00 85.31 524 MET A O 1
ATOM 4237 N N . LYS A 1 525 ? -19.566 13.611 15.698 1.00 83.44 525 LYS A N 1
ATOM 4238 C CA . LYS A 1 525 ? -19.527 14.792 16.560 1.00 83.44 525 LYS A CA 1
ATOM 4239 C C . LYS A 1 525 ? -20.137 16.005 15.839 1.00 83.44 525 LYS A C 1
ATOM 4241 O O . LYS A 1 525 ? -20.054 16.104 14.618 1.00 83.44 525 LYS A O 1
ATOM 4246 N N . PRO A 1 526 ? -20.755 16.942 16.573 1.00 83.94 526 PRO A N 1
ATOM 4247 C CA . PRO A 1 526 ? -21.190 18.211 15.998 1.00 83.94 526 PRO A CA 1
ATOM 4248 C C . PRO A 1 526 ? -20.008 19.042 15.481 1.00 83.94 526 PRO A C 1
ATOM 4250 O O . PRO A 1 526 ? -18.898 18.932 16.001 1.00 83.94 526 PRO A O 1
ATOM 4253 N N . GLU A 1 527 ? -20.265 19.954 14.537 1.00 82.94 527 GLU A N 1
ATOM 4254 C CA . GLU A 1 527 ? -19.235 20.852 13.983 1.00 82.94 527 GLU A CA 1
ATOM 4255 C C . GLU A 1 527 ? -18.526 21.707 15.043 1.00 82.94 527 GLU A C 1
ATOM 4257 O O . GLU A 1 527 ? -17.365 22.074 14.860 1.00 82.94 527 GLU A O 1
ATOM 4262 N N . SER A 1 528 ? -19.184 21.975 16.177 1.00 84.81 528 SER A N 1
ATOM 4263 C CA . SER A 1 528 ? -18.601 22.711 17.303 1.00 84.81 528 SER A CA 1
ATOM 4264 C C . SER A 1 528 ? -17.321 22.077 17.851 1.00 84.81 528 SER A C 1
ATOM 4266 O O . SER A 1 528 ? -16.531 22.779 18.471 1.00 84.81 528 SER A O 1
ATOM 4268 N N . PHE A 1 529 ? -17.085 20.785 17.599 1.00 85.75 529 PHE A N 1
ATOM 4269 C CA . PHE A 1 529 ? -15.869 20.093 18.025 1.00 85.75 529 PHE A CA 1
ATOM 4270 C C . PHE A 1 529 ? -14.635 20.377 17.159 1.00 85.75 529 PHE A C 1
ATOM 4272 O O . PHE A 1 529 ? -13.548 19.864 17.438 1.00 85.75 529 PHE A O 1
ATOM 4279 N N . GLY A 1 530 ? -14.801 21.153 16.087 1.00 79.62 530 GLY A N 1
ATOM 4280 C CA . GLY A 1 530 ? -13.765 21.378 15.094 1.00 79.62 530 GLY A CA 1
ATOM 4281 C C . GLY A 1 530 ? -13.545 20.157 14.200 1.00 79.62 530 GLY A C 1
ATOM 4282 O O . GLY A 1 530 ? -13.685 18.996 14.606 1.00 79.62 530 GLY A O 1
ATOM 4283 N N . VAL A 1 531 ? -13.193 20.431 12.949 1.00 77.62 531 VAL A N 1
ATOM 4284 C CA . VAL A 1 531 ? -12.902 19.416 11.935 1.00 77.62 531 VAL A CA 1
ATOM 4285 C C . VAL A 1 531 ? -11.700 19.897 11.130 1.00 77.62 531 VAL A C 1
ATOM 4287 O O . VAL A 1 531 ? -11.631 21.076 10.773 1.00 77.62 531 VAL A O 1
ATOM 4290 N N . ASP A 1 532 ? -10.758 18.999 10.851 1.00 81.94 532 ASP A N 1
ATOM 4291 C CA . ASP A 1 532 ? -9.740 19.244 9.830 1.00 81.94 532 ASP A CA 1
ATOM 4292 C C . ASP A 1 532 ? -10.459 19.431 8.485 1.00 81.94 532 ASP A C 1
ATOM 4294 O O . ASP A 1 532 ? -11.225 18.570 8.055 1.00 81.94 532 ASP A O 1
ATOM 4298 N N . LYS A 1 533 ? -10.264 20.588 7.844 1.00 85.50 533 LYS A N 1
ATOM 4299 C CA . LYS A 1 533 ? -11.003 20.958 6.630 1.00 85.50 533 LYS A CA 1
ATOM 4300 C C . LYS A 1 533 ? -10.688 20.052 5.445 1.00 85.50 533 LYS A C 1
ATOM 4302 O O . LYS A 1 533 ? -11.585 19.798 4.646 1.00 85.50 533 LYS A O 1
ATOM 4307 N N . GLU A 1 534 ? -9.451 19.582 5.334 1.00 85.94 534 GLU A N 1
ATOM 4308 C CA . GLU A 1 534 ? -9.038 18.695 4.251 1.00 85.94 534 GLU A CA 1
ATOM 4309 C C . GLU A 1 534 ? -9.583 17.294 4.491 1.00 85.94 534 GLU A C 1
ATOM 4311 O O . GLU A 1 534 ? -10.202 16.711 3.602 1.00 85.94 534 GLU A O 1
ATOM 4316 N N . HIS A 1 535 ? -9.496 16.810 5.729 1.00 84.69 535 HIS A N 1
ATOM 4317 C CA . HIS A 1 535 ? -10.088 15.530 6.097 1.00 84.69 535 HIS A CA 1
ATOM 4318 C C . HIS A 1 535 ? -11.625 15.544 5.964 1.00 84.69 535 HIS A C 1
ATOM 4320 O O . HIS A 1 535 ? -12.209 14.552 5.523 1.00 84.69 535 HIS A O 1
ATOM 4326 N N . LYS A 1 536 ? -12.300 16.676 6.258 1.00 88.94 536 LYS A N 1
ATOM 4327 C CA . LYS A 1 536 ? -13.768 16.853 6.141 1.00 88.94 536 LYS A CA 1
ATOM 4328 C C . LYS A 1 536 ? -14.298 16.512 4.747 1.00 88.94 536 LYS A C 1
ATOM 4330 O O . LYS A 1 536 ? -15.434 16.056 4.635 1.00 88.94 536 LYS A O 1
ATOM 4335 N N . LYS A 1 537 ? -13.487 16.704 3.701 1.00 91.31 537 LYS A N 1
ATOM 4336 C CA . LYS A 1 537 ? -13.873 16.437 2.307 1.00 91.31 537 LYS A CA 1
ATOM 4337 C C . LYS A 1 537 ? -14.277 14.981 2.067 1.00 91.31 537 LYS A C 1
ATOM 4339 O O . LYS A 1 537 ? -15.086 14.732 1.187 1.00 91.31 537 LYS A O 1
ATOM 4344 N N . PHE A 1 538 ? -13.785 14.046 2.873 1.00 92.56 538 PHE A N 1
ATOM 4345 C CA . PHE A 1 538 ? -14.076 12.616 2.751 1.00 92.56 538 PHE A CA 1
ATOM 4346 C C . PHE A 1 538 ? -15.191 12.134 3.701 1.00 92.56 538 PHE A C 1
ATOM 4348 O O . PHE A 1 538 ? -15.448 10.937 3.807 1.00 92.56 538 PHE A O 1
ATOM 4355 N N . SER A 1 539 ? -15.820 13.041 4.460 1.00 93.81 539 SER A N 1
ATOM 4356 C CA . SER A 1 539 ? -16.884 12.680 5.401 1.00 93.81 539 SER A CA 1
ATOM 4357 C C . SER A 1 539 ? -18.111 12.182 4.649 1.00 93.81 539 SER A C 1
ATOM 4359 O O . SER A 1 539 ? -18.712 12.930 3.873 1.00 93.81 539 SER A O 1
ATOM 4361 N N . ILE A 1 540 ? -18.540 10.955 4.930 1.00 94.38 540 ILE A N 1
ATOM 4362 C CA . ILE A 1 540 ? -19.731 10.378 4.310 1.00 94.38 540 ILE A CA 1
ATOM 4363 C C . ILE A 1 540 ? -20.964 10.997 4.963 1.00 94.38 540 ILE A C 1
ATOM 4365 O O . ILE A 1 540 ? -21.266 10.759 6.131 1.00 94.38 540 ILE A O 1
ATOM 4369 N N . ASN A 1 541 ? -21.682 11.831 4.224 1.00 92.94 541 ASN A N 1
ATOM 4370 C CA . ASN A 1 541 ? -22.976 12.359 4.633 1.00 92.94 541 ASN A CA 1
ATOM 4371 C C . ASN A 1 541 ? -23.774 12.793 3.404 1.00 92.94 541 ASN A C 1
ATOM 4373 O O . ASN A 1 541 ? -23.203 13.041 2.346 1.00 92.94 541 ASN A O 1
ATOM 4377 N N . GLU A 1 542 ? -25.085 12.913 3.591 1.00 94.31 542 GLU A N 1
ATOM 4378 C CA . GLU A 1 542 ? -26.073 13.194 2.546 1.00 94.31 542 GLU A CA 1
ATOM 4379 C C . GLU A 1 542 ? -25.724 14.393 1.651 1.00 94.31 542 GLU A C 1
ATOM 4381 O O . GLU A 1 542 ? -25.983 14.359 0.457 1.00 94.31 542 GLU A O 1
ATOM 4386 N N . ASN A 1 543 ? -25.085 15.434 2.196 1.00 94.12 543 ASN A N 1
ATOM 4387 C CA . ASN A 1 543 ? -24.873 16.698 1.485 1.00 94.12 543 ASN A CA 1
ATOM 4388 C C . ASN A 1 543 ? -23.414 16.948 1.070 1.00 94.12 543 ASN A C 1
ATOM 4390 O O . ASN A 1 543 ? -23.110 18.009 0.522 1.00 94.12 543 ASN A O 1
ATOM 4394 N N . ASN A 1 544 ? -22.481 16.032 1.358 1.00 94.81 544 ASN A N 1
ATOM 4395 C CA . ASN A 1 544 ? -21.073 16.248 1.032 1.00 94.81 544 ASN A CA 1
ATOM 4396 C C . ASN A 1 544 ? -20.756 15.808 -0.399 1.00 94.81 544 ASN A C 1
ATOM 4398 O O . ASN A 1 544 ? -20.487 14.640 -0.663 1.00 94.81 544 ASN A O 1
ATOM 4402 N N . THR A 1 545 ? -20.708 16.772 -1.310 1.00 94.88 545 THR A N 1
ATOM 4403 C CA . THR A 1 545 ? -20.358 16.536 -2.716 1.00 94.88 545 THR A CA 1
ATOM 4404 C C . THR A 1 545 ? -18.854 16.376 -2.951 1.00 94.88 545 THR A C 1
ATOM 4406 O O . THR A 1 545 ? -18.449 15.922 -4.019 1.00 94.88 545 THR A O 1
ATOM 4409 N N . ASN A 1 546 ? -17.998 16.704 -1.971 1.00 94.38 546 ASN A N 1
ATOM 4410 C CA . ASN A 1 546 ? -16.557 16.498 -2.118 1.00 94.38 546 ASN A CA 1
ATOM 4411 C C . ASN A 1 546 ? -16.257 15.005 -2.246 1.00 94.38 546 ASN A C 1
ATOM 4413 O O . ASN A 1 546 ? -16.772 14.185 -1.477 1.00 94.38 546 ASN A O 1
ATOM 4417 N N . TYR A 1 547 ? -15.432 14.676 -3.242 1.00 93.62 547 TYR A N 1
ATOM 4418 C CA . TYR A 1 547 ? -15.103 13.302 -3.615 1.00 93.62 547 TYR A CA 1
ATOM 4419 C C . TYR A 1 547 ? -16.337 12.393 -3.742 1.00 93.62 547 TYR A C 1
ATOM 4421 O O . TYR A 1 547 ? -16.225 11.190 -3.537 1.00 93.62 547 TYR A O 1
ATOM 4429 N N . TYR A 1 548 ? -17.513 12.952 -4.052 1.00 95.31 548 TYR A N 1
ATOM 4430 C CA . TYR A 1 548 ? -18.765 12.207 -4.211 1.00 95.31 548 TYR A CA 1
ATOM 4431 C C . TYR A 1 548 ? -19.189 11.409 -2.966 1.00 95.31 548 TYR A C 1
ATOM 4433 O O . TYR A 1 548 ? -19.762 10.321 -3.050 1.00 95.31 548 TYR A O 1
ATOM 4441 N N . SER A 1 549 ? -18.911 11.956 -1.779 1.00 96.31 549 SER A N 1
ATOM 4442 C CA . SER A 1 549 ? -19.269 11.324 -0.502 1.00 96.31 549 SER A CA 1
ATOM 4443 C C . SER A 1 549 ? -20.789 11.148 -0.329 1.00 96.31 549 SER A C 1
ATOM 4445 O O . SER A 1 549 ? -21.225 10.186 0.305 1.00 96.31 549 SER A O 1
ATOM 4447 N N . SER A 1 550 ? -21.599 12.040 -0.910 1.00 96.94 550 SER A N 1
ATOM 4448 C CA . SER A 1 550 ? -23.064 11.942 -0.949 1.00 96.94 550 SER A CA 1
ATOM 4449 C C . SER A 1 550 ? -23.541 10.736 -1.760 1.00 96.94 550 SER A C 1
ATOM 4451 O O . SER A 1 550 ? -24.382 9.984 -1.273 1.00 96.94 550 SER A O 1
ATOM 4453 N N . SER A 1 551 ? -22.951 10.470 -2.931 1.00 97.12 551 SER A N 1
ATOM 4454 C CA . SER A 1 551 ? -23.276 9.284 -3.739 1.00 97.12 551 SER A CA 1
ATOM 4455 C C . SER A 1 551 ? -22.990 7.998 -2.959 1.00 97.12 551 SER A C 1
ATOM 4457 O O . SER A 1 551 ? -23.796 7.067 -2.949 1.00 97.12 551 SER A O 1
ATOM 4459 N N . PHE A 1 552 ? -21.884 7.962 -2.204 1.00 97.12 552 PHE A N 1
ATOM 4460 C CA . PHE A 1 552 ? -21.592 6.824 -1.332 1.00 97.12 552 PHE A CA 1
ATOM 4461 C C . PHE A 1 552 ? -22.616 6.689 -0.192 1.00 97.12 552 PHE A C 1
ATOM 4463 O O . PHE A 1 552 ? -23.084 5.586 0.093 1.00 97.12 552 PHE A O 1
ATOM 4470 N N . TYR A 1 553 ? -23.016 7.800 0.436 1.00 97.38 553 TYR A N 1
ATOM 4471 C CA . TYR A 1 553 ? -24.064 7.806 1.461 1.00 97.38 553 TYR A CA 1
ATOM 4472 C C . TYR A 1 553 ? -25.388 7.230 0.932 1.00 97.38 553 TYR A C 1
ATOM 4474 O O . TYR A 1 553 ? -25.986 6.368 1.582 1.00 97.38 553 TYR A O 1
ATOM 4482 N N . HIS A 1 554 ? -25.834 7.670 -0.246 1.00 97.62 554 HIS A N 1
ATOM 4483 C CA . HIS A 1 554 ? -27.086 7.220 -0.851 1.00 97.62 554 HIS A CA 1
ATOM 4484 C C . HIS A 1 554 ? -27.036 5.747 -1.263 1.00 97.62 554 HIS A C 1
ATOM 4486 O O . HIS A 1 554 ? -27.957 5.008 -0.912 1.00 97.62 554 HIS A O 1
ATOM 4492 N N . ALA A 1 555 ? -25.937 5.278 -1.863 1.00 97.81 555 ALA A N 1
ATOM 4493 C CA . ALA A 1 555 ? -25.752 3.863 -2.191 1.00 97.81 555 ALA A CA 1
ATOM 4494 C C . ALA A 1 555 ? -25.791 2.961 -0.939 1.00 97.81 555 ALA A C 1
ATOM 4496 O O . ALA A 1 555 ? -26.486 1.943 -0.927 1.00 97.81 555 ALA A O 1
ATOM 4497 N N . LEU A 1 556 ? -25.130 3.367 0.156 1.00 97.00 556 LEU A N 1
ATOM 4498 C CA . LEU A 1 556 ? -25.195 2.662 1.448 1.00 97.00 556 LEU A CA 1
ATOM 4499 C C . LEU A 1 556 ? -26.603 2.680 2.064 1.00 97.00 556 LEU A C 1
ATOM 4501 O O . LEU A 1 556 ? -27.001 1.734 2.741 1.00 97.00 556 LEU A O 1
ATOM 4505 N N . SER A 1 557 ? -27.363 3.757 1.863 1.00 96.81 557 SER A N 1
ATOM 4506 C CA . SER A 1 557 ? -28.755 3.841 2.318 1.00 96.81 557 SER A CA 1
ATOM 4507 C C . SER A 1 557 ? -29.656 2.913 1.500 1.00 96.81 557 SER A C 1
ATOM 4509 O O . SER A 1 557 ? -30.515 2.224 2.047 1.00 96.81 557 SER A O 1
ATOM 4511 N N . ARG A 1 558 ? -29.439 2.874 0.183 1.00 97.12 558 ARG A N 1
ATOM 4512 C CA . ARG A 1 558 ? -30.207 2.078 -0.770 1.00 97.12 558 ARG A CA 1
ATOM 4513 C C . ARG A 1 558 ? -30.012 0.580 -0.544 1.00 97.12 558 ARG A C 1
ATOM 4515 O O . ARG A 1 558 ? -31.003 -0.102 -0.307 1.00 97.12 558 ARG A O 1
ATOM 4522 N N . ILE A 1 559 ? -28.764 0.099 -0.482 1.00 96.69 559 ILE A N 1
ATOM 4523 C CA . ILE A 1 559 ? -28.433 -1.330 -0.268 1.00 96.69 559 ILE A CA 1
ATOM 4524 C C . ILE A 1 559 ? -29.026 -1.899 1.035 1.00 96.69 559 ILE A C 1
ATOM 4526 O O . ILE A 1 559 ? -29.201 -3.103 1.185 1.00 96.69 559 ILE A O 1
ATOM 4530 N N . MET A 1 560 ? -29.330 -1.034 2.008 1.00 96.88 560 MET A N 1
ATOM 4531 C CA . MET A 1 560 ? -29.917 -1.432 3.288 1.00 96.88 560 MET A CA 1
ATOM 4532 C C . MET A 1 560 ? -31.442 -1.355 3.331 1.00 96.88 560 MET A C 1
ATOM 4534 O O . MET A 1 560 ? -32.051 -1.956 4.219 1.00 96.88 560 MET A O 1
ATOM 4538 N N . LYS A 1 561 ? -32.066 -0.580 2.442 1.00 94.88 561 LYS A N 1
ATOM 4539 C CA . LYS A 1 561 ? -33.522 -0.369 2.405 1.00 94.88 561 LYS A CA 1
ATOM 4540 C C . LYS A 1 561 ? -34.213 -1.254 1.372 1.00 94.88 561 LYS A C 1
ATOM 4542 O O . LYS A 1 561 ? -35.367 -1.635 1.590 1.00 94.88 561 LYS A O 1
ATOM 4547 N N . GLU A 1 562 ? -33.527 -1.527 0.270 1.00 90.62 562 GLU A N 1
ATOM 4548 C CA . GLU A 1 562 ? -33.928 -2.501 -0.749 1.00 90.62 562 GLU A CA 1
ATOM 4549 C C . GLU A 1 562 ? -33.697 -3.933 -0.258 1.00 90.62 562 GLU A C 1
ATOM 4551 O O . GLU A 1 562 ? -34.546 -4.777 -0.633 1.00 90.62 562 GLU A O 1
#

Secondary structure (DSSP, 8-state):
-HHHHTT---HHHHHHHHHHTT--SHHHHHHHHGGG-SSB-TTSS-B--EEEEEEGGGGEEE-TTS-EEE-HHHHHHHHTHHHH-SS-EEEEEE-SSB--SGGGHHHHHHHHHSGGGB---TTS----EEETTEEE--BPTT-TT-HHHHHHHHHHHHHHHHHHTS-HHHHTTEEEEEESS------SSTTTTTSS-SS------SHHHHHHHHHHHHHHHSSHH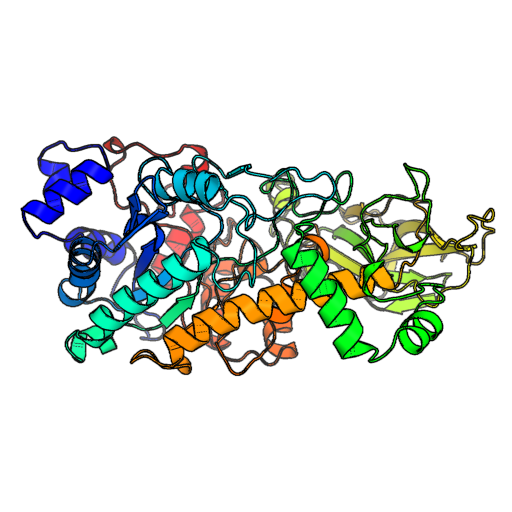HHHHHHT---S-GGG-----B-TTTS--SSGGGB-STTTTSEEEEEEEE---SSSSPPEEEEETTEEEEEPEEEEB-HHHHHH-TT-S-STTEEEEEEE-TTSPSEEEEEEEEEEETTEEEEEEEEEEEE--TT-PPP-B-------PBP-SS-EEEEEPPTT--B---HHHHHHHHHHHHHHHHHHHHHHHHHHTTTT-GGGEEE-B--GGGBTTS-HHHH--GGGGS--SS-BEEB-EETHHHHSHHHHHHHHHTT--SEEEEEEE---S-HHHHHHHHHHHHHTTEEEEEESB---S-GGG---HHHHTTB--TT--GGGHHHHHHHHHHHHH-

Sequence (562 aa):
MSAIKNGIINTYEAAKYCQSINETSSSLIERKLSEFGPKKSKDGRFQIGYMLSFPLLSYVKMHNDGSYEIDKGIIRYRLKLLPDTKRQAVIYLFSNHFSVSEGAKTEELISKIDGKHMMQLSNGIVPVDNYFSSKTYPWAINASNSLSDKIRKDAINEVLSQVCALDIVDQQKIRAVSVPGEVHYTFPDFFNGMGYRGEMQLTDYSENSIKRFRNYLFDKYKNIKSLNDTLGSEYRSFNEINPPSKNINTVHLNNFFEHLDYASSGRLAIYGWAAGNGQGPAKVRIFIDGKDVGYAESGLSRMDVYQTIPTLDTSAVGYRYYLDFRKMSKGIHVVDVVHDDNGKLTLMKSIDVPVMDRQQTKPVRVGEGIKLPEEKSMKFWNDYPETLQPVYYNPLSEEFYNFRKKEVAREIQKYADIVSSSCIGRDRTFSHQIAPMFNADWNEEKIAVEDSLKKNNHYNIGLNAYGSAFYGDYIFNWLKTSGIESYGIPEVHPMVENEEIIYDALEHHHNNGAIFISPYYLEMKPESFGVDKEHKKFSINENNTNYYSSSFYHALSRIMKE

Nearest PDB structures (foldseek):
  7x87-assembly1_A  TM=6.920E-01  e=1.881E-03  Ignavibacterium album
  7x87-assembly1_B  TM=6.539E-01  e=1.016E-03  Ignavibacterium album
  7vkx-assembly1_A  TM=6.343E-01  e=4.360E-03  Ignavibacterium album JCM 16511
  7vkz-assembly1_B  TM=5.008E-01  e=2.226E-03  Ignavibacterium album JCM 16511
  3d0c-assembly1_B  TM=2.857E-01  e=5.079E+00  Oceanobacillus iheyensis HTE831

Foldseek 3Di:
DVCVVVVNQAPVVSLVVCLVVLHDCQVLVVVVQCLLPDQAFPVRLDGDAEELEDQLLQQWDADLVLDIDGNLSSLLSSLVSLVSHPAFYAYEAEDAFWQDHDVSVSVVSLCVVQVLQFAAWPVRDRQFDDDQPIIGTRGHFPPPPRSSNVSSLVSLLSSLVSLQVDDPVSVVSHLFYADHAAFWWDFHPNPPPQFQPDWQITIHQRPVLQVLLLVLLCVVQVFPVSVCVVQVHDDPGSVPDGQARDDVVPDDDPDLLNHDHLCQQQWFKWKKFWLDDPPAEWWKWKDKLAHTPGTWDFQFFDVVCCVVDVPRQFRRGMTIDIDRCVPPDAAWMKMWIWTQPPNQIATADIATEGEADSVRPDGHHDGDYDDHHHDDPIDMDTDDDHHPPYYYHNNSNNSSLVSRLVSSLVSRLVSLQSCLPGPCHQARYEYEYEDQVRHRRGRCSRGNNVNNQADDDRHQYEYEAETSSQQPVSVVVVCVVRVRQAYEHQEYDNLGQALVSLLVSVVSCSVSHHSYHHYHEADSDDCSNPDSPVSVLRHQDCPRPRSNSNSNNVSSSVSRHD

Radius of gyration: 25.21 Å; Cα contacts (8 Å, |Δi|>4): 1149; chains: 1; bounding box: 70×42×73 Å

=== Feature glossary ===
A reading guide for the features in this record.

Start from the sequence.

  · This is the polypeptide sequence — one letter per residue, N-terminus first. Length ranges from a few dozen residues for small domains to over a thousand for large multi-domain proteins.

Fold it, and you get atomic coordinates and the backbone conformation that goes with them.

  · Structure coordinates are given as an mmCIF _atom_site loop: one row per atom with element, residue name, chain id, sequence number, and x/y/z position in Å. Only the four main-chain atoms per residue are included here; side chains are omitted to keep the record compact.

  · Backbone dihedral angles. Every residue except chain termini has a φ (preceding-C → N → Cα → C) and a ψ (N → Cα → C → next-N). They are reported in degrees following the IUPAC sign convention. Secondary structure is essentially a statement about which (φ, ψ) basin each residue occupies.

  · The SS8 string is DSSP's per-residue secondary-structure call. α-helix (H) means an i→i+4 H-bond ladder; β-strand (E) means the residue participates in a β-sheet; 3₁₀ (G) and π (I) are tighter and wider helices; T/S are turns/bends; '-' is loop.

  · SS3 is a coarse helix/strand/coil call (letters a/b/c) made by the P-SEA algorithm from inter-Cα distances and dihedrals. It is less detailed than DSSP but needs only Cα positions.

Summarize the fold with a handful of shape descriptors and a per-residue structural alphabet.

  · Radius of gyration (Rg) is the root-mean-square distance of Cα atoms from their centroid — a single number for overall size and compactness. A globular domain of N residues has Rg ≈ 2.2·N^0.38 Å; an extended or disordered chain has a much larger Rg. The Cα contact count is the number of residue pairs whose Cα atoms are within 8 Å and are more than four positions apart in sequence — a standard proxy for tertiary packing density. The bounding box is the smallest axis-aligned box enclosing all Cα atoms.

  · The Foldseek 3Di string encodes local tertiary geometry as a 20-letter alphabet — one character per residue — derived from the relative positions of nearby Cα atoms. Unlike the amino-acid sequence, 3Di is a direct function of the 3D structure, so two proteins with the same fold have similar 3Di strings even at low sequence identity.

  · Solvent-accessible surface area (SASA) is the area in Å² traced out by the centre of a 1.4 Å probe sphere (a water molecule) rolled over the protein's van der Waals surface (Shrake–Rupley / Lee–Richards construction). Buried residues have near-zero SASA; fully exposed residues can exceed 200 Å². The total SASA scales roughly with the number of surface residues.

Ask how reliable the model is.

  · pLDDT (predicted Local Distance Difference Test) is AlphaFold's per-residue confidence score, ranging from 0 to 100. Values above 90 indicate high confidence (typically well-packed cores); 70–90 is confident; 50–70 low confidence; below 50 usually means the region is disordered or the prediction is unreliable there. AlphaFold stores pLDDT in the mmCIF B-factor column.

  · B-factor (Debye–Waller factor) reflects atomic displacement in the crystal lattice. It is an experimental observable (units Å²), not a prediction; low values mean the atom is pinned down, high values mean it moves or is heterogeneous across the crystal.

  · Predicted Aligned Error (PAE) is an AlphaFold confidence matrix: entry (i, j) is the expected error in the position of residue j, in ångströms, when the prediction is superimposed on the true structure at residue i. Low PAE within a block of residues means that block is internally rigid and well-predicted; high PAE between two blocks means their relative placement is uncertain even if each block individually is confident.

Place it in context: what it resembles, what it is annotated as, and how it looks.

  · Nearest PDB neighbors are the top structural matches found by Foldseek when searching this structure against the entire Protein Data Bank. Each hit reports a TM-score (0 to 1; >0.5 almost always implies the same fold) and an E-value. These are *structural* homologs — they may share no detectable sequence similarity.

  · Functional annotations link the protein to curated databases. InterPro entries identify conserved domains and families by matching the sequence against member-database signatures (Pfam, PROSITE, CDD, …). Gene Ontology (GO) terms describe molecular function, biological process, and cellular component in a controlled vocabulary. CATH places the structure in a hierarchical fold classification (Class/Architecture/Topology/Homologous-superfamily). The organism is the source species.

  · Three diagnostic plots accompany the record. The Cα contact map visualizes the tertiary structure as a 2D adjacency matrix (8 Å cutoff, sequence-local contacts suppressed). The Ramachandran plot shows the distribution of backbone (φ, ψ) torsions, with points in the α and β basins reflecting secondary structure content. The PAE plot shows AlphaFold's inter-residue confidence as a color matrix.

  · Six rendered views show the 3D structure from the faces of a cube — i.e. along ±x, ±y, ±z. Rendering representation is drawn randomly per protein from cartoon (secondary-structure ribbons), sticks (backbone bonds), or molecular surface; coloring is either N→C rainbow (blue at the N-terminus through red at the C-terminus) or one color per chain.